Protein AF-A0A9E6MFN5-F1 (afdb_monomer)

Mean predicted aligned error: 4.5 Å

Sequence (420 aa):
MDGFLAARSLIGHSLAFHILIVALSIGLPVLLSLFEWYAWRKNSERLRAFVRLLAKWTAVFVIGGIFTGTIIALQMSTLWAPFMNEVRPTVGKFFQLEGYMFLIEAAFLSWYLGTMKQTGTLRHFLISIPISIGSIGSAFFITAVNAFMNNSTATLTSTTINEVSHSVASYIFATTLLVLAYVVWRNLHKQPASTKTFLNWTIKRLVAVSAILLVTLALLGHQSAVNIAETQPAKLAAIELLDKTQSNAPLRIGGDIDANGKAEGGIVLPGMLSLLAGYSTAYEVKGLDQVPRYQWPPLIVHLLFDTKMALVGLSSLLVLGAIFFLWRKGSFPRWFSITFIPLSVVGMIMMELGWFITELGRQTWTVAGKQTTAAAFTHGATIGNSLFIFILLFAVLSCATAFALAYTTRHWRATEKTSW

pLDDT: mean 93.18, std 7.32, range [38.84, 98.44]

Radius of gyration: 22.79 Å; Cα contacts (8 Å, |Δi|>4): 604; chains: 1; bounding box: 54×45×62 Å

Foldseek 3Di:
DPPLVVLVVQLLVLVLLLCLLLLLLQQLLVVLLVLLQVLQVVVDPVSLLVSLLSLLLNVLSLVLNVVSVVVNVVSCVFWQVLLCVVLCVAQVVLVVQLVVLSVQLVVLSVVLNVPSVCGNHPVSSVSSPSNNRSSLRSLLSVQLSLQCLLFVPHSDDLSSVLSSQLLSLLSNLLNLLQVLLVLLVVLLDDDPPVSNVVSLVSNVVSLVSNLVSLVSNVVSVLSNLLVCQPRPLLLNQLQQVFQAWDQQGWRFQDFDQDPVSDTDDGDTHTLPSQCSRPVGSRRTGHHNPVDPPQQHQDSCLNVLNNLLVVLSVVSNVLSVVSVVCCVPPVDDDSVSSNVSNVNSVSSSSSSSSVVCSSVSSQPQGSRRPPHGSVRSTDPPRDCDCVSVVVVVVSVVSVVVSVVSSVVSVVVSVVVVVVVD

Solvent-accessible surface area (backbone atoms only — not comparable to full-atom values): 20829 Å² total; per-residue (Å²): 126,59,63,66,60,49,52,53,51,42,53,50,54,49,50,58,56,31,49,67,33,37,30,39,31,36,16,31,29,46,51,29,32,55,42,23,45,49,6,33,78,62,70,35,70,69,39,29,53,51,30,56,49,37,52,53,50,26,51,54,24,43,54,50,30,51,59,40,49,52,51,51,54,50,44,41,62,62,49,22,35,52,39,50,63,68,46,37,86,77,42,41,65,29,62,52,49,19,53,52,21,42,49,44,17,52,54,33,45,51,52,48,64,76,44,59,90,48,53,31,30,70,69,46,32,59,46,31,46,50,22,26,51,10,30,50,42,22,50,40,27,52,35,26,46,51,24,23,31,61,44,61,87,47,74,77,46,73,56,23,54,34,50,26,54,37,49,56,50,44,25,35,37,21,33,39,37,35,54,38,16,54,47,43,56,57,59,75,45,96,64,56,72,73,54,44,55,50,41,55,53,51,45,54,50,39,52,52,53,45,50,53,41,50,54,52,44,53,54,36,48,46,55,37,48,28,48,30,49,75,70,36,28,55,34,44,12,31,45,38,56,31,34,60,62,33,54,40,27,50,33,45,51,69,56,54,66,48,97,88,56,47,60,42,77,51,53,73,40,79,22,45,36,9,30,61,41,58,77,29,42,74,30,69,41,56,13,40,69,82,47,60,77,90,58,51,27,60,57,65,29,21,60,40,47,50,53,32,50,53,51,51,51,53,52,47,52,52,52,52,50,47,52,50,32,43,73,77,64,71,47,74,57,70,77,64,46,57,58,35,52,63,41,22,56,49,32,50,50,42,50,52,34,51,52,48,33,58,56,44,29,44,26,53,33,63,26,44,97,77,37,39,47,77,71,24,45,39,84,88,56,81,58,82,66,49,59,60,54,50,51,53,50,51,50,51,50,49,53,51,50,53,49,52,52,52,48,56,52,52,53,48,59,53,56,65,64,72,75,112

Secondary structure (DSSP, 8-state):
--HHHHHHHHHHHHHHHHHHHHHHHHHHHHHHHHHHHHHHHHT-HHHHHHHHHHHHHHHHHHHHHHHHHHHHHHHHHHH-HHHHHHHHHHHHHHHHHHHHHHHHHHHHHHHHHHTGGGTTSHHHHHHHHHHHHHHHHHHHHHHHHHHHHH-TT-SS-HHHHHHHHHHHHHHHHHHHHHHHHHHHHHHHS---HHHHHHHHHHHHHHHHHHHHHHHHHHHHHHHHHHHHHHH-HHHHHHHTT--S-BSSPPEEES-EE-TTS-EESSEEETTHHHHHHHSSTTPPBP-GGGS-GGGPPPTHHHHHHHHHHHHHHHHHHHHHHHHHHHHHHSS--HHHHHHHHHHHHHHHHHHHHHHHHHHHTTTTEEETTTEETTTTS-TT---TTHHHHHHHHHHHHHHHHHHHHHHHHHHHHHHHHH--

Nearest PDB structures (foldseek):
  5ir6-assembly1_A  TM=9.108E-01  e=8.992E-22  Geobacillus stearothermophilus
  7nkz-assembly1_A  TM=9.108E-01  e=2.597E-17  Mycobacterium tuberculosis H37Rv
  7oy2-assembly1_C  TM=8.131E-01  e=1.016E-14  Escherichia coli K-12
  6rx4-assembly1_A  TM=8.173E-01  e=5.388E-14  Escherichia coli K-12
  8b4o-assembly1_B  TM=6.085E-01  e=1.638E-05  Corynebacterium glutamicum

Structure (mmCIF, N/CA/C/O backbone):
data_AF-A0A9E6MFN5-F1
#
_entry.id   AF-A0A9E6MFN5-F1
#
loop_
_atom_site.group_PDB
_atom_site.id
_atom_site.type_symbol
_atom_site.label_atom_id
_atom_site.label_alt_id
_atom_site.label_comp_id
_atom_site.label_asym_id
_atom_site.label_entity_id
_atom_site.label_seq_id
_atom_site.pdbx_PDB_ins_code
_atom_site.Cartn_x
_atom_site.Cartn_y
_atom_site.Cartn_z
_atom_site.occupancy
_atom_site.B_iso_or_equiv
_atom_site.auth_seq_id
_atom_site.auth_comp_id
_atom_site.auth_asym_id
_atom_site.auth_atom_id
_atom_site.pdbx_PDB_model_num
ATOM 1 N N . MET A 1 1 ? -11.990 -4.773 -29.030 1.00 53.47 1 MET A N 1
ATOM 2 C CA . MET A 1 1 ? -10.714 -4.643 -28.295 1.00 53.47 1 MET A CA 1
ATOM 3 C C . MET A 1 1 ? -9.861 -5.842 -28.664 1.00 53.47 1 MET A C 1
ATOM 5 O O . MET A 1 1 ? -10.421 -6.930 -28.712 1.00 53.47 1 MET A O 1
ATOM 9 N N . ASP A 1 2 ? -8.580 -5.651 -28.985 1.00 76.88 2 ASP A N 1
ATOM 10 C CA . ASP A 1 2 ? -7.635 -6.765 -29.169 1.00 76.88 2 ASP A CA 1
ATOM 11 C C . ASP A 1 2 ? -7.660 -7.667 -27.918 1.00 76.88 2 ASP A C 1
ATOM 13 O O . ASP A 1 2 ? -7.740 -7.158 -26.794 1.00 76.88 2 ASP A O 1
ATOM 17 N N . GLY A 1 3 ? -7.638 -8.990 -28.103 1.00 82.31 3 GLY A N 1
ATOM 18 C CA . GLY A 1 3 ? -7.677 -9.963 -27.011 1.00 82.31 3 GLY A CA 1
ATOM 19 C C . GLY A 1 3 ? -6.542 -9.740 -26.011 1.00 82.31 3 GLY A C 1
ATOM 20 O O . GLY A 1 3 ? -6.765 -9.785 -24.804 1.00 82.31 3 GLY A O 1
ATOM 21 N N . PHE A 1 4 ? -5.355 -9.366 -26.487 1.00 86.75 4 PHE A N 1
ATOM 22 C CA . PHE A 1 4 ? -4.234 -9.037 -25.609 1.00 86.75 4 PHE A CA 1
ATOM 23 C C . PHE A 1 4 ? -4.538 -7.846 -24.683 1.00 86.75 4 PHE A C 1
ATOM 25 O O . PHE A 1 4 ? -4.388 -7.935 -23.461 1.00 86.75 4 PHE A O 1
ATOM 32 N N . LEU A 1 5 ? -5.018 -6.734 -25.250 1.00 87.94 5 LEU A N 1
ATOM 33 C CA . LEU A 1 5 ? -5.368 -5.542 -24.474 1.00 87.94 5 LEU A CA 1
ATOM 34 C C . LEU A 1 5 ? -6.501 -5.834 -23.487 1.00 87.94 5 LEU A C 1
ATOM 36 O O . LEU A 1 5 ? -6.456 -5.366 -22.354 1.00 87.94 5 LEU A O 1
ATOM 40 N N . ALA A 1 6 ? -7.475 -6.658 -23.877 1.00 87.12 6 ALA A N 1
ATOM 41 C CA . ALA A 1 6 ? -8.543 -7.095 -22.987 1.00 87.12 6 ALA A CA 1
ATOM 42 C C . ALA A 1 6 ? -8.049 -7.935 -21.810 1.00 87.12 6 ALA A C 1
ATOM 44 O O . ALA A 1 6 ? -8.498 -7.698 -20.688 1.00 87.12 6 ALA A O 1
ATOM 45 N N . ALA A 1 7 ? -7.092 -8.841 -22.018 1.00 89.62 7 ALA A N 1
ATOM 46 C CA . ALA A 1 7 ? -6.523 -9.630 -20.926 1.00 89.62 7 ALA A CA 1
ATOM 47 C C . ALA A 1 7 ? -5.732 -8.739 -19.976 1.00 89.62 7 ALA A C 1
ATOM 49 O O . ALA A 1 7 ? -5.861 -8.863 -18.756 1.00 89.62 7 ALA A O 1
ATOM 50 N N . ARG A 1 8 ? -4.946 -7.810 -20.534 1.00 90.69 8 ARG A N 1
ATOM 51 C CA . ARG A 1 8 ? -4.154 -6.854 -19.758 1.00 90.69 8 ARG A CA 1
ATOM 52 C C . ARG A 1 8 ? -5.043 -5.934 -18.930 1.00 90.69 8 ARG A C 1
ATOM 54 O O . ARG A 1 8 ? -4.777 -5.741 -17.746 1.00 90.69 8 ARG A O 1
ATOM 61 N N . SER A 1 9 ? -6.116 -5.409 -19.517 1.00 89.62 9 SER A N 1
ATOM 62 C CA . SER A 1 9 ? -7.109 -4.637 -18.775 1.00 89.62 9 SER A CA 1
ATOM 63 C C . SER A 1 9 ? -7.760 -5.490 -17.690 1.00 89.62 9 SER A C 1
ATOM 65 O O . SER A 1 9 ? -7.815 -5.049 -16.549 1.00 89.62 9 SER A O 1
ATOM 67 N N . LEU A 1 10 ? -8.213 -6.707 -17.995 1.00 91.00 10 LEU A N 1
ATOM 68 C CA . LEU A 1 10 ? -8.897 -7.561 -17.024 1.00 91.00 10 LEU A CA 1
ATOM 69 C C . LEU A 1 10 ? -8.031 -7.870 -15.792 1.00 91.00 10 LEU A C 1
ATOM 71 O O . LEU A 1 10 ? -8.485 -7.655 -14.664 1.00 91.00 10 LEU A O 1
ATOM 75 N N . ILE A 1 11 ? -6.790 -8.327 -15.989 1.00 92.06 11 ILE A N 1
ATOM 76 C CA . ILE A 1 11 ? -5.903 -8.639 -14.860 1.00 92.06 11 ILE A CA 1
ATOM 77 C C . ILE A 1 11 ? -5.492 -7.374 -14.100 1.00 92.06 11 ILE A C 1
ATOM 79 O O . ILE A 1 11 ? -5.449 -7.395 -12.874 1.00 92.06 11 ILE A O 1
ATOM 83 N N . GLY A 1 12 ? -5.292 -6.251 -14.802 1.00 93.12 12 GLY A N 1
ATOM 84 C CA . GLY A 1 12 ? -4.997 -4.959 -14.181 1.00 93.12 12 GLY A CA 1
ATOM 85 C C . GLY 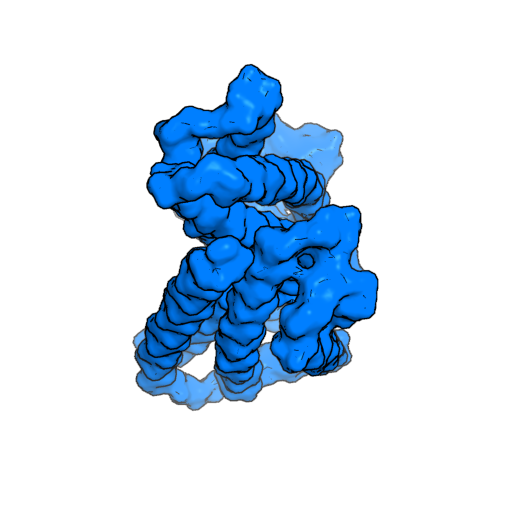A 1 12 ? -6.118 -4.476 -13.257 1.00 93.12 12 GLY A C 1
ATOM 86 O O . GLY A 1 12 ? -5.852 -4.116 -12.115 1.00 93.12 12 GLY A O 1
ATOM 87 N N . HIS A 1 13 ? -7.379 -4.536 -13.703 1.00 91.62 13 HIS A N 1
ATOM 88 C CA . HIS A 1 13 ? -8.530 -4.187 -12.858 1.00 91.62 13 HIS A CA 1
ATOM 89 C C . HIS A 1 13 ? -8.691 -5.160 -11.685 1.00 91.62 13 HIS A C 1
ATOM 91 O O . HIS A 1 13 ? -9.028 -4.738 -10.582 1.00 91.62 13 HIS A O 1
ATOM 97 N N . SER A 1 14 ? -8.438 -6.451 -11.910 1.00 94.38 14 SER A N 1
ATOM 98 C CA . SER A 1 14 ? -8.555 -7.476 -10.868 1.00 94.38 14 SER A CA 1
ATOM 99 C C . SER A 1 14 ? -7.507 -7.291 -9.771 1.00 94.38 14 SER A C 1
ATOM 101 O O . SER A 1 14 ? -7.851 -7.341 -8.593 1.00 94.38 14 SER A O 1
ATOM 103 N N . LEU A 1 15 ? -6.255 -7.007 -10.145 1.00 94.81 15 LEU A N 1
ATOM 104 C CA . LEU A 1 15 ? -5.173 -6.692 -9.209 1.00 94.81 15 LEU A CA 1
ATOM 105 C C . LEU A 1 15 ? -5.424 -5.380 -8.459 1.00 94.81 15 LEU A C 1
ATOM 107 O O . LEU A 1 15 ? -5.295 -5.367 -7.238 1.00 94.81 15 LEU A O 1
ATOM 111 N N . ALA A 1 16 ? -5.850 -4.319 -9.152 1.00 94.56 16 ALA A N 1
ATOM 112 C CA . ALA A 1 16 ? -6.204 -3.047 -8.515 1.00 94.56 16 ALA A CA 1
ATOM 113 C C . ALA A 1 16 ? -7.353 -3.218 -7.507 1.00 94.56 16 ALA A C 1
ATOM 115 O O . ALA A 1 16 ? -7.317 -2.701 -6.399 1.00 94.56 16 ALA A O 1
ATOM 116 N N . PHE A 1 17 ? -8.374 -4.013 -7.836 1.00 94.81 17 PHE A N 1
ATOM 117 C CA . PHE A 1 17 ? -9.437 -4.302 -6.875 1.00 94.81 17 PHE A CA 1
ATOM 118 C C . PHE A 1 17 ? -8.940 -5.142 -5.687 1.00 94.81 17 PHE A C 1
ATOM 120 O O . PHE A 1 17 ? -9.289 -4.879 -4.535 1.00 94.81 17 PHE A O 1
ATOM 127 N N . HIS A 1 18 ? -8.125 -6.161 -5.955 1.00 95.81 18 HIS A N 1
ATOM 128 C CA . HIS A 1 18 ? -7.588 -7.050 -4.931 1.00 95.81 18 HIS A CA 1
ATOM 129 C C . HIS A 1 18 ? -6.708 -6.313 -3.925 1.00 95.81 18 HIS A C 1
ATOM 131 O O . HIS A 1 18 ? -6.848 -6.539 -2.723 1.00 95.81 18 HIS A O 1
ATOM 137 N N . ILE A 1 19 ? -5.846 -5.403 -4.383 1.00 94.50 19 ILE A N 1
ATOM 138 C CA . ILE A 1 19 ? -4.899 -4.724 -3.502 1.00 94.50 19 ILE A CA 1
ATOM 139 C C . ILE A 1 19 ? -5.598 -3.750 -2.541 1.00 94.50 19 ILE A C 1
ATOM 141 O O . ILE A 1 19 ? -5.201 -3.681 -1.377 1.00 94.50 19 ILE A O 1
ATOM 145 N N . LEU A 1 20 ? -6.718 -3.123 -2.935 1.00 94.00 20 LEU A N 1
ATOM 146 C CA . LEU A 1 20 ? -7.588 -2.377 -2.010 1.00 94.00 20 LEU A CA 1
ATOM 147 C C . LEU A 1 20 ? -8.083 -3.235 -0.836 1.00 94.00 20 LEU A C 1
ATOM 149 O O . LEU A 1 20 ? -8.156 -2.763 0.300 1.00 94.00 20 LEU A O 1
ATOM 153 N N . ILE A 1 21 ? -8.448 -4.488 -1.108 1.00 94.75 21 ILE A N 1
ATOM 154 C CA . ILE A 1 21 ? -8.970 -5.420 -0.104 1.00 94.75 21 ILE A CA 1
ATOM 155 C C . ILE A 1 21 ? -7.834 -5.983 0.755 1.00 94.75 21 ILE A C 1
ATOM 157 O O . ILE A 1 21 ? -7.928 -5.981 1.985 1.00 94.75 21 ILE A O 1
ATOM 161 N N . VAL A 1 22 ? -6.748 -6.425 0.122 1.00 94.00 22 VAL A N 1
ATOM 162 C CA . VAL A 1 22 ? -5.630 -7.093 0.798 1.00 94.00 22 VAL A CA 1
ATOM 163 C C . VAL A 1 22 ? -4.798 -6.135 1.636 1.00 94.00 22 VAL A C 1
ATOM 165 O O . VAL A 1 22 ? -4.352 -6.493 2.723 1.00 94.00 22 VAL A O 1
ATOM 168 N N . ALA A 1 23 ? -4.650 -4.878 1.225 1.00 95.12 23 ALA A N 1
ATOM 169 C CA . ALA A 1 23 ? -3.979 -3.890 2.061 1.00 95.12 23 ALA A CA 1
ATOM 170 C C . ALA A 1 23 ? -4.638 -3.756 3.441 1.00 95.12 23 ALA A C 1
ATOM 172 O O . ALA A 1 23 ? -3.951 -3.660 4.461 1.00 95.12 23 ALA A O 1
ATOM 173 N N . LEU A 1 24 ? -5.973 -3.823 3.479 1.00 96.38 24 LEU A N 1
ATOM 174 C CA . LEU A 1 24 ? -6.749 -3.804 4.715 1.00 96.38 24 LEU A CA 1
ATOM 175 C C . LEU A 1 24 ? -6.685 -5.151 5.443 1.00 96.38 24 LEU A C 1
ATOM 177 O O . LEU A 1 24 ? -6.635 -5.157 6.674 1.00 96.38 24 LEU A O 1
ATOM 181 N N . SER A 1 25 ? -6.617 -6.276 4.720 1.00 95.50 25 SER A N 1
ATOM 182 C CA . SER A 1 25 ? -6.378 -7.588 5.334 1.00 95.50 25 SER A CA 1
ATOM 183 C C . SER A 1 25 ? -4.973 -7.725 5.928 1.00 95.50 25 SER A C 1
ATOM 185 O O . SER A 1 25 ? -4.804 -8.539 6.816 1.00 95.50 25 SER A O 1
ATOM 187 N N . ILE A 1 26 ? -3.993 -6.909 5.524 1.00 96.75 26 ILE A N 1
ATOM 188 C CA . ILE A 1 26 ? -2.645 -6.879 6.121 1.00 96.75 26 ILE A CA 1
ATOM 189 C C . ILE A 1 26 ? -2.559 -5.863 7.264 1.00 96.75 26 ILE A C 1
ATOM 191 O O . ILE A 1 26 ? -2.052 -6.160 8.347 1.00 96.75 26 ILE A O 1
ATOM 195 N N . GLY A 1 27 ? -3.064 -4.645 7.060 1.00 97.69 27 GLY A N 1
ATOM 196 C CA . GLY A 1 27 ? -2.950 -3.596 8.069 1.00 97.69 27 GLY A CA 1
ATOM 197 C C . GLY A 1 27 ? -3.828 -3.835 9.300 1.00 97.69 27 GLY A C 1
ATOM 198 O O . GLY A 1 27 ? -3.423 -3.501 10.418 1.00 97.69 27 GLY A O 1
ATOM 199 N N . LEU A 1 28 ? -5.023 -4.420 9.137 1.00 98.25 28 LEU A N 1
ATOM 200 C CA . LEU A 1 28 ? -5.944 -4.632 10.256 1.00 98.25 28 LEU A CA 1
ATOM 201 C C . LEU A 1 28 ? -5.441 -5.674 11.262 1.00 98.25 28 LEU A C 1
ATOM 203 O O . LEU A 1 28 ? -5.551 -5.372 12.446 1.00 98.25 28 LEU A O 1
ATOM 207 N N . PRO A 1 29 ? -4.876 -6.839 10.881 1.00 98.31 29 PRO A N 1
ATOM 208 C CA . PRO A 1 29 ? -4.197 -7.737 11.818 1.00 98.31 29 PRO A CA 1
ATOM 209 C C . PRO A 1 29 ? -3.135 -7.048 12.673 1.00 98.31 29 PRO A C 1
ATOM 211 O O . PRO A 1 29 ? -3.137 -7.203 13.893 1.00 98.31 29 PRO A O 1
ATOM 214 N N . VAL A 1 30 ? -2.287 -6.215 12.063 1.00 98.31 30 VAL A N 1
ATOM 215 C CA . VAL A 1 30 ? -1.225 -5.500 12.788 1.00 98.31 30 VAL A CA 1
ATOM 216 C C . VAL A 1 30 ? -1.821 -4.548 13.824 1.00 98.31 30 VAL A C 1
ATOM 218 O O . VAL A 1 30 ? -1.412 -4.539 14.990 1.00 98.31 30 VAL A O 1
ATOM 221 N N . LEU A 1 31 ? -2.839 -3.776 13.432 1.00 98.44 31 LEU A N 1
ATOM 222 C CA . LEU A 1 31 ? -3.561 -2.909 14.362 1.00 98.44 31 LEU A CA 1
ATOM 223 C C . LEU A 1 31 ? -4.328 -3.716 15.418 1.00 98.44 31 LEU A C 1
ATOM 225 O O . LEU A 1 31 ? -4.356 -3.318 16.581 1.00 98.44 31 LEU A O 1
ATOM 229 N N . LEU A 1 32 ? -4.916 -4.852 15.048 1.00 98.19 32 LEU A N 1
ATOM 230 C CA . LEU A 1 32 ? -5.608 -5.767 15.950 1.00 98.19 32 LEU A CA 1
ATOM 231 C C . LEU A 1 32 ? -4.661 -6.238 17.057 1.00 98.19 32 LEU A C 1
ATOM 233 O O . LEU A 1 32 ? -4.987 -6.069 18.230 1.00 98.19 32 LEU A O 1
ATOM 237 N N . SER A 1 33 ? -3.477 -6.747 16.708 1.00 98.31 33 SER A N 1
ATOM 238 C CA . SER A 1 33 ? -2.461 -7.171 17.677 1.00 98.31 33 SER A CA 1
ATOM 239 C C . SER A 1 33 ? -1.980 -6.018 18.559 1.00 98.31 33 SER A C 1
ATOM 241 O O . SER A 1 33 ? -1.860 -6.179 19.775 1.00 98.31 33 SER A O 1
ATOM 243 N N . LEU A 1 34 ? -1.765 -4.830 17.982 1.00 98.25 34 LEU A N 1
ATOM 244 C CA . LEU A 1 34 ? -1.363 -3.636 18.732 1.00 98.25 34 LEU A CA 1
ATOM 245 C C . LEU A 1 34 ? -2.426 -3.207 19.757 1.00 98.25 34 LEU A C 1
ATOM 247 O O . LEU A 1 34 ? -2.113 -2.939 20.920 1.00 98.25 34 LEU A O 1
ATOM 251 N N . PHE A 1 35 ? -3.692 -3.122 19.348 1.00 98.06 35 PHE A N 1
ATOM 252 C CA . PHE A 1 35 ? -4.775 -2.730 20.249 1.00 98.06 35 PHE A CA 1
ATOM 253 C C . PHE A 1 35 ? -5.142 -3.831 21.241 1.00 98.06 35 PHE A C 1
ATOM 255 O O . PHE A 1 35 ? -5.539 -3.505 22.360 1.00 98.06 35 PHE A O 1
ATOM 262 N N . GLU A 1 36 ? -4.946 -5.101 20.894 1.00 97.69 36 GLU A N 1
ATOM 263 C CA . GLU A 1 36 ? -5.115 -6.212 21.828 1.00 97.69 36 GLU A CA 1
ATOM 264 C C . GLU A 1 36 ? -4.042 -6.200 22.920 1.00 97.69 36 GLU A C 1
ATOM 266 O O . G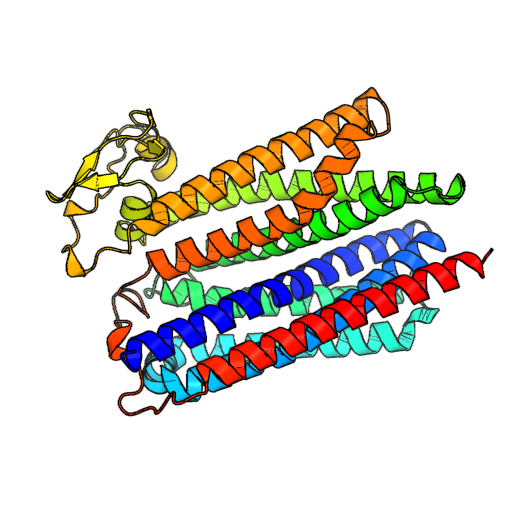LU A 1 36 ? -4.351 -6.388 24.100 1.00 97.69 36 GLU A O 1
ATOM 271 N N . TRP A 1 37 ? -2.798 -5.856 22.571 1.00 97.94 37 TRP A N 1
ATOM 272 C CA . TRP A 1 37 ? -1.755 -5.594 23.561 1.00 97.94 37 TRP A CA 1
ATOM 273 C C . TRP A 1 37 ? -2.160 -4.472 24.525 1.00 97.94 37 TRP A C 1
ATOM 275 O O . TRP A 1 37 ? -2.052 -4.624 25.745 1.00 97.94 37 TRP A O 1
ATOM 285 N N . TYR A 1 38 ? -2.696 -3.360 24.009 1.00 97.38 38 TYR A N 1
ATOM 286 C CA . TYR A 1 38 ? -3.228 -2.296 24.863 1.00 97.38 38 TYR A CA 1
ATOM 287 C C . TYR A 1 38 ? -4.397 -2.776 25.729 1.00 97.38 38 TYR A C 1
ATOM 289 O O . TYR A 1 38 ? -4.447 -2.426 26.910 1.00 97.38 38 TYR A O 1
ATOM 297 N N . ALA A 1 39 ? -5.323 -3.564 25.176 1.00 95.69 39 ALA A N 1
ATOM 298 C CA . ALA A 1 39 ? -6.472 -4.103 25.900 1.00 95.69 39 ALA A CA 1
ATOM 299 C C . ALA A 1 39 ? -6.032 -4.985 27.074 1.00 95.69 39 ALA A C 1
ATOM 301 O O . ALA A 1 39 ? -6.557 -4.829 28.179 1.00 95.69 39 ALA A O 1
ATOM 302 N N . TRP A 1 40 ? -5.022 -5.833 26.859 1.00 95.94 40 TRP A N 1
ATOM 303 C CA . TRP A 1 40 ? -4.396 -6.639 27.903 1.00 95.94 40 TRP A CA 1
ATOM 304 C C . TRP A 1 40 ? -3.708 -5.779 28.967 1.00 95.94 40 TRP A C 1
ATOM 306 O O . TRP A 1 40 ? -3.992 -5.921 30.156 1.00 95.94 40 TRP A O 1
ATOM 316 N N . ARG A 1 41 ? -2.848 -4.837 28.565 1.00 97.00 41 ARG A N 1
ATOM 317 C CA . ARG A 1 41 ? -2.065 -4.014 29.505 1.00 97.00 41 ARG A CA 1
ATOM 318 C C . ARG A 1 41 ? -2.909 -3.029 30.311 1.00 97.00 41 ARG A C 1
ATOM 320 O O . ARG A 1 41 ? -2.531 -2.681 31.426 1.00 97.00 41 ARG A O 1
ATOM 327 N N . LYS A 1 42 ? -4.004 -2.521 29.741 1.00 93.62 42 LYS A N 1
ATOM 328 C CA . LYS A 1 42 ? -4.875 -1.518 30.379 1.00 93.62 42 LYS A CA 1
ATOM 329 C C . LYS A 1 42 ? -6.117 -2.111 31.036 1.00 93.62 42 LYS A C 1
ATOM 331 O O . LYS A 1 42 ? -6.816 -1.362 31.709 1.00 93.62 42 LYS A O 1
ATOM 336 N N . ASN A 1 43 ? -6.398 -3.400 30.828 1.00 90.69 43 ASN A N 1
ATOM 337 C CA . ASN A 1 43 ? -7.573 -4.097 31.355 1.00 90.69 43 ASN A CA 1
ATOM 338 C C . ASN A 1 43 ? -8.886 -3.309 31.140 1.00 90.69 43 ASN A C 1
ATOM 340 O O . ASN A 1 43 ? -9.682 -3.131 32.057 1.00 90.69 43 ASN A O 1
ATOM 344 N N . SER A 1 44 ? -9.082 -2.761 29.933 1.00 88.19 44 SER A N 1
ATOM 345 C CA . SER A 1 44 ? -10.200 -1.857 29.631 1.00 88.19 44 SER A CA 1
ATOM 346 C C . SER A 1 44 ? -11.255 -2.520 28.750 1.00 88.19 44 SER A C 1
ATOM 348 O O . SER A 1 44 ? -10.966 -2.916 27.620 1.00 88.19 44 SER A O 1
ATOM 350 N N . GLU A 1 45 ? -12.503 -2.528 29.220 1.00 89.12 45 GLU A N 1
ATOM 351 C CA . GLU A 1 45 ? -13.673 -3.033 28.484 1.00 89.12 45 GLU A CA 1
ATOM 352 C C . GLU A 1 45 ? -13.849 -2.344 27.117 1.00 89.12 45 GLU A C 1
ATOM 354 O O . GLU A 1 45 ? -14.146 -2.990 26.113 1.00 89.12 45 GLU A O 1
ATOM 359 N N . ARG A 1 46 ? -13.581 -1.030 27.037 1.00 89.44 46 ARG A N 1
ATOM 360 C CA . ARG A 1 46 ? -13.675 -0.262 25.781 1.00 89.44 46 ARG A CA 1
ATOM 361 C C . ARG A 1 46 ? -12.620 -0.667 24.764 1.00 89.44 46 ARG A C 1
ATOM 363 O O . ARG A 1 46 ? -12.922 -0.746 23.576 1.00 89.44 46 ARG A O 1
ATOM 370 N N . LEU A 1 47 ? -11.398 -0.943 25.225 1.00 92.75 47 LEU A N 1
ATOM 371 C CA . LEU A 1 47 ? -10.349 -1.463 24.352 1.00 92.75 47 LEU A CA 1
ATOM 372 C C . LEU A 1 47 ? -10.724 -2.849 23.838 1.00 92.75 47 LEU A C 1
ATOM 374 O O . LEU A 1 47 ? -10.668 -3.065 22.635 1.00 92.75 47 LEU A O 1
ATOM 378 N N . ARG A 1 48 ? -11.214 -3.741 24.707 1.00 93.44 48 ARG A N 1
ATOM 379 C CA . ARG A 1 48 ? -11.709 -5.063 24.290 1.00 93.44 48 ARG A CA 1
ATOM 380 C C . ARG A 1 48 ? -12.821 -4.950 23.254 1.00 93.44 48 ARG A C 1
ATOM 382 O O . ARG A 1 48 ? -12.800 -5.648 22.246 1.00 93.44 48 ARG A O 1
ATOM 389 N N . ALA A 1 49 ? -13.775 -4.042 23.461 1.00 91.81 49 ALA A N 1
ATOM 390 C CA . ALA A 1 49 ? -14.828 -3.789 22.489 1.00 91.81 49 ALA A CA 1
ATOM 391 C C . ALA A 1 49 ? -14.251 -3.318 21.147 1.00 91.81 49 ALA A C 1
ATOM 393 O O . ALA A 1 49 ? -14.653 -3.834 20.107 1.00 91.81 49 ALA A O 1
ATOM 394 N N . PHE A 1 50 ? -13.320 -2.364 21.149 1.00 94.00 50 PHE A N 1
ATOM 395 C CA . PHE A 1 50 ? -12.697 -1.857 19.925 1.00 94.00 50 PHE A CA 1
ATOM 396 C C . PHE A 1 50 ? -11.895 -2.932 19.183 1.00 94.00 50 PHE A C 1
ATOM 398 O O . PHE A 1 50 ? -12.024 -3.069 17.972 1.00 94.00 50 PHE A O 1
ATOM 405 N N . VAL A 1 51 ? -11.145 -3.758 19.906 1.00 95.31 51 VAL A N 1
ATOM 406 C CA . VAL A 1 51 ? -10.408 -4.889 19.337 1.00 95.31 51 VAL A CA 1
ATOM 407 C C . VAL A 1 51 ? -11.360 -5.915 18.711 1.00 95.31 51 VAL A C 1
ATOM 409 O O . VAL A 1 51 ? -11.120 -6.365 17.595 1.00 95.31 51 VAL A O 1
ATOM 412 N N . ARG A 1 52 ? -12.492 -6.232 19.358 1.00 95.06 52 ARG A N 1
ATOM 413 C CA . ARG A 1 52 ? -13.529 -7.099 18.764 1.00 95.06 52 ARG A CA 1
ATOM 414 C C . ARG A 1 52 ? -14.092 -6.534 17.457 1.00 95.06 52 ARG A C 1
ATOM 416 O O . ARG A 1 52 ? -14.451 -7.307 16.573 1.00 95.06 52 ARG A O 1
ATOM 423 N N . LEU A 1 53 ? -14.190 -5.208 17.323 1.00 94.81 53 LEU A N 1
ATOM 424 C CA . LEU A 1 53 ? -14.563 -4.573 16.055 1.00 94.81 53 LEU A CA 1
ATOM 425 C C . LEU A 1 53 ? -13.474 -4.779 14.999 1.00 94.81 53 LEU A C 1
ATOM 427 O O . LEU A 1 53 ? -13.798 -5.221 13.900 1.00 94.81 53 LEU A O 1
ATOM 431 N N . L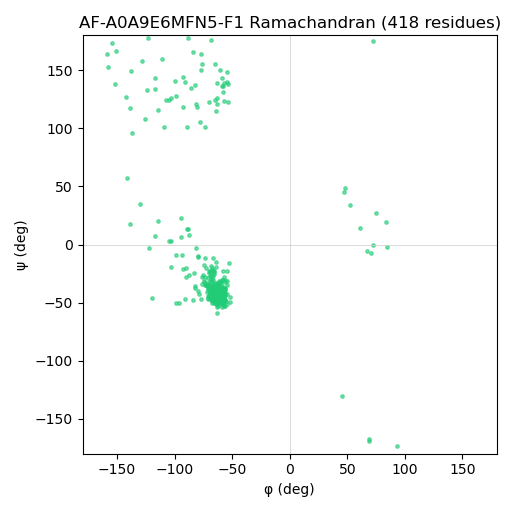EU A 1 54 ? -12.209 -4.508 15.342 1.00 96.94 54 LEU A N 1
ATOM 432 C CA . LEU A 1 54 ? -11.083 -4.710 14.426 1.00 96.94 54 LEU A CA 1
ATOM 433 C C . LEU A 1 54 ? -11.013 -6.161 13.945 1.00 96.94 54 LEU A C 1
ATOM 435 O O . LEU A 1 54 ? -10.920 -6.373 12.748 1.00 96.94 54 LEU A O 1
ATOM 439 N N . ALA A 1 55 ? -11.181 -7.148 14.830 1.00 96.88 55 ALA A N 1
ATOM 440 C CA . ALA A 1 55 ? -11.168 -8.563 14.454 1.00 96.88 55 ALA A CA 1
ATOM 441 C C . ALA A 1 55 ? -12.282 -8.923 13.458 1.00 96.88 55 ALA A C 1
ATOM 443 O O . ALA A 1 55 ? -12.059 -9.677 12.513 1.00 96.88 55 ALA A O 1
ATOM 444 N N . LYS A 1 56 ? -13.483 -8.355 13.635 1.00 96.25 56 LYS A N 1
ATOM 445 C CA . LYS A 1 56 ? -14.590 -8.533 12.683 1.00 96.25 56 LYS A CA 1
ATOM 446 C C . LYS A 1 56 ? -14.294 -7.871 11.339 1.00 96.25 56 LYS A C 1
ATOM 448 O O . LYS A 1 56 ? -14.620 -8.449 10.310 1.00 96.25 56 LYS A O 1
ATOM 453 N N . TRP A 1 57 ? -13.685 -6.686 11.335 1.00 97.25 57 TRP A N 1
ATOM 454 C CA . TRP A 1 57 ? -13.250 -6.037 10.096 1.00 97.25 57 TRP A CA 1
ATOM 455 C C . TRP A 1 57 ? -12.155 -6.839 9.396 1.00 97.25 57 TRP A C 1
ATOM 457 O O . TRP A 1 57 ? -12.276 -7.076 8.198 1.00 97.25 57 TRP A O 1
ATOM 467 N N . THR A 1 58 ? -11.156 -7.326 10.138 1.00 97.75 58 THR A N 1
ATOM 468 C CA . THR A 1 58 ? -10.125 -8.234 9.625 1.00 97.75 58 THR A CA 1
ATOM 469 C C . THR A 1 58 ? -10.774 -9.426 8.932 1.00 97.75 58 THR A C 1
ATOM 471 O O . THR A 1 58 ? -10.472 -9.682 7.777 1.00 97.75 58 THR A O 1
ATOM 474 N N . ALA A 1 59 ? -11.738 -10.091 9.576 1.00 97.06 59 ALA A N 1
ATOM 475 C CA . ALA A 1 59 ? -12.443 -11.230 8.987 1.00 97.06 59 ALA A CA 1
ATOM 476 C C . ALA A 1 59 ? -13.117 -10.893 7.649 1.00 97.06 59 ALA A C 1
ATOM 478 O O . ALA A 1 59 ? -13.002 -11.657 6.695 1.00 97.06 59 ALA A O 1
ATOM 479 N N . VAL A 1 60 ? -13.790 -9.741 7.563 1.00 96.88 60 VAL A N 1
ATOM 480 C CA . VAL A 1 60 ? -14.450 -9.294 6.328 1.00 96.88 60 VAL A CA 1
ATOM 481 C C . VAL A 1 60 ? -13.439 -9.116 5.192 1.00 96.88 60 VAL A C 1
ATOM 483 O O . VAL A 1 60 ? -13.666 -9.627 4.096 1.00 96.88 60 VAL A O 1
ATOM 486 N N . PHE A 1 61 ? -12.318 -8.434 5.443 1.00 96.81 61 PHE A N 1
ATOM 487 C CA . PHE A 1 61 ? -11.305 -8.197 4.410 1.00 96.81 61 PHE A CA 1
ATOM 488 C C . PHE A 1 61 ? -10.499 -9.447 4.061 1.00 96.81 61 PHE A C 1
ATOM 490 O O . PHE A 1 61 ? -10.207 -9.648 2.889 1.00 96.81 61 PHE A O 1
ATOM 497 N N . VAL A 1 62 ? -10.218 -10.328 5.025 1.00 95.88 62 VAL A N 1
ATOM 498 C CA . VAL A 1 62 ? -9.603 -11.641 4.773 1.00 95.88 62 VAL A CA 1
ATOM 499 C C . VAL A 1 62 ? -10.485 -12.472 3.843 1.00 95.88 62 VAL A C 1
ATOM 501 O O . VAL A 1 62 ? -10.003 -12.981 2.837 1.00 95.88 62 VAL A O 1
ATOM 504 N N . ILE A 1 63 ? -11.793 -12.544 4.110 1.00 94.75 63 ILE A N 1
ATOM 505 C CA . ILE A 1 63 ? -12.744 -13.250 3.240 1.00 94.75 63 ILE A CA 1
ATOM 506 C C . ILE A 1 63 ? -12.779 -12.623 1.839 1.00 94.75 63 ILE A C 1
ATOM 508 O O . ILE A 1 63 ? -12.712 -13.341 0.843 1.00 94.75 63 ILE A O 1
ATOM 512 N N . GLY A 1 64 ? -12.844 -11.291 1.739 1.00 94.25 64 GLY A N 1
ATOM 513 C CA . GLY A 1 64 ? -12.770 -10.599 0.449 1.00 94.25 64 GLY A CA 1
ATOM 514 C C . GLY A 1 64 ? -11.463 -10.884 -0.304 1.00 94.25 64 GLY A C 1
ATOM 515 O O . GLY A 1 64 ? -11.477 -11.074 -1.524 1.00 94.25 64 GLY A O 1
ATOM 516 N N . GLY A 1 65 ? -10.347 -10.960 0.424 1.00 93.50 65 GLY A N 1
ATOM 517 C CA . GLY A 1 65 ? -9.021 -11.297 -0.088 1.00 93.50 65 GLY A CA 1
ATOM 518 C C . GLY A 1 65 ? -8.976 -12.695 -0.700 1.00 93.50 65 GLY A C 1
ATOM 519 O O . GLY A 1 65 ? -8.459 -12.849 -1.802 1.00 93.50 65 GLY A O 1
ATOM 520 N N . ILE A 1 66 ? -9.611 -13.689 -0.063 1.00 93.00 66 ILE A N 1
ATOM 521 C CA . ILE A 1 66 ? -9.731 -15.057 -0.605 1.00 93.00 66 ILE A CA 1
ATOM 522 C C . ILE A 1 66 ? -10.399 -15.040 -1.979 1.00 93.00 66 ILE A C 1
ATOM 524 O O . ILE A 1 66 ? -9.866 -15.599 -2.940 1.00 93.00 66 ILE A O 1
ATOM 528 N N . PHE A 1 67 ? -11.571 -14.407 -2.086 1.00 93.06 67 PHE A N 1
ATOM 529 C CA . PHE A 1 67 ? -12.338 -14.406 -3.333 1.00 93.06 67 PHE A CA 1
ATOM 530 C C . PHE A 1 67 ? -11.582 -13.700 -4.458 1.00 93.06 67 PHE A C 1
ATOM 532 O O . PHE A 1 67 ? -11.475 -14.228 -5.564 1.00 93.06 67 PHE A O 1
ATOM 539 N N . THR A 1 68 ? -11.020 -12.528 -4.171 1.00 94.44 68 THR A N 1
ATOM 540 C CA . THR A 1 68 ? -10.269 -11.744 -5.161 1.00 94.44 68 THR A CA 1
ATOM 541 C C . THR A 1 68 ? -8.949 -12.407 -5.559 1.00 94.44 68 THR A C 1
ATOM 543 O O . THR A 1 68 ? -8.639 -12.462 -6.747 1.00 94.44 68 THR A O 1
ATOM 546 N N . GLY A 1 69 ? -8.215 -12.988 -4.609 1.00 93.31 69 GLY A N 1
ATOM 547 C CA . GLY A 1 69 ? -6.976 -13.720 -4.878 1.00 93.31 69 GLY A CA 1
ATOM 548 C C . GLY A 1 69 ? -7.214 -14.982 -5.707 1.00 93.31 69 GLY A C 1
ATOM 549 O O . GLY A 1 69 ? -6.490 -15.240 -6.667 1.00 93.31 69 GLY A O 1
ATOM 550 N N . THR A 1 70 ? -8.295 -15.718 -5.423 1.00 92.31 70 THR A N 1
ATOM 551 C CA . THR A 1 70 ? -8.694 -16.891 -6.222 1.00 92.31 70 THR A CA 1
ATOM 552 C C . THR A 1 70 ? -8.958 -16.504 -7.677 1.00 92.31 70 THR A C 1
ATOM 554 O O . THR A 1 70 ? -8.526 -17.198 -8.596 1.00 92.31 70 THR A O 1
ATOM 557 N N . ILE A 1 71 ? -9.622 -15.367 -7.907 1.00 91.81 71 ILE A N 1
ATOM 558 C CA . ILE A 1 71 ? -9.874 -14.850 -9.257 1.00 91.81 71 ILE A CA 1
ATOM 559 C C . ILE A 1 71 ? -8.566 -14.555 -9.990 1.00 91.81 71 ILE A C 1
ATOM 561 O O . ILE A 1 71 ? -8.416 -14.959 -11.143 1.00 91.81 71 ILE A O 1
ATOM 565 N N . ILE A 1 72 ? -7.611 -13.894 -9.334 1.00 93.50 72 ILE A N 1
ATOM 566 C CA . ILE A 1 72 ? -6.311 -13.583 -9.939 1.00 93.50 72 ILE A CA 1
ATOM 567 C C . ILE A 1 72 ? -5.541 -14.865 -10.262 1.00 93.50 72 ILE A C 1
ATOM 569 O O . ILE A 1 72 ? -5.025 -14.990 -11.370 1.00 93.50 72 ILE A O 1
ATOM 573 N N . ALA A 1 73 ? -5.516 -15.850 -9.362 1.00 91.81 73 ALA A N 1
ATOM 574 C CA . ALA A 1 73 ? -4.858 -17.133 -9.610 1.00 91.81 73 ALA A CA 1
ATOM 575 C C . ALA A 1 73 ? -5.458 -17.873 -10.825 1.00 91.81 73 ALA A C 1
ATOM 577 O O . ALA A 1 73 ? -4.731 -18.422 -11.662 1.00 91.81 73 ALA A O 1
ATOM 578 N N . LEU A 1 74 ? -6.787 -17.840 -10.973 1.00 90.19 74 LEU A N 1
ATOM 579 C CA . LEU A 1 74 ? -7.474 -18.379 -12.149 1.00 90.19 74 LEU A CA 1
ATOM 580 C C . LEU A 1 74 ? -7.126 -17.594 -13.422 1.00 90.19 74 LEU A C 1
ATOM 582 O O . LEU A 1 74 ? -6.847 -18.197 -14.456 1.00 90.19 74 LEU A O 1
ATOM 586 N N . GLN A 1 75 ? -7.077 -16.262 -13.368 1.00 91.38 75 GLN A N 1
ATOM 587 C CA . GLN A 1 75 ? -6.679 -15.440 -14.516 1.00 91.38 75 GLN A CA 1
ATOM 588 C C . GLN A 1 75 ? -5.219 -15.679 -14.919 1.00 91.38 75 GLN A C 1
ATOM 590 O O . GLN A 1 75 ? -4.931 -15.801 -16.108 1.00 91.38 75 GLN A O 1
ATOM 595 N N . MET A 1 76 ? -4.303 -15.798 -13.954 1.00 91.19 76 MET A N 1
ATOM 596 C CA . MET A 1 76 ? -2.891 -16.092 -14.211 1.00 91.19 76 MET A CA 1
ATOM 597 C C . MET A 1 76 ? -2.710 -17.460 -14.874 1.00 91.19 76 MET A C 1
ATOM 599 O O . MET A 1 76 ? -1.943 -17.592 -15.821 1.00 91.19 76 MET A O 1
ATOM 603 N N . SER A 1 77 ? -3.440 -18.479 -14.420 1.00 87.50 77 SER A N 1
ATOM 604 C CA . SER A 1 77 ? -3.342 -19.835 -14.979 1.00 87.50 77 SER A CA 1
ATOM 605 C C . SER A 1 77 ? -4.025 -20.010 -16.339 1.00 87.50 77 SER A C 1
ATOM 607 O O . SER A 1 77 ? -3.609 -20.873 -17.107 1.00 87.50 77 SER A O 1
ATOM 609 N N . THR A 1 78 ? -5.042 -19.206 -16.660 1.00 88.00 78 THR A N 1
ATOM 610 C CA . THR A 1 78 ? -5.811 -19.336 -17.913 1.00 88.00 78 THR A CA 1
ATOM 611 C C . THR A 1 78 ? -5.354 -18.359 -18.999 1.00 88.00 78 THR A C 1
ATOM 613 O O . THR A 1 78 ? -5.071 -18.767 -20.126 1.00 88.00 78 THR A O 1
ATOM 616 N N . LEU A 1 79 ? -5.235 -17.070 -18.671 1.00 91.06 79 LEU A N 1
ATOM 617 C CA . LEU A 1 79 ? -4.925 -15.999 -19.628 1.00 91.06 79 LEU A CA 1
ATOM 618 C C . LEU A 1 79 ? -3.422 -15.700 -19.737 1.00 91.06 79 LEU A C 1
ATOM 620 O O . LEU A 1 79 ? -2.987 -15.137 -20.741 1.00 91.06 79 LEU A O 1
ATOM 624 N N . TRP A 1 80 ? -2.643 -16.084 -18.722 1.00 94.06 80 TRP A N 1
ATOM 625 C CA . TRP A 1 80 ? -1.214 -15.769 -18.593 1.00 94.06 80 TRP A CA 1
ATOM 626 C C . TRP A 1 80 ? -0.371 -17.018 -18.288 1.00 94.06 80 TRP A C 1
ATOM 628 O O . TRP A 1 80 ? 0.619 -16.971 -17.554 1.00 94.06 80 TRP A O 1
ATOM 638 N N . ALA A 1 81 ? -0.757 -18.166 -18.851 1.00 93.62 81 ALA A N 1
ATOM 639 C CA . ALA A 1 81 ? -0.049 -19.427 -18.637 1.00 93.62 81 ALA A CA 1
ATOM 640 C C . ALA A 1 81 ? 1.434 -19.381 -19.078 1.00 93.62 81 ALA A C 1
ATOM 642 O O . ALA A 1 81 ? 2.274 -19.897 -18.333 1.00 93.62 81 ALA A O 1
ATOM 643 N N . PRO A 1 82 ? 1.806 -18.737 -20.210 1.00 95.44 82 PRO A N 1
ATOM 644 C CA . PRO A 1 82 ? 3.212 -18.553 -20.578 1.00 95.44 82 PRO A CA 1
ATOM 645 C C . PRO A 1 82 ? 4.019 -17.786 -19.526 1.00 95.44 82 PRO A C 1
ATOM 647 O O . PRO A 1 82 ? 5.162 -18.146 -19.253 1.00 95.44 82 PRO A O 1
ATOM 650 N N . PHE A 1 83 ? 3.426 -16.773 -18.889 1.00 94.44 83 PHE A N 1
ATOM 651 C CA . PHE A 1 83 ? 4.050 -16.088 -17.755 1.00 94.44 83 PHE A CA 1
ATOM 652 C C . PHE A 1 83 ? 4.261 -17.026 -16.568 1.00 94.44 83 PHE A C 1
ATOM 654 O O . PHE A 1 83 ? 5.357 -17.083 -16.011 1.00 94.44 83 PHE A O 1
ATOM 661 N N . MET A 1 84 ? 3.249 -17.820 -16.211 1.00 94.25 84 MET A N 1
ATOM 662 C CA . MET A 1 84 ? 3.384 -18.779 -15.114 1.00 94.25 84 MET A CA 1
ATOM 663 C C . MET A 1 84 ? 4.488 -19.810 -15.374 1.00 94.25 84 MET A C 1
ATOM 665 O O . MET A 1 84 ? 5.133 -20.246 -14.425 1.00 94.25 84 MET A O 1
ATOM 669 N N . ASN A 1 85 ? 4.728 -20.197 -16.627 1.00 93.88 85 ASN A N 1
ATOM 670 C CA . ASN A 1 85 ? 5.823 -21.103 -16.982 1.00 93.88 85 ASN A CA 1
ATOM 671 C C . ASN A 1 85 ? 7.203 -20.443 -16.841 1.00 93.88 85 ASN A C 1
ATOM 673 O O . ASN A 1 85 ? 8.140 -21.118 -16.422 1.00 93.88 85 ASN A O 1
ATOM 677 N N . GLU A 1 86 ? 7.310 -19.142 -17.123 1.00 94.38 86 GLU A N 1
ATOM 678 C CA . GLU A 1 86 ? 8.548 -18.367 -16.973 1.00 94.38 86 GLU A CA 1
ATOM 679 C C . GLU A 1 86 ? 8.942 -18.200 -15.497 1.00 94.38 86 GLU A C 1
ATOM 681 O O . GLU A 1 86 ? 10.088 -18.435 -15.117 1.00 94.38 86 GLU A O 1
ATOM 686 N N . VAL A 1 87 ? 7.995 -17.828 -14.628 1.00 93.94 87 VAL A N 1
ATOM 687 C CA . VAL A 1 87 ? 8.323 -17.486 -13.230 1.00 93.94 87 VAL A CA 1
ATOM 688 C C . VAL A 1 87 ? 8.343 -18.685 -12.281 1.00 93.94 87 VAL A C 1
ATOM 690 O O . VAL A 1 87 ? 9.037 -18.660 -11.261 1.00 93.94 87 VAL A O 1
ATOM 693 N N . ARG A 1 88 ? 7.602 -19.760 -12.586 1.00 92.19 88 ARG A N 1
ATOM 694 C CA . ARG A 1 88 ? 7.446 -20.919 -11.687 1.00 92.19 88 ARG A CA 1
ATOM 695 C C . ARG A 1 88 ? 8.772 -21.576 -11.273 1.00 92.19 88 ARG A C 1
ATOM 697 O O . ARG A 1 88 ? 8.884 -21.873 -10.082 1.00 92.19 88 ARG A O 1
ATOM 704 N N . PRO A 1 89 ? 9.767 -21.800 -12.156 1.00 93.75 89 PRO A N 1
ATOM 705 C CA . PRO A 1 89 ? 11.025 -22.440 -11.762 1.00 93.75 89 PRO A CA 1
ATOM 706 C C . PRO A 1 89 ? 11.793 -21.671 -10.682 1.00 93.75 89 PRO A C 1
ATOM 708 O O . PRO A 1 89 ? 12.448 -22.285 -9.842 1.00 93.75 89 PRO A O 1
ATOM 711 N N . THR A 1 90 ? 11.698 -20.338 -10.681 1.00 92.19 90 THR A N 1
ATOM 712 C CA . THR A 1 90 ? 12.460 -19.481 -9.762 1.00 92.19 90 THR A CA 1
ATOM 713 C C . THR A 1 90 ? 11.655 -19.095 -8.526 1.00 92.19 90 THR A C 1
ATOM 715 O O . THR A 1 90 ? 12.123 -19.282 -7.406 1.00 92.19 90 THR A O 1
ATOM 718 N N . VAL A 1 91 ? 10.427 -18.601 -8.709 1.00 93.69 91 VAL A N 1
ATOM 719 C CA . VAL A 1 91 ? 9.615 -18.024 -7.622 1.00 93.69 91 VAL A CA 1
ATOM 720 C C . VAL A 1 91 ? 8.315 -18.783 -7.350 1.00 93.69 91 VAL A C 1
ATOM 722 O O . VAL A 1 91 ? 7.527 -18.377 -6.502 1.00 93.69 91 VAL A O 1
ATOM 725 N N . GLY A 1 92 ? 8.100 -19.944 -7.980 1.00 92.25 92 GLY A N 1
ATOM 726 C CA . GLY A 1 92 ? 6.920 -20.785 -7.740 1.00 92.25 92 GLY A CA 1
ATOM 727 C C . GLY A 1 92 ? 6.730 -21.190 -6.272 1.00 92.25 92 GLY A C 1
ATOM 728 O O . GLY A 1 92 ? 5.601 -21.316 -5.803 1.00 92.25 92 GLY A O 1
ATOM 729 N N . LYS A 1 93 ? 7.828 -21.336 -5.517 1.00 94.25 93 LYS A N 1
ATOM 730 C CA . LYS A 1 93 ? 7.785 -21.609 -4.071 1.00 94.25 93 LYS A CA 1
ATOM 731 C C . LYS A 1 93 ? 7.207 -20.440 -3.269 1.00 94.25 93 LYS A C 1
ATOM 733 O O . LYS A 1 93 ? 6.585 -20.680 -2.244 1.00 94.25 93 LYS A O 1
ATOM 738 N N . PHE A 1 94 ? 7.382 -19.197 -3.718 1.00 95.25 94 PHE A N 1
ATOM 739 C CA . PHE A 1 94 ? 6.860 -18.026 -3.011 1.00 95.25 94 PHE A CA 1
ATOM 740 C C . PHE A 1 94 ? 5.338 -17.939 -3.107 1.00 95.25 94 PHE A C 1
ATOM 742 O O . PHE A 1 94 ? 4.705 -17.719 -2.083 1.00 95.25 94 PHE A O 1
ATOM 749 N N . PHE A 1 95 ? 4.741 -18.261 -4.259 1.00 92.38 95 PHE A N 1
ATOM 750 C CA . PHE A 1 95 ? 3.281 -18.413 -4.362 1.00 92.38 95 PHE A CA 1
ATOM 751 C C . PHE A 1 95 ? 2.723 -19.458 -3.377 1.00 92.38 95 PHE A C 1
ATOM 753 O O . PHE A 1 95 ? 1.672 -19.263 -2.776 1.00 92.38 95 PHE A O 1
ATOM 760 N N . GLN A 1 96 ? 3.430 -20.576 -3.171 1.00 93.88 96 GLN A N 1
ATOM 761 C CA . GLN A 1 96 ? 3.003 -21.596 -2.200 1.00 93.88 96 GLN A CA 1
ATOM 762 C C . GLN A 1 96 ? 3.147 -21.110 -0.753 1.00 93.88 96 GLN A C 1
ATOM 764 O O . GLN A 1 96 ? 2.250 -21.314 0.064 1.00 93.88 96 GLN A O 1
ATOM 769 N N . LEU A 1 97 ? 4.273 -20.466 -0.434 1.00 96.62 97 LEU A N 1
ATOM 770 C CA . LEU A 1 97 ? 4.545 -19.951 0.907 1.00 96.62 97 LEU A CA 1
ATOM 771 C C . LEU A 1 97 ? 3.591 -18.816 1.296 1.00 96.62 97 LEU A C 1
ATOM 773 O O . LEU A 1 97 ? 3.186 -18.758 2.454 1.00 96.62 97 LEU A O 1
ATOM 777 N N . GLU A 1 98 ? 3.180 -17.973 0.347 1.00 95.62 98 GLU A N 1
ATOM 778 C CA . GLU A 1 98 ? 2.079 -17.024 0.537 1.00 95.62 98 GLU A CA 1
ATOM 779 C C . GLU A 1 98 ? 0.812 -17.756 0.998 1.00 95.62 98 GLU A C 1
ATOM 781 O O . GLU A 1 98 ? 0.254 -17.424 2.041 1.00 95.62 98 GLU A O 1
ATOM 786 N N . GLY A 1 99 ? 0.405 -18.811 0.282 1.00 93.88 99 GLY A N 1
ATOM 787 C CA . GLY A 1 99 ? -0.758 -19.620 0.648 1.00 93.88 99 GLY A CA 1
ATOM 788 C C . GLY A 1 99 ? -0.662 -20.225 2.054 1.00 93.88 99 GLY A C 1
ATOM 789 O O . GLY A 1 99 ? -1.645 -20.233 2.794 1.00 93.88 99 GLY A O 1
ATOM 790 N N . TYR A 1 100 ? 0.519 -20.686 2.474 1.00 96.81 100 TYR A N 1
ATOM 791 C CA . TYR A 1 100 ? 0.723 -21.201 3.834 1.00 96.81 100 TYR A CA 1
ATOM 792 C C . TYR A 1 100 ? 0.647 -20.109 4.905 1.00 96.81 100 TYR A C 1
ATOM 794 O O . TYR A 1 100 ? 0.046 -20.330 5.957 1.00 96.81 100 TYR A O 1
ATOM 802 N N . MET A 1 101 ? 1.209 -18.928 4.646 1.00 97.94 101 MET A N 1
ATOM 803 C CA . MET A 1 101 ? 1.114 -17.787 5.562 1.00 97.94 101 MET A CA 1
ATOM 804 C C . MET A 1 101 ? -0.328 -17.294 5.699 1.00 97.94 101 MET A C 1
ATOM 806 O O . MET A 1 101 ? -0.795 -17.044 6.813 1.00 97.94 101 MET A O 1
ATOM 810 N N . PHE A 1 102 ? -1.066 -17.278 4.592 1.00 95.44 102 PHE A N 1
ATOM 811 C CA . PHE A 1 102 ? -2.494 -17.003 4.575 1.00 95.44 102 PHE A CA 1
ATOM 812 C C . PHE A 1 102 ? -3.294 -18.032 5.399 1.00 95.44 102 PHE A C 1
ATOM 814 O O . PHE A 1 102 ? -4.184 -17.664 6.166 1.00 95.44 102 PHE A O 1
ATOM 821 N N . LEU A 1 103 ? -2.960 -19.325 5.314 1.00 95.88 103 LEU A N 1
ATOM 822 C CA . LEU A 1 103 ? -3.601 -20.359 6.136 1.00 95.88 103 LEU A CA 1
ATOM 823 C C . LEU A 1 103 ? -3.330 -20.168 7.633 1.00 95.88 103 LEU A C 1
ATOM 825 O O . LEU A 1 103 ? -4.244 -20.351 8.439 1.00 95.88 103 LEU A O 1
ATOM 829 N N . ILE A 1 104 ? -2.107 -19.775 8.010 1.00 97.62 104 ILE A N 1
ATOM 830 C CA . ILE A 1 104 ? -1.772 -19.429 9.400 1.00 97.62 104 ILE A CA 1
ATOM 831 C C . ILE A 1 104 ? -2.645 -18.261 9.868 1.00 97.62 104 ILE A C 1
ATOM 833 O O . ILE A 1 104 ? -3.269 -18.348 10.927 1.00 97.62 104 ILE A O 1
ATOM 837 N N . GLU A 1 105 ? -2.739 -17.198 9.068 1.00 97.38 105 GLU A N 1
ATOM 838 C CA . GLU A 1 105 ? -3.589 -16.047 9.368 1.00 97.38 105 GLU A CA 1
ATOM 839 C C . GLU A 1 105 ? -5.051 -16.467 9.580 1.00 97.38 105 GLU A C 1
ATOM 841 O O . GLU A 1 105 ? -5.637 -16.168 10.623 1.00 97.38 105 GLU A O 1
ATOM 846 N N . ALA A 1 106 ? -5.628 -17.204 8.629 1.00 96.25 106 ALA A N 1
ATOM 847 C CA . ALA A 1 106 ? -7.027 -17.614 8.661 1.00 96.25 106 ALA A CA 1
ATOM 848 C C . ALA A 1 106 ? -7.342 -18.550 9.841 1.00 96.25 106 ALA A C 1
ATOM 850 O O . ALA A 1 106 ? -8.365 -18.377 10.513 1.00 96.25 106 ALA A O 1
ATOM 851 N N . ALA A 1 107 ? -6.463 -19.514 10.133 1.00 97.62 107 ALA A N 1
ATOM 852 C CA . ALA A 1 107 ? -6.642 -20.453 11.237 1.00 97.62 107 ALA A CA 1
ATOM 853 C C . ALA A 1 107 ? -6.634 -19.737 12.596 1.00 97.62 107 ALA A C 1
ATOM 855 O O . ALA A 1 107 ? -7.545 -19.926 13.410 1.00 97.62 107 ALA A O 1
ATOM 856 N N . PHE A 1 108 ? -5.648 -18.868 12.830 1.00 98.25 108 PHE A N 1
ATOM 857 C CA . PHE A 1 108 ? -5.555 -18.121 14.083 1.00 98.25 108 PHE A CA 1
ATOM 858 C C . PHE A 1 108 ? -6.631 -17.042 14.200 1.00 98.25 108 PHE A C 1
ATOM 860 O O . PHE A 1 108 ? -7.153 -16.838 15.294 1.00 98.25 108 PHE A O 1
ATOM 867 N N . LEU A 1 109 ? -7.032 -16.400 13.101 1.00 97.88 109 LEU A N 1
ATOM 868 C CA . LEU A 1 109 ? -8.153 -15.463 13.105 1.00 97.88 109 LEU A CA 1
ATOM 869 C C . LEU A 1 109 ? -9.470 -16.165 13.440 1.00 97.88 109 LEU A C 1
ATOM 871 O O . LEU A 1 109 ? -10.247 -15.651 14.241 1.00 97.88 109 LEU A O 1
ATOM 875 N N . SER A 1 110 ? -9.709 -17.355 12.890 1.00 97.56 110 SER A N 1
ATOM 876 C CA . SER A 1 110 ? -10.875 -18.171 13.239 1.00 97.56 110 SER A CA 1
ATOM 877 C C . SER A 1 110 ? -10.875 -18.542 14.728 1.00 97.56 110 SER A C 1
ATOM 879 O O . SER A 1 110 ? -11.876 -18.338 15.420 1.00 97.56 110 SER A O 1
ATOM 881 N N . TRP A 1 111 ? -9.730 -18.981 15.265 1.00 97.56 111 TRP A N 1
ATOM 882 C CA . TRP A 1 111 ? -9.580 -19.269 16.697 1.00 97.56 111 TRP A CA 1
ATOM 883 C C . TRP A 1 111 ? -9.822 -18.022 17.567 1.00 97.56 111 TRP A C 1
ATOM 885 O O . TRP A 1 111 ? -10.570 -18.072 18.552 1.00 97.56 111 TRP A O 1
ATOM 895 N N . TYR A 1 112 ? -9.261 -16.880 17.176 1.00 97.75 112 TYR A N 1
ATOM 896 C CA . TYR A 1 112 ? -9.466 -15.591 17.833 1.00 97.75 112 TYR A CA 1
ATOM 897 C C . TYR A 1 112 ? -10.951 -15.195 17.853 1.00 97.75 112 TYR A C 1
ATOM 899 O O . TYR A 1 112 ? -11.509 -14.849 18.895 1.00 97.75 112 TYR A O 1
ATOM 907 N N . LEU A 1 113 ? -11.643 -15.310 16.716 1.00 96.31 113 LEU A N 1
ATOM 908 C CA . LEU A 1 113 ? -13.073 -15.013 16.611 1.00 96.31 113 LEU A CA 1
ATOM 909 C C . LEU A 1 113 ? -13.924 -15.969 17.461 1.00 96.31 113 LEU A C 1
ATOM 911 O O . LEU A 1 113 ? -14.850 -15.526 18.145 1.00 96.31 113 LEU A O 1
ATOM 915 N N . GLY A 1 114 ? -13.580 -17.259 17.482 1.00 95.69 114 GLY A N 1
ATOM 916 C CA . GLY A 1 114 ? -14.247 -18.270 18.306 1.00 95.69 114 GLY A CA 1
ATOM 917 C C . GLY A 1 114 ? -14.066 -18.055 19.812 1.00 95.69 114 GLY A C 1
ATOM 918 O O . GLY A 1 114 ? -14.899 -18.490 20.607 1.00 95.69 114 GLY A O 1
ATOM 919 N N . THR A 1 115 ? -13.017 -17.337 20.221 1.00 95.00 115 THR A N 1
ATOM 920 C CA . THR A 1 115 ? -12.679 -17.099 21.632 1.00 95.00 115 THR A CA 1
ATOM 921 C C . THR A 1 115 ? -12.798 -15.636 22.068 1.00 95.00 115 THR A C 1
ATOM 923 O O . THR A 1 115 ? -12.332 -15.283 23.149 1.00 95.00 115 THR A O 1
ATOM 926 N N . MET A 1 116 ? -13.552 -14.804 21.332 1.00 91.44 116 MET A N 1
ATOM 927 C CA . MET A 1 116 ? -13.748 -13.360 21.597 1.00 91.44 116 MET A CA 1
ATOM 928 C C . MET A 1 116 ? -14.212 -12.973 23.018 1.00 91.44 116 MET A C 1
ATOM 930 O O . MET A 1 116 ? -14.127 -11.805 23.404 1.00 91.44 116 MET A O 1
ATOM 934 N N . LYS A 1 117 ? -14.721 -13.909 23.827 1.00 88.06 117 LYS A N 1
ATOM 935 C CA . LYS A 1 117 ? -14.991 -13.653 25.256 1.00 88.06 117 LYS A CA 1
ATOM 936 C C . LYS A 1 117 ? -13.705 -13.402 26.060 1.00 88.06 117 LYS A C 1
ATOM 938 O O . LYS A 1 117 ? -13.762 -12.755 27.098 1.00 88.06 117 LYS A O 1
ATOM 943 N N . GLN A 1 118 ? -12.559 -13.885 25.578 1.00 87.38 118 GLN A N 1
ATOM 944 C CA . GLN A 1 118 ? -11.247 -13.805 26.228 1.00 87.38 118 GLN A CA 1
ATOM 945 C C . GLN A 1 118 ? -10.404 -12.603 25.760 1.00 87.38 118 GLN A C 1
ATOM 947 O O . GLN A 1 118 ? -9.234 -12.496 26.137 1.00 87.38 118 GLN A O 1
ATOM 952 N N . THR A 1 119 ? -10.969 -11.699 24.950 1.00 92.44 119 THR A N 1
ATOM 953 C CA . THR A 1 119 ? -10.277 -10.500 24.451 1.00 92.44 119 THR A CA 1
ATOM 954 C C . THR A 1 119 ? -9.701 -9.651 25.583 1.00 92.44 119 THR A C 1
ATOM 956 O O . THR A 1 119 ? -10.336 -9.454 26.621 1.00 92.44 119 THR A O 1
ATOM 959 N N . GLY A 1 120 ? -8.500 -9.113 25.379 1.00 91.81 120 GLY A N 1
ATOM 960 C CA . GLY A 1 120 ? -7.763 -8.332 26.371 1.00 91.81 120 GLY A CA 1
ATOM 961 C C . GLY A 1 120 ? -7.133 -9.177 27.478 1.00 91.81 120 GLY A C 1
ATOM 962 O O . GLY A 1 120 ? -6.956 -8.686 28.592 1.00 91.81 120 GLY A O 1
ATOM 963 N N . THR A 1 121 ? -6.813 -10.439 27.192 1.00 94.94 121 THR A N 1
ATOM 964 C CA . THR A 1 121 ? -5.973 -11.302 28.037 1.00 94.94 121 THR A CA 1
ATOM 965 C C . THR A 1 121 ? -4.632 -11.563 27.351 1.00 94.94 121 THR A C 1
ATOM 967 O O . THR A 1 121 ? -4.527 -11.455 26.130 1.00 94.94 121 THR A O 1
ATOM 970 N N . LEU A 1 122 ? -3.602 -11.957 28.112 1.00 96.06 122 LEU A N 1
ATOM 971 C CA . LEU A 1 122 ? -2.301 -12.325 27.534 1.00 96.06 122 LEU A CA 1
ATOM 972 C C . LEU A 1 122 ? -2.445 -13.460 26.510 1.00 96.06 122 LEU A C 1
ATOM 974 O O . LEU A 1 122 ? -1.855 -13.395 25.440 1.00 96.06 122 LEU A O 1
ATOM 978 N N . ARG A 1 123 ? -3.270 -14.471 26.813 1.00 95.44 123 ARG A N 1
ATOM 979 C CA . ARG A 1 123 ? -3.517 -15.605 25.909 1.00 95.44 123 ARG A CA 1
ATOM 980 C C . ARG A 1 123 ? -4.070 -15.137 24.566 1.00 95.44 123 ARG A C 1
ATOM 982 O O . ARG A 1 123 ? -3.571 -15.542 23.528 1.00 95.44 123 ARG A O 1
ATOM 989 N N . HIS A 1 124 ? -5.053 -14.244 24.589 1.00 95.19 124 HIS A N 1
ATOM 990 C CA . HIS A 1 124 ? -5.690 -13.756 23.370 1.00 95.19 124 HIS A CA 1
ATOM 991 C C . HIS A 1 124 ? -4.798 -12.774 22.587 1.00 95.19 124 HIS A C 1
ATOM 993 O O . HIS A 1 124 ? -4.780 -12.801 21.357 1.00 95.19 124 HIS A O 1
ATOM 999 N N . PHE A 1 125 ? -3.948 -12.000 23.275 1.00 97.38 125 PHE A N 1
ATOM 1000 C CA . PHE A 1 125 ? -2.857 -11.266 22.629 1.00 97.38 125 PHE A CA 1
ATOM 1001 C C . PHE A 1 125 ? -1.876 -12.207 21.914 1.00 97.38 125 PHE A C 1
ATOM 1003 O O . PHE A 1 125 ? -1.571 -11.970 20.747 1.00 97.38 125 PHE A O 1
ATOM 1010 N N . LEU A 1 126 ? -1.443 -13.297 22.556 1.00 97.56 126 LEU A N 1
ATOM 1011 C CA . LEU A 1 126 ? -0.554 -14.282 21.929 1.00 97.56 126 LEU A CA 1
ATOM 1012 C C . LEU A 1 126 ? -1.200 -14.963 20.711 1.00 97.56 126 LEU A C 1
ATOM 1014 O O . LEU A 1 126 ? -0.510 -15.175 19.721 1.00 97.56 126 LEU A O 1
ATOM 1018 N N . ILE A 1 127 ? -2.514 -15.228 20.734 1.00 97.31 127 ILE A N 1
ATOM 1019 C CA . ILE A 1 127 ? -3.263 -15.744 19.568 1.00 97.31 127 ILE A CA 1
ATOM 1020 C C . ILE A 1 127 ? -3.285 -14.722 18.421 1.00 97.31 127 ILE A C 1
ATOM 1022 O O . ILE A 1 127 ? -3.259 -15.108 17.256 1.00 97.31 127 ILE A O 1
ATOM 1026 N N . SER A 1 128 ? -3.307 -13.420 18.723 1.00 97.94 128 SER A N 1
ATOM 1027 C CA . SER A 1 128 ? -3.320 -12.382 17.685 1.00 97.94 128 SER A CA 1
ATOM 1028 C C . SER A 1 128 ? -2.005 -12.276 16.904 1.00 97.94 128 SER A C 1
ATOM 1030 O O . SER A 1 128 ? -2.019 -11.849 15.753 1.00 97.94 128 SER A O 1
ATOM 1032 N N . ILE A 1 129 ? -0.868 -12.648 17.506 1.00 98.31 129 ILE A N 1
ATOM 1033 C CA . ILE A 1 129 ? 0.462 -12.451 16.906 1.00 98.31 129 ILE A CA 1
ATOM 1034 C C . ILE A 1 129 ? 0.619 -13.264 15.607 1.00 98.31 129 ILE A C 1
ATOM 1036 O O . ILE A 1 129 ? 0.976 -12.662 14.592 1.00 98.31 129 ILE A O 1
ATOM 1040 N N . PRO A 1 130 ? 0.308 -14.576 15.570 1.00 98.44 130 PRO A N 1
ATOM 1041 C CA . PRO A 1 130 ? 0.335 -15.352 14.331 1.00 98.44 130 PRO A CA 1
ATOM 1042 C C . PRO A 1 130 ? -0.563 -14.808 13.216 1.00 98.44 130 PRO A C 1
ATOM 1044 O O . PRO A 1 130 ? -0.221 -14.984 12.054 1.00 98.44 130 PRO A O 1
ATOM 1047 N N . ILE A 1 131 ? -1.658 -14.106 13.539 1.00 98.44 131 ILE A N 1
ATOM 1048 C CA . ILE A 1 131 ? -2.512 -13.452 12.531 1.00 98.44 131 ILE A CA 1
ATOM 1049 C C . ILE A 1 131 ? -1.709 -12.367 11.801 1.00 98.44 131 ILE A C 1
ATOM 1051 O O . ILE A 1 131 ? -1.625 -12.362 10.576 1.00 98.44 131 ILE A O 1
ATOM 1055 N N . SER A 1 132 ? -1.049 -11.487 12.561 1.00 98.12 132 SER A N 1
ATOM 1056 C CA . SER A 1 132 ? -0.177 -10.449 11.998 1.00 98.12 132 SER A CA 1
ATOM 1057 C C . SER A 1 132 ? 1.001 -11.043 11.224 1.00 98.12 132 SER A C 1
ATOM 1059 O O . SER A 1 132 ? 1.288 -10.593 10.118 1.00 98.12 132 SER A O 1
ATOM 1061 N N . ILE A 1 133 ? 1.658 -12.072 11.772 1.00 98.25 133 ILE A N 1
ATOM 1062 C CA . ILE A 1 133 ? 2.790 -12.742 11.112 1.00 98.25 133 ILE A CA 1
ATOM 1063 C C . ILE A 1 133 ? 2.350 -13.397 9.800 1.00 98.25 133 ILE A C 1
ATOM 1065 O O . ILE A 1 133 ? 3.041 -13.231 8.802 1.00 98.25 133 ILE A O 1
ATOM 1069 N N . GLY A 1 134 ? 1.210 -14.092 9.785 1.00 98.06 134 GLY A N 1
ATOM 1070 C CA . GLY A 1 134 ? 0.648 -14.686 8.573 1.00 98.06 134 GLY A CA 1
ATOM 1071 C C . GLY A 1 134 ? 0.352 -13.624 7.516 1.00 98.06 134 GLY A C 1
ATOM 1072 O O . GLY A 1 134 ? 0.844 -13.724 6.399 1.00 98.06 134 GLY A O 1
ATOM 1073 N N . SER A 1 135 ? -0.327 -12.537 7.887 1.00 97.31 135 SER A N 1
ATOM 1074 C CA . SER A 1 135 ? -0.658 -11.465 6.937 1.00 97.31 135 SER A CA 1
ATOM 1075 C C . SER A 1 135 ? 0.581 -10.771 6.338 1.00 97.31 135 SER A C 1
ATOM 1077 O O . SER A 1 135 ? 0.671 -10.582 5.123 1.00 97.31 135 SER A O 1
ATOM 1079 N N . ILE A 1 136 ? 1.591 -10.453 7.162 1.00 98.00 136 ILE A N 1
ATOM 1080 C CA . ILE A 1 136 ? 2.861 -9.865 6.704 1.00 98.00 136 ILE A CA 1
ATOM 1081 C C . ILE A 1 136 ? 3.671 -10.886 5.897 1.00 98.00 136 ILE A C 1
ATOM 1083 O O . ILE A 1 136 ? 4.304 -10.518 4.911 1.00 98.00 136 ILE A O 1
ATOM 1087 N N . GLY A 1 137 ? 3.651 -12.160 6.291 1.00 97.75 137 GLY A N 1
ATOM 1088 C CA . GLY A 1 137 ? 4.315 -13.248 5.581 1.00 97.75 137 GLY A CA 1
ATOM 1089 C C . GLY A 1 137 ? 3.752 -13.442 4.175 1.00 97.75 137 GLY A C 1
ATOM 1090 O O . GLY A 1 137 ? 4.522 -13.543 3.222 1.00 97.75 137 GLY A O 1
ATOM 1091 N N . SER A 1 138 ? 2.427 -13.408 4.023 1.00 96.56 138 SER A N 1
ATOM 1092 C CA . SER A 1 138 ? 1.765 -13.430 2.714 1.00 96.56 138 SER A CA 1
ATOM 1093 C C . SER A 1 138 ? 2.232 -12.258 1.852 1.00 96.56 138 SER A C 1
ATOM 1095 O O . SER A 1 138 ? 2.728 -12.462 0.745 1.00 96.56 138 SER A O 1
ATOM 1097 N N . ALA A 1 139 ? 2.191 -11.039 2.406 1.00 96.69 139 ALA A N 1
ATOM 1098 C CA . ALA A 1 139 ? 2.657 -9.829 1.731 1.00 96.69 139 ALA A CA 1
ATOM 1099 C C . ALA A 1 139 ? 4.135 -9.915 1.312 1.00 96.69 139 ALA A C 1
ATOM 1101 O O . ALA A 1 139 ? 4.490 -9.497 0.209 1.00 96.69 139 ALA A O 1
ATOM 1102 N N . PHE A 1 140 ? 4.992 -10.478 2.169 1.00 97.06 140 PHE A N 1
ATOM 1103 C CA . PHE A 1 140 ? 6.407 -10.700 1.884 1.00 97.06 140 PHE A CA 1
ATOM 1104 C C . PHE A 1 140 ? 6.586 -11.590 0.653 1.00 97.06 140 PHE A C 1
ATOM 1106 O O . PHE A 1 140 ? 7.275 -11.194 -0.286 1.00 97.06 140 PHE A O 1
ATOM 1113 N N . PHE A 1 141 ? 5.963 -12.771 0.629 1.00 96.94 141 PHE A N 1
ATOM 1114 C CA . PHE A 1 141 ? 6.197 -13.733 -0.447 1.00 96.94 141 PHE A CA 1
ATOM 1115 C C . PHE A 1 141 ? 5.638 -13.258 -1.788 1.00 96.94 141 PHE A C 1
ATOM 1117 O O . PHE A 1 141 ? 6.337 -13.370 -2.797 1.00 96.94 141 PHE A O 1
ATOM 1124 N N . ILE A 1 142 ? 4.441 -12.666 -1.814 1.00 95.25 142 ILE A N 1
ATOM 1125 C CA . ILE A 1 142 ? 3.859 -12.179 -3.072 1.00 95.25 142 ILE A CA 1
ATOM 1126 C C . ILE A 1 142 ? 4.585 -10.942 -3.607 1.00 95.25 142 ILE A C 1
ATOM 1128 O O . ILE A 1 142 ? 4.841 -10.832 -4.804 1.00 95.25 142 ILE A O 1
ATOM 1132 N N . THR A 1 143 ? 5.027 -10.040 -2.727 1.00 96.38 143 THR A N 1
ATOM 1133 C CA . THR A 1 143 ? 5.821 -8.877 -3.153 1.00 96.38 143 THR A CA 1
ATOM 1134 C C . THR A 1 143 ? 7.227 -9.300 -3.583 1.00 96.38 143 THR A C 1
ATOM 1136 O O . THR A 1 143 ? 7.806 -8.693 -4.477 1.00 96.38 143 THR A O 1
ATOM 1139 N N . ALA A 1 144 ? 7.778 -10.383 -3.025 1.00 96.69 144 ALA A N 1
ATOM 1140 C CA . ALA A 1 144 ? 9.045 -10.938 -3.491 1.00 96.69 144 ALA A CA 1
ATOM 1141 C C . ALA A 1 144 ? 8.956 -11.511 -4.916 1.00 96.69 144 ALA A C 1
ATOM 1143 O O . ALA A 1 144 ? 9.907 -11.358 -5.685 1.00 96.69 144 ALA A O 1
ATOM 1144 N N . VAL A 1 145 ? 7.815 -12.100 -5.300 1.00 96.00 145 VAL A N 1
ATOM 1145 C CA . VAL A 1 145 ? 7.538 -12.463 -6.703 1.00 96.00 145 VAL A CA 1
ATOM 1146 C C . VAL A 1 145 ? 7.597 -11.216 -7.588 1.00 96.00 145 VAL A C 1
ATOM 1148 O O . VAL A 1 145 ? 8.280 -11.227 -8.612 1.00 96.00 145 VAL A O 1
ATOM 1151 N N . ASN A 1 146 ? 6.946 -10.127 -7.166 1.00 96.38 146 ASN A N 1
ATOM 1152 C CA . ASN A 1 146 ? 6.950 -8.863 -7.901 1.00 96.38 146 ASN A CA 1
ATOM 1153 C C . ASN A 1 146 ? 8.354 -8.251 -8.040 1.00 96.38 146 ASN A C 1
ATOM 1155 O O . ASN A 1 146 ? 8.764 -7.822 -9.118 1.00 96.38 146 ASN A O 1
ATOM 1159 N N . ALA A 1 147 ? 9.134 -8.280 -6.964 1.00 96.75 147 ALA A N 1
ATOM 1160 C CA . ALA A 1 147 ? 10.493 -7.767 -6.967 1.00 96.75 147 ALA A CA 1
ATOM 1161 C C . ALA A 1 147 ? 11.413 -8.565 -7.899 1.00 96.75 147 ALA A C 1
ATOM 1163 O O . ALA A 1 147 ? 12.214 -7.973 -8.619 1.00 96.75 147 ALA A O 1
ATOM 1164 N N . PHE A 1 148 ? 11.271 -9.895 -7.949 1.00 96.75 148 PHE A N 1
ATOM 1165 C CA . PHE A 1 148 ? 11.965 -10.733 -8.935 1.00 96.75 148 PHE A CA 1
ATOM 1166 C C . PHE A 1 148 ? 11.548 -10.385 -10.371 1.00 96.75 148 PHE A C 1
ATOM 1168 O O . PHE A 1 148 ? 12.365 -10.317 -11.288 1.00 96.75 148 PHE A O 1
ATOM 1175 N N . MET A 1 149 ? 10.260 -10.132 -10.566 1.00 96.75 149 MET A N 1
ATOM 1176 C CA . MET A 1 149 ? 9.682 -9.688 -11.828 1.00 96.75 149 MET A CA 1
ATOM 1177 C C . MET A 1 149 ? 10.252 -8.338 -12.307 1.00 96.75 149 MET A C 1
ATOM 1179 O O . MET A 1 149 ? 10.373 -8.131 -13.519 1.00 96.75 149 MET A O 1
ATOM 1183 N N . ASN A 1 150 ? 10.619 -7.448 -11.380 1.00 96.06 150 ASN A N 1
ATOM 1184 C CA . ASN A 1 150 ? 11.303 -6.174 -11.631 1.00 96.06 150 ASN A CA 1
ATOM 1185 C C . ASN A 1 150 ? 12.828 -6.315 -11.803 1.00 96.06 150 ASN A C 1
ATOM 1187 O O . ASN A 1 150 ? 13.416 -5.623 -12.630 1.00 96.06 150 ASN A O 1
ATOM 1191 N N . ASN A 1 151 ? 13.466 -7.207 -11.043 1.00 95.12 151 ASN A N 1
ATOM 1192 C CA . ASN A 1 151 ? 14.902 -7.477 -11.073 1.00 95.12 151 ASN A CA 1
ATOM 1193 C C . ASN A 1 151 ? 15.149 -8.992 -11.027 1.00 95.12 151 ASN A C 1
ATOM 1195 O O . ASN A 1 151 ? 15.196 -9.610 -9.963 1.00 95.12 151 ASN A O 1
ATOM 1199 N N . SER A 1 152 ? 15.336 -9.587 -12.205 1.00 91.88 152 SER A N 1
ATOM 1200 C CA . SER A 1 152 ? 15.323 -11.042 -12.397 1.00 91.88 152 SER A CA 1
ATOM 1201 C C . SER A 1 152 ? 16.683 -11.732 -12.196 1.00 91.88 152 SER A C 1
ATOM 1203 O O . SER A 1 152 ? 16.843 -12.903 -12.565 1.00 91.88 152 SER A O 1
ATOM 1205 N N . THR A 1 153 ? 17.653 -11.016 -11.610 1.00 88.31 153 THR A N 1
ATOM 1206 C CA . THR A 1 153 ? 19.030 -11.484 -11.356 1.00 88.31 153 THR A CA 1
ATOM 1207 C C . THR A 1 153 ? 19.095 -12.579 -10.292 1.00 88.31 153 THR A C 1
ATOM 1209 O O . THR A 1 153 ? 19.802 -13.568 -10.466 1.00 88.31 153 THR A O 1
ATOM 1212 N N . ALA A 1 154 ? 18.333 -12.432 -9.207 1.00 85.81 154 ALA A N 1
ATOM 1213 C CA . ALA A 1 154 ? 18.219 -13.410 -8.134 1.00 85.81 154 ALA A CA 1
ATOM 1214 C C . ALA A 1 154 ? 16.839 -13.328 -7.466 1.00 85.81 154 ALA A C 1
ATOM 1216 O O . ALA A 1 154 ? 16.091 -12.374 -7.650 1.00 85.81 154 ALA A O 1
ATOM 1217 N N . THR A 1 155 ? 16.506 -14.343 -6.669 1.00 82.62 155 THR A N 1
ATOM 1218 C CA . THR A 1 155 ? 15.187 -14.457 -6.021 1.00 82.62 155 THR A CA 1
ATOM 1219 C C . THR A 1 155 ? 15.006 -13.476 -4.853 1.00 82.62 155 THR A C 1
ATOM 1221 O O . THR A 1 155 ? 13.907 -12.980 -4.625 1.00 82.62 155 THR A O 1
ATOM 1224 N N . LEU A 1 156 ? 16.078 -13.200 -4.104 1.00 90.44 156 LEU A N 1
ATOM 1225 C CA . LEU A 1 156 ? 16.100 -12.240 -2.999 1.00 90.44 156 LEU A CA 1
ATOM 1226 C C . LEU A 1 156 ? 17.224 -11.237 -3.259 1.00 90.44 156 LEU A C 1
ATOM 1228 O O . LEU A 1 156 ? 18.400 -11.583 -3.171 1.00 90.44 156 LEU A O 1
ATOM 1232 N N . THR A 1 157 ? 16.856 -10.009 -3.603 1.00 93.00 157 THR A N 1
ATOM 1233 C CA . THR A 1 157 ? 17.787 -8.910 -3.900 1.00 93.00 157 THR A CA 1
ATOM 1234 C C . THR A 1 157 ? 17.511 -7.713 -2.991 1.00 93.00 157 THR A C 1
ATOM 1236 O O . THR A 1 157 ? 16.554 -7.703 -2.210 1.00 93.00 157 THR A O 1
ATOM 1239 N N . SER A 1 158 ? 18.317 -6.656 -3.119 1.00 93.94 158 SER A N 1
ATOM 1240 C CA . SER A 1 158 ? 17.992 -5.350 -2.533 1.00 93.94 158 SER A CA 1
ATOM 1241 C C . SER A 1 158 ? 16.615 -4.852 -2.989 1.00 93.94 158 SER A C 1
ATOM 1243 O O . SER A 1 158 ? 15.894 -4.238 -2.205 1.00 93.94 158 SER A O 1
ATOM 1245 N N . THR A 1 159 ? 16.221 -5.140 -4.239 1.00 95.19 159 THR A N 1
ATOM 1246 C CA . THR A 1 159 ? 14.897 -4.801 -4.785 1.00 95.19 159 THR A CA 1
ATOM 1247 C C . THR A 1 159 ? 13.802 -5.497 -3.987 1.00 95.19 159 THR A C 1
ATOM 1249 O O . THR A 1 159 ? 12.842 -4.847 -3.586 1.00 95.19 159 THR A O 1
ATOM 1252 N N . THR A 1 160 ? 13.989 -6.777 -3.647 1.00 95.94 160 THR A N 1
ATOM 1253 C CA . THR A 1 160 ? 13.049 -7.527 -2.802 1.00 95.94 160 THR A CA 1
ATOM 1254 C C . THR A 1 160 ? 12.882 -6.899 -1.428 1.00 95.94 160 THR A C 1
ATOM 1256 O O . THR A 1 160 ? 11.756 -6.675 -0.991 1.00 95.94 160 THR A O 1
ATOM 1259 N N . ILE A 1 161 ? 13.987 -6.581 -0.751 1.00 95.50 161 ILE A N 1
ATOM 1260 C CA . ILE A 1 161 ? 13.938 -5.992 0.594 1.00 95.50 161 ILE A CA 1
ATOM 1261 C C . ILE A 1 161 ? 13.215 -4.641 0.561 1.00 95.50 161 ILE A C 1
ATOM 1263 O O . ILE A 1 161 ? 12.349 -4.392 1.404 1.00 95.50 161 ILE A O 1
ATOM 1267 N N . ASN A 1 162 ? 13.530 -3.793 -0.420 1.00 96.19 162 ASN A N 1
ATOM 1268 C CA . ASN A 1 162 ? 12.930 -2.468 -0.554 1.00 96.19 162 ASN A CA 1
ATOM 1269 C C . ASN A 1 162 ? 11.440 -2.537 -0.902 1.00 96.19 162 ASN A C 1
ATOM 1271 O O . ASN A 1 162 ? 10.635 -1.910 -0.213 1.00 96.19 162 ASN A O 1
ATOM 1275 N N . GLU A 1 163 ? 11.061 -3.317 -1.920 1.00 95.88 163 GLU A N 1
ATOM 1276 C CA . GLU A 1 163 ? 9.662 -3.446 -2.343 1.00 95.88 163 GLU A CA 1
ATOM 1277 C C . GLU A 1 163 ? 8.798 -4.032 -1.225 1.00 95.88 163 GLU A C 1
ATOM 1279 O O . GLU A 1 163 ? 7.746 -3.468 -0.917 1.00 95.88 163 GLU A O 1
ATOM 1284 N N . VAL A 1 164 ? 9.249 -5.105 -0.565 1.00 96.75 164 VAL A N 1
ATOM 1285 C CA . VAL A 1 164 ? 8.503 -5.726 0.539 1.00 96.75 164 VAL A CA 1
ATOM 1286 C C . VAL A 1 164 ? 8.353 -4.756 1.707 1.00 96.75 164 VAL A C 1
ATOM 1288 O O . VAL A 1 164 ? 7.240 -4.532 2.185 1.00 96.75 164 VAL A O 1
ATOM 1291 N N . SER A 1 165 ? 9.456 -4.153 2.159 1.00 97.19 165 SER A N 1
ATOM 1292 C CA . SER A 1 165 ? 9.435 -3.264 3.324 1.00 97.19 165 SER A CA 1
ATOM 1293 C C . SER A 1 165 ? 8.553 -2.043 3.070 1.00 97.19 165 SER A C 1
ATOM 1295 O O . SER A 1 165 ? 7.735 -1.683 3.919 1.00 97.19 165 SER A O 1
ATOM 1297 N N . HIS A 1 166 ? 8.680 -1.420 1.892 1.00 97.62 166 HIS A N 1
ATOM 1298 C CA . HIS A 1 166 ? 7.878 -0.256 1.525 1.00 97.62 166 HIS A CA 1
ATOM 1299 C C . HIS A 1 166 ? 6.397 -0.616 1.370 1.00 97.62 166 HIS A C 1
ATOM 1301 O O . HIS A 1 166 ? 5.539 0.124 1.857 1.00 97.62 166 HIS A O 1
ATOM 1307 N N . SER A 1 167 ? 6.082 -1.756 0.747 1.00 97.00 167 SER A N 1
ATOM 1308 C CA . SER A 1 167 ? 4.699 -2.197 0.527 1.00 97.00 167 SER A CA 1
ATOM 1309 C C . SER A 1 167 ? 3.996 -2.516 1.843 1.00 97.00 167 SER A C 1
ATOM 1311 O O . SER A 1 167 ? 2.943 -1.945 2.121 1.00 97.00 167 SER A O 1
ATOM 1313 N N . VAL A 1 168 ? 4.614 -3.327 2.712 1.00 97.50 168 VAL A N 1
ATOM 1314 C CA . VAL A 1 168 ? 4.048 -3.673 4.028 1.00 97.50 168 VAL A CA 1
ATOM 1315 C C . VAL A 1 168 ? 3.821 -2.420 4.874 1.00 97.50 168 VAL A C 1
ATOM 1317 O O . VAL A 1 168 ? 2.729 -2.230 5.413 1.00 97.50 168 VAL A O 1
ATOM 1320 N N . ALA A 1 169 ? 4.809 -1.522 4.952 1.00 98.06 169 ALA A N 1
ATOM 1321 C CA . ALA A 1 169 ? 4.653 -0.260 5.673 1.00 98.06 169 ALA A CA 1
ATOM 1322 C C . ALA A 1 169 ? 3.529 0.611 5.078 1.00 98.06 169 ALA A C 1
ATOM 1324 O O . ALA A 1 169 ? 2.774 1.231 5.830 1.00 98.06 169 ALA A O 1
ATOM 1325 N N . SER A 1 170 ? 3.371 0.617 3.750 1.00 97.50 170 SER A N 1
ATOM 1326 C CA . SER A 1 170 ? 2.329 1.382 3.052 1.00 97.50 170 SER A CA 1
ATOM 1327 C C . SER A 1 170 ? 0.933 0.839 3.346 1.00 97.50 170 SER A C 1
ATOM 1329 O O . SER A 1 170 ? 0.026 1.624 3.618 1.00 97.50 170 SER A O 1
ATOM 1331 N N . TYR A 1 171 ? 0.756 -0.486 3.373 1.00 97.56 171 TYR A N 1
ATOM 1332 C CA . TYR A 1 171 ? -0.522 -1.120 3.720 1.00 97.56 171 TYR A CA 1
ATOM 1333 C C . TYR A 1 171 ? -0.946 -0.804 5.151 1.00 97.56 171 TYR A C 1
ATOM 1335 O O . TYR A 1 171 ? -2.096 -0.431 5.405 1.00 97.56 171 TYR A O 1
ATOM 1343 N N . ILE A 1 172 ? -0.002 -0.890 6.094 1.00 98.12 172 ILE A N 1
ATOM 1344 C CA . ILE A 1 172 ? -0.257 -0.547 7.494 1.00 98.12 172 ILE A CA 1
ATOM 1345 C C . ILE A 1 172 ? -0.579 0.948 7.608 1.00 98.12 172 ILE A C 1
ATOM 1347 O O . ILE A 1 172 ? -1.506 1.313 8.333 1.00 98.12 172 ILE A O 1
ATOM 1351 N N . PHE A 1 173 ? 0.121 1.821 6.877 1.00 97.69 173 PHE A N 1
ATOM 1352 C CA . PHE A 1 173 ? -0.132 3.262 6.892 1.00 97.69 173 PHE A CA 1
ATOM 1353 C C . PHE A 1 173 ? -1.517 3.614 6.341 1.00 97.69 173 PHE A C 1
ATOM 1355 O O . PHE A 1 173 ? -2.292 4.271 7.038 1.00 97.69 173 PHE A O 1
ATOM 1362 N N . ALA A 1 174 ? -1.869 3.120 5.152 1.00 97.31 174 ALA A N 1
ATOM 1363 C CA . ALA A 1 174 ? -3.179 3.338 4.540 1.00 97.31 174 ALA A CA 1
ATOM 1364 C C . ALA A 1 174 ? -4.313 2.838 5.452 1.00 97.31 174 ALA A C 1
ATOM 1366 O O . ALA A 1 174 ? -5.272 3.566 5.727 1.00 97.31 174 ALA A O 1
ATOM 1367 N N . THR A 1 175 ? -4.152 1.645 6.031 1.00 97.75 175 THR A N 1
ATOM 1368 C CA . THR A 1 175 ? -5.114 1.092 6.994 1.00 97.75 175 THR A CA 1
ATOM 1369 C C . THR A 1 175 ? -5.207 1.940 8.263 1.00 97.75 175 THR A C 1
ATOM 1371 O O . THR A 1 175 ? -6.303 2.198 8.764 1.00 97.75 175 THR A O 1
ATOM 1374 N N . THR A 1 176 ? -4.075 2.420 8.783 1.00 98.06 176 THR A N 1
ATOM 1375 C CA . THR A 1 176 ? -4.036 3.287 9.971 1.00 98.06 176 THR A CA 1
ATOM 1376 C C . THR A 1 176 ? -4.780 4.593 9.717 1.00 98.06 176 THR A C 1
ATOM 1378 O O . THR A 1 176 ? -5.565 5.009 10.571 1.00 98.06 176 THR A O 1
ATOM 1381 N N . LEU A 1 177 ? -4.602 5.213 8.545 1.00 97.00 177 LEU A N 1
ATOM 1382 C CA . LEU A 1 177 ? -5.343 6.412 8.151 1.00 97.00 177 LEU A CA 1
ATOM 1383 C C . LEU A 1 177 ? -6.848 6.145 8.042 1.00 97.00 177 LEU A C 1
ATOM 1385 O O . LEU A 1 177 ? -7.641 6.971 8.495 1.00 97.00 177 LEU A O 1
ATOM 1389 N N . LEU A 1 178 ? -7.256 4.985 7.519 1.00 96.56 178 LEU A N 1
ATOM 1390 C CA . LEU A 1 178 ? -8.665 4.593 7.452 1.00 96.56 178 LEU A CA 1
ATOM 1391 C C . LEU A 1 178 ? -9.280 4.425 8.845 1.00 96.56 178 LEU A C 1
ATOM 1393 O O . LEU A 1 178 ? -10.332 5.003 9.141 1.00 96.56 178 LEU A O 1
ATOM 1397 N N . VAL A 1 179 ? -8.619 3.680 9.735 1.00 97.31 179 VAL A N 1
ATOM 1398 C CA . VAL A 1 179 ? -9.096 3.493 11.113 1.00 97.31 179 VAL A CA 1
ATOM 1399 C C . VAL A 1 179 ? -9.104 4.831 11.860 1.00 97.31 179 VAL A C 1
ATOM 1401 O O . VAL A 1 179 ? -10.061 5.130 12.578 1.00 97.31 179 VAL A O 1
ATOM 1404 N N . LEU A 1 180 ? -8.091 5.678 11.659 1.00 97.12 180 LEU A N 1
ATOM 1405 C CA . LEU A 1 180 ? -8.029 7.023 12.232 1.00 97.12 180 LEU A CA 1
ATOM 1406 C C . LEU A 1 180 ? -9.206 7.881 11.767 1.00 97.12 180 LEU A C 1
ATOM 1408 O O . LEU A 1 180 ? -9.891 8.468 12.605 1.00 97.12 180 LEU A O 1
ATOM 1412 N N . ALA A 1 181 ? -9.488 7.907 10.466 1.00 96.12 181 ALA A N 1
ATOM 1413 C CA . ALA A 1 181 ? -10.616 8.633 9.899 1.00 96.12 181 ALA A CA 1
ATOM 1414 C C . ALA A 1 181 ? -11.947 8.185 10.506 1.00 96.12 181 ALA A C 1
ATOM 1416 O O . ALA A 1 181 ? -12.756 9.025 10.902 1.00 96.12 181 ALA A O 1
ATOM 1417 N N . TYR A 1 182 ? -12.154 6.874 10.664 1.00 95.00 182 TYR A N 1
ATOM 1418 C CA . TYR A 1 182 ? -13.347 6.337 11.318 1.00 95.00 182 TYR A CA 1
ATOM 1419 C C . TYR A 1 182 ? -13.482 6.812 12.774 1.00 95.00 182 TYR A C 1
ATOM 1421 O O . TYR A 1 182 ? -14.557 7.253 13.195 1.00 95.00 182 TYR A O 1
ATOM 1429 N N . VAL A 1 183 ? -12.398 6.754 13.555 1.00 95.38 183 VAL A N 1
ATOM 1430 C CA . VAL A 1 183 ? -12.402 7.160 14.970 1.00 95.38 183 VAL A CA 1
ATOM 1431 C C . VAL A 1 183 ? -12.622 8.674 15.101 1.00 95.38 183 VAL A C 1
ATOM 1433 O O . VAL A 1 183 ? -13.408 9.103 15.949 1.00 95.38 183 VAL A O 1
ATOM 1436 N N . VAL A 1 184 ? -11.996 9.486 14.242 1.00 95.19 184 VAL A N 1
ATOM 1437 C CA . VAL A 1 184 ? -12.187 10.947 14.190 1.00 95.19 184 VAL A CA 1
ATOM 1438 C C . VAL A 1 184 ? -13.621 11.294 13.789 1.00 95.19 184 VAL A C 1
ATOM 1440 O O . VAL A 1 184 ? -14.275 12.081 14.477 1.00 95.19 184 VAL A O 1
ATOM 1443 N N . TRP A 1 185 ? -14.154 10.654 12.746 1.00 94.31 185 TRP A N 1
ATOM 1444 C CA . TRP A 1 185 ? -15.549 10.799 12.330 1.00 94.31 185 TRP A CA 1
ATOM 1445 C C . TRP A 1 185 ? -16.513 10.470 13.474 1.00 94.31 185 TRP A C 1
ATOM 1447 O O . TRP A 1 185 ? -17.455 11.219 13.744 1.00 94.31 185 TRP A O 1
ATOM 1457 N N . ARG A 1 186 ? -16.255 9.394 14.223 1.00 91.88 186 ARG A N 1
ATOM 1458 C CA . ARG A 1 186 ? -17.066 9.030 15.390 1.00 91.88 186 ARG A CA 1
ATOM 1459 C C . ARG A 1 186 ? -16.988 10.084 16.500 1.00 91.88 186 ARG A C 1
ATOM 1461 O O . ARG A 1 186 ? -18.007 10.367 17.134 1.00 91.88 186 ARG A O 1
ATOM 1468 N N . ASN A 1 187 ? -15.812 10.671 16.717 1.00 93.00 187 ASN A N 1
ATOM 1469 C CA . ASN A 1 187 ? -15.569 11.699 17.733 1.00 93.00 187 ASN A CA 1
ATOM 1470 C C . ASN A 1 187 ? -16.236 13.052 17.408 1.00 93.00 187 ASN A C 1
ATOM 1472 O O . ASN A 1 187 ? -16.548 13.819 18.321 1.00 93.00 187 ASN A O 1
ATOM 1476 N N . LEU A 1 188 ? -16.492 13.329 16.123 1.00 92.69 188 LEU A N 1
ATOM 1477 C CA . LEU A 1 188 ? -17.238 14.508 15.660 1.00 92.69 188 LEU A CA 1
ATOM 1478 C C . LEU A 1 188 ? -18.728 14.474 16.034 1.00 92.69 188 LEU A C 1
ATOM 1480 O O . LEU A 1 188 ? -19.368 15.524 16.116 1.00 92.69 188 LEU A O 1
ATOM 1484 N N . HIS A 1 189 ? -19.285 13.285 16.263 1.00 90.44 189 HIS A N 1
ATOM 1485 C CA . HIS A 1 189 ? -20.689 13.112 16.627 1.00 90.44 189 HIS A CA 1
ATOM 1486 C C . HIS A 1 189 ? -20.913 13.293 18.136 1.00 90.44 189 HIS A C 1
ATOM 1488 O O . HIS A 1 189 ? -19.979 13.281 18.943 1.00 90.44 189 HIS A O 1
ATOM 1494 N N . LYS A 1 190 ? -22.180 13.460 18.545 1.00 88.25 190 LYS A N 1
ATOM 1495 C CA . LYS A 1 190 ? -22.545 13.462 19.968 1.00 88.25 190 LYS A CA 1
ATOM 1496 C C . LYS A 1 190 ? -22.224 12.087 20.564 1.00 88.25 190 LYS A C 1
ATOM 1498 O O . LYS A 1 190 ? -22.738 11.074 20.102 1.00 88.25 190 LYS A O 1
ATOM 1503 N N . GLN A 1 191 ? -21.360 12.074 21.573 1.00 88.62 191 GLN A N 1
ATOM 1504 C CA . GLN A 1 191 ? -20.920 10.883 22.297 1.00 88.62 191 GLN A CA 1
ATOM 1505 C C . GLN A 1 191 ? -20.879 11.207 23.797 1.00 88.62 191 GLN A C 1
ATOM 1507 O O . GLN A 1 191 ? -20.574 12.356 24.141 1.00 88.62 191 GLN A O 1
ATOM 1512 N N . PRO A 1 192 ? -21.121 10.229 24.688 1.00 90.06 192 PRO A N 1
ATOM 1513 C CA . PRO A 1 192 ? -20.890 10.397 26.120 1.00 90.06 192 PRO A CA 1
ATOM 1514 C C . PRO A 1 192 ? -19.450 10.848 26.407 1.00 90.06 192 PRO A C 1
ATOM 1516 O O . PRO A 1 192 ? -18.519 10.447 25.701 1.00 90.06 192 PRO A O 1
ATOM 1519 N N . ALA A 1 193 ? -19.244 11.637 27.466 1.00 89.00 193 ALA A N 1
ATOM 1520 C CA . ALA A 1 193 ? -17.923 12.175 27.820 1.00 89.00 193 ALA A CA 1
ATOM 1521 C C . ALA A 1 193 ? -16.860 11.070 27.955 1.00 89.00 193 ALA A C 1
ATOM 1523 O O . ALA A 1 193 ? -15.762 11.168 27.412 1.00 89.00 193 ALA A O 1
ATOM 1524 N N . SER A 1 194 ? -17.232 9.960 28.590 1.00 87.94 194 SER A N 1
ATOM 1525 C CA . SER A 1 194 ? -16.376 8.791 28.776 1.00 87.94 194 SER A CA 1
ATOM 1526 C C . SER A 1 194 ? -15.945 8.146 27.443 1.00 87.94 194 SER A C 1
ATOM 1528 O O . SER A 1 194 ? -14.789 7.746 27.280 1.00 87.94 194 SER A O 1
ATOM 1530 N N . THR A 1 195 ? -16.843 8.111 26.453 1.00 89.69 195 THR A N 1
ATOM 1531 C CA . THR A 1 195 ? -16.561 7.623 25.096 1.00 89.69 195 THR A CA 1
ATOM 1532 C C . THR A 1 195 ? -15.631 8.578 24.354 1.00 89.69 195 THR A C 1
ATOM 1534 O O . THR A 1 195 ? -14.674 8.124 23.733 1.00 89.69 195 THR A O 1
ATOM 1537 N N . LYS A 1 196 ? -15.834 9.899 24.470 1.00 91.12 196 LYS A N 1
ATOM 1538 C CA . LYS A 1 196 ? -14.915 10.890 23.882 1.00 91.12 196 LYS A CA 1
ATOM 1539 C C . LYS A 1 196 ? -13.499 10.771 24.431 1.00 91.12 196 LYS A C 1
ATOM 1541 O O . LYS A 1 196 ? -12.548 10.834 23.658 1.00 91.12 196 LYS A O 1
ATOM 1546 N N . THR A 1 197 ? -13.339 10.544 25.734 1.00 92.19 197 THR A N 1
ATOM 1547 C CA . THR A 1 197 ? -12.016 10.319 26.336 1.00 92.19 197 THR A CA 1
ATOM 1548 C C . THR A 1 197 ? -11.314 9.115 25.710 1.00 92.19 197 THR A C 1
ATOM 1550 O O . THR A 1 197 ? -10.140 9.207 25.351 1.00 92.19 197 THR A O 1
ATOM 1553 N N . PHE A 1 198 ? -12.040 8.009 25.514 1.00 92.94 198 PHE A N 1
ATOM 1554 C CA . PHE A 1 198 ? -11.513 6.829 24.830 1.00 92.94 198 PHE A CA 1
ATOM 1555 C C . PHE A 1 198 ? -11.152 7.120 23.365 1.00 92.94 198 PHE A C 1
ATOM 1557 O O . PHE A 1 198 ? -10.041 6.817 22.943 1.00 92.94 198 PHE A O 1
ATOM 1564 N N . LEU A 1 199 ? -12.042 7.763 22.604 1.00 94.19 199 LEU A N 1
ATOM 1565 C CA . LEU A 1 199 ? -11.791 8.104 21.200 1.00 94.19 199 LEU A CA 1
ATOM 1566 C C . LEU A 1 199 ? -10.580 9.026 21.041 1.00 94.19 199 LEU A C 1
ATOM 1568 O O . LEU A 1 199 ? -9.724 8.759 20.206 1.00 94.19 199 LEU A O 1
ATOM 1572 N N . ASN A 1 200 ? -10.457 10.061 21.874 1.00 94.00 200 ASN A N 1
ATOM 1573 C CA . ASN A 1 200 ? -9.302 10.958 21.873 1.00 94.00 200 ASN A CA 1
ATOM 1574 C C . ASN A 1 200 ? -8.000 10.216 22.210 1.00 94.00 200 ASN A C 1
ATOM 1576 O O . ASN A 1 200 ? -6.956 10.505 21.625 1.00 94.00 200 ASN A O 1
ATOM 1580 N N . TRP A 1 201 ? -8.046 9.252 23.134 1.00 94.75 201 TRP A N 1
ATOM 1581 C CA . TRP A 1 201 ? -6.900 8.392 23.426 1.00 94.75 201 TRP A CA 1
ATOM 1582 C C . TRP A 1 201 ? -6.517 7.535 22.210 1.00 94.75 201 TRP A C 1
ATOM 1584 O O . TRP A 1 201 ? -5.343 7.492 21.843 1.00 94.75 201 TRP A O 1
ATOM 1594 N N . THR A 1 202 ? -7.496 6.924 21.538 1.00 96.31 202 THR A N 1
ATOM 1595 C CA . THR A 1 202 ? -7.279 6.104 20.335 1.00 96.31 202 THR A CA 1
ATOM 1596 C C . THR A 1 202 ? -6.728 6.936 19.176 1.00 96.31 202 THR A C 1
ATOM 1598 O O . THR A 1 202 ? -5.760 6.525 18.541 1.00 96.31 202 THR A O 1
ATOM 1601 N N . ILE A 1 203 ? -7.262 8.144 18.957 1.00 96.44 203 ILE A N 1
ATOM 1602 C CA . ILE A 1 203 ? -6.764 9.112 17.966 1.00 96.44 203 ILE A CA 1
ATOM 1603 C C . ILE A 1 203 ? -5.282 9.407 18.201 1.00 96.44 203 ILE A C 1
ATOM 1605 O O . ILE A 1 203 ? -4.491 9.311 17.269 1.00 96.44 203 ILE A O 1
ATOM 1609 N N . LYS A 1 204 ? -4.876 9.703 19.445 1.00 96.38 204 LYS A N 1
ATOM 1610 C CA . LYS A 1 204 ? -3.467 9.979 19.777 1.00 96.38 204 LYS A CA 1
ATOM 1611 C C . LYS A 1 204 ? -2.544 8.812 19.410 1.00 96.38 204 LYS A C 1
ATOM 1613 O O . LYS A 1 204 ? -1.439 9.046 18.930 1.00 96.38 204 LYS A O 1
ATOM 1618 N N . ARG A 1 205 ? -2.981 7.564 19.618 1.00 97.38 205 ARG A N 1
ATOM 1619 C CA . ARG A 1 205 ? -2.193 6.370 19.265 1.00 97.38 205 ARG A CA 1
ATOM 1620 C C . ARG A 1 205 ? -2.105 6.156 17.762 1.00 97.38 205 ARG A C 1
ATOM 1622 O O . ARG A 1 205 ? -1.011 5.923 17.266 1.00 97.38 205 ARG A O 1
ATOM 1629 N N . LEU A 1 206 ? -3.211 6.304 17.042 1.00 97.81 206 LEU A N 1
ATOM 1630 C CA . LEU A 1 206 ? -3.223 6.164 15.585 1.00 97.81 206 LEU A CA 1
ATOM 1631 C C . LEU A 1 206 ? -2.423 7.271 14.887 1.00 97.81 206 LEU A C 1
ATOM 1633 O O . LEU A 1 206 ? -1.710 6.985 13.931 1.00 97.81 206 LEU A O 1
ATOM 1637 N N . VAL A 1 207 ? -2.467 8.510 15.390 1.00 97.56 207 VAL A N 1
ATOM 1638 C CA . VAL A 1 207 ? -1.605 9.606 14.909 1.00 97.56 207 VAL A CA 1
ATOM 1639 C C . VAL A 1 207 ? -0.133 9.297 15.166 1.00 97.56 207 VAL A C 1
ATOM 1641 O O . VAL A 1 207 ? 0.681 9.493 14.272 1.00 97.56 207 VAL A O 1
ATOM 1644 N N . ALA A 1 208 ? 0.218 8.772 16.345 1.00 97.50 208 ALA A N 1
ATOM 1645 C CA . ALA A 1 208 ? 1.596 8.378 16.639 1.00 97.50 208 ALA A CA 1
ATOM 1646 C C . ALA A 1 208 ? 2.090 7.263 15.700 1.00 97.50 208 ALA A C 1
ATOM 1648 O O . ALA A 1 208 ? 3.181 7.372 15.152 1.00 97.50 208 ALA A O 1
ATOM 1649 N N . VAL A 1 209 ? 1.272 6.231 15.460 1.00 98.31 209 VAL A N 1
ATOM 1650 C CA . VAL A 1 209 ? 1.587 5.165 14.493 1.00 98.31 209 VAL A CA 1
ATOM 1651 C C . VAL A 1 209 ? 1.735 5.738 13.081 1.00 98.31 209 VAL A C 1
ATOM 1653 O O . VAL A 1 209 ? 2.707 5.428 12.401 1.00 98.31 209 VAL A O 1
ATOM 1656 N N . SER A 1 210 ? 0.828 6.627 12.665 1.00 97.69 210 SER A N 1
ATOM 1657 C CA . SER A 1 210 ? 0.886 7.283 11.351 1.00 97.69 210 SER A CA 1
ATOM 1658 C C . SER A 1 210 ? 2.160 8.113 11.184 1.00 97.69 210 SER A C 1
ATOM 1660 O O . SER A 1 210 ? 2.771 8.083 10.125 1.00 97.69 210 SER A O 1
ATOM 1662 N N . ALA A 1 211 ? 2.587 8.826 12.228 1.00 97.69 211 ALA A N 1
ATOM 1663 C CA . ALA A 1 211 ? 3.806 9.629 12.214 1.00 97.69 211 ALA A CA 1
ATOM 1664 C C . ALA A 1 211 ? 5.071 8.770 12.092 1.00 97.69 211 ALA A C 1
ATOM 1666 O O . ALA A 1 211 ? 5.956 9.099 11.308 1.00 97.69 211 ALA A O 1
ATOM 1667 N N . ILE A 1 212 ? 5.134 7.654 12.826 1.00 98.25 212 ILE A N 1
ATOM 1668 C CA . ILE A 1 212 ? 6.242 6.696 12.721 1.00 98.25 212 ILE A CA 1
ATOM 1669 C C . ILE A 1 212 ? 6.294 6.124 11.302 1.00 98.25 212 ILE A C 1
ATOM 1671 O O . ILE A 1 212 ? 7.336 6.187 10.656 1.00 98.25 212 ILE A O 1
ATOM 1675 N N . LEU A 1 213 ? 5.160 5.632 10.794 1.00 97.94 213 LEU A N 1
ATOM 1676 C CA . LEU A 1 213 ? 5.075 5.041 9.459 1.00 97.94 213 LEU A CA 1
ATOM 1677 C C . LEU A 1 213 ? 5.399 6.040 8.351 1.00 97.94 213 LEU A C 1
ATOM 1679 O O . LEU A 1 213 ? 6.036 5.658 7.382 1.00 97.94 213 LEU A O 1
ATOM 1683 N N . LEU A 1 214 ? 5.018 7.308 8.494 1.00 96.25 214 LEU A N 1
ATOM 1684 C CA . LEU A 1 214 ? 5.365 8.358 7.540 1.00 96.25 214 LEU A CA 1
ATOM 1685 C C . LEU A 1 214 ? 6.882 8.529 7.427 1.00 96.25 214 LEU A C 1
ATOM 1687 O O . LEU A 1 214 ? 7.410 8.549 6.317 1.00 96.25 214 LEU A O 1
ATOM 1691 N N . VAL A 1 215 ? 7.592 8.603 8.557 1.00 97.06 215 VAL A N 1
ATOM 1692 C CA . VAL A 1 215 ? 9.061 8.698 8.560 1.00 97.06 215 VAL A CA 1
ATOM 1693 C C . VAL A 1 215 ? 9.677 7.429 7.975 1.00 97.06 215 VAL A C 1
ATOM 1695 O O . VAL A 1 215 ? 10.542 7.510 7.106 1.00 97.06 215 VAL A O 1
ATOM 1698 N N . THR A 1 216 ? 9.197 6.253 8.389 1.00 97.88 216 THR A N 1
ATOM 1699 C CA . THR A 1 216 ? 9.645 4.968 7.838 1.00 97.88 216 THR A CA 1
ATOM 1700 C C . THR A 1 216 ? 9.447 4.904 6.322 1.00 97.88 216 THR A C 1
ATOM 1702 O O . THR A 1 216 ? 10.360 4.510 5.605 1.00 97.88 216 THR A O 1
ATOM 1705 N N . LEU A 1 217 ? 8.295 5.336 5.810 1.00 97.56 217 LEU A N 1
ATOM 1706 C CA . LEU A 1 217 ? 7.983 5.330 4.382 1.00 97.56 217 LEU A CA 1
ATOM 1707 C C . LEU A 1 217 ? 8.815 6.328 3.585 1.00 97.56 217 LEU A C 1
ATOM 1709 O O . LEU A 1 217 ? 9.192 6.007 2.461 1.00 97.56 217 LEU A O 1
ATOM 1713 N N . ALA A 1 218 ? 9.137 7.495 4.148 1.00 96.31 218 ALA A N 1
ATOM 1714 C CA . ALA A 1 218 ? 10.042 8.448 3.512 1.00 96.31 218 ALA A CA 1
ATOM 1715 C C . ALA A 1 218 ? 11.443 7.841 3.326 1.00 96.31 218 ALA A C 1
ATOM 1717 O O . ALA A 1 218 ? 12.001 7.895 2.231 1.00 96.31 218 ALA A O 1
ATOM 1718 N N . LEU A 1 219 ? 11.971 7.181 4.365 1.00 97.25 219 LEU A N 1
ATOM 1719 C CA . LEU A 1 219 ? 13.266 6.496 4.309 1.00 97.25 219 LEU A CA 1
ATOM 1720 C C . LEU A 1 219 ? 13.249 5.327 3.314 1.00 97.25 219 LEU A C 1
ATOM 1722 O O . LEU A 1 219 ? 14.113 5.239 2.445 1.00 97.25 219 LEU A O 1
ATOM 1726 N N . LEU A 1 220 ? 12.240 4.455 3.397 1.00 97.62 220 LEU A N 1
ATOM 1727 C CA . LEU A 1 220 ? 12.105 3.305 2.497 1.00 97.62 220 LEU A CA 1
ATOM 1728 C C . LEU A 1 220 ? 11.846 3.727 1.045 1.00 97.62 220 LEU A C 1
ATOM 1730 O O . LEU A 1 220 ? 12.312 3.069 0.119 1.00 97.62 220 LEU A O 1
ATOM 1734 N N . GLY A 1 221 ? 11.098 4.811 0.833 1.00 96.00 221 GLY A N 1
ATOM 1735 C CA . GLY A 1 221 ? 10.834 5.377 -0.488 1.00 96.00 221 GLY A CA 1
ATOM 1736 C C . GLY A 1 221 ? 12.102 5.930 -1.130 1.00 96.00 221 GLY A C 1
ATOM 1737 O O . GLY A 1 221 ? 12.390 5.607 -2.278 1.00 96.00 221 GLY A O 1
ATOM 1738 N N . HIS A 1 222 ? 12.908 6.673 -0.369 1.00 96.19 222 HIS A N 1
ATOM 1739 C CA . HIS A 1 222 ? 14.208 7.148 -0.839 1.00 96.19 222 HIS A CA 1
ATOM 1740 C C . HIS A 1 222 ? 15.170 5.989 -1.139 1.00 96.19 222 HIS A C 1
ATOM 1742 O O . HIS A 1 222 ? 15.754 5.945 -2.217 1.00 96.19 222 HIS A O 1
ATOM 1748 N N . GLN A 1 223 ? 15.254 4.984 -0.259 1.00 96.94 223 GLN A N 1
ATOM 1749 C CA . GLN A 1 223 ? 16.063 3.786 -0.516 1.00 96.94 223 GLN A CA 1
ATOM 1750 C C . GLN A 1 223 ? 15.591 3.016 -1.760 1.00 96.94 223 GLN A C 1
ATOM 1752 O O . GLN A 1 223 ? 16.397 2.419 -2.478 1.00 96.94 223 GLN A O 1
ATOM 1757 N N . SER A 1 224 ? 14.284 3.026 -2.031 1.00 95.44 224 SER A N 1
ATOM 1758 C CA . SER A 1 224 ? 13.725 2.459 -3.258 1.00 95.44 224 SER A CA 1
ATOM 1759 C C . SER A 1 224 ? 14.159 3.261 -4.484 1.00 95.44 224 SER A C 1
ATOM 1761 O O . SER A 1 224 ? 14.570 2.639 -5.455 1.00 95.44 224 SER A O 1
ATOM 1763 N N . ALA A 1 225 ? 14.144 4.600 -4.422 1.00 94.88 225 ALA A N 1
ATO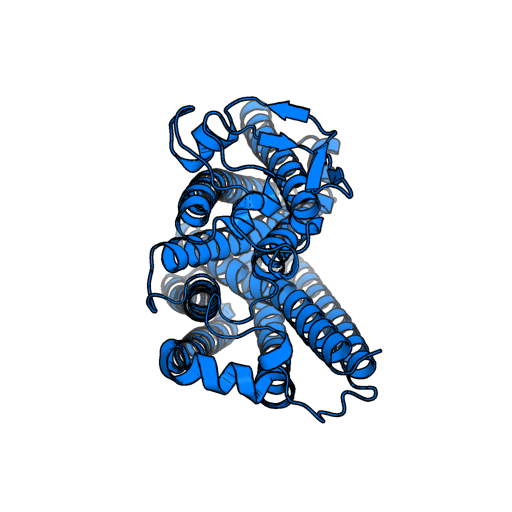M 1764 C CA . ALA A 1 225 ? 14.603 5.487 -5.498 1.00 94.88 225 ALA A CA 1
ATOM 1765 C C . ALA A 1 225 ? 16.082 5.253 -5.861 1.00 94.88 225 ALA A C 1
ATOM 1767 O O . ALA A 1 225 ? 16.411 5.079 -7.033 1.00 94.88 225 ALA A O 1
ATOM 1768 N N . VAL A 1 226 ? 16.954 5.152 -4.853 1.00 97.00 226 VAL A N 1
ATOM 1769 C CA . VAL A 1 226 ? 18.379 4.821 -5.036 1.00 97.00 226 VAL A CA 1
ATOM 1770 C C . VAL A 1 226 ? 18.541 3.454 -5.708 1.00 97.00 226 VAL A C 1
ATOM 1772 O O . VAL A 1 226 ? 19.261 3.308 -6.688 1.00 97.00 226 VAL A O 1
ATOM 1775 N N . ASN A 1 227 ? 17.807 2.442 -5.241 1.00 96.62 227 ASN A N 1
ATOM 1776 C CA . ASN A 1 227 ? 17.889 1.098 -5.813 1.00 96.62 227 ASN A CA 1
ATOM 1777 C C . ASN A 1 227 ? 17.383 1.034 -7.266 1.00 96.62 227 ASN A C 1
ATOM 1779 O O . ASN A 1 227 ? 18.002 0.381 -8.107 1.00 96.62 227 ASN A O 1
ATOM 1783 N N . ILE A 1 228 ? 16.277 1.708 -7.600 1.00 95.75 228 ILE A N 1
ATOM 1784 C CA . ILE A 1 228 ? 15.782 1.716 -8.987 1.00 95.75 228 ILE A CA 1
ATOM 1785 C C . ILE A 1 228 ? 16.711 2.487 -9.928 1.00 95.75 228 ILE A C 1
ATOM 1787 O O . ILE A 1 228 ? 16.759 2.131 -11.102 1.00 95.75 228 ILE A O 1
ATOM 1791 N N . ALA A 1 229 ? 17.478 3.470 -9.442 1.00 96.19 229 ALA A N 1
ATOM 1792 C CA . ALA A 1 229 ? 18.495 4.145 -10.250 1.00 96.19 229 ALA A CA 1
ATOM 1793 C C . ALA A 1 229 ? 19.536 3.156 -10.797 1.00 96.19 229 ALA A C 1
ATOM 1795 O O . ALA A 1 229 ? 19.937 3.239 -11.958 1.00 96.19 229 ALA A O 1
ATOM 1796 N N . GLU A 1 230 ? 19.921 2.178 -9.975 1.00 93.88 230 GLU A N 1
ATOM 1797 C CA . GLU A 1 230 ? 20.902 1.154 -10.333 1.00 93.88 230 GLU A CA 1
ATOM 1798 C C . GLU A 1 230 ? 20.274 -0.013 -11.102 1.00 93.88 230 GLU A C 1
ATOM 1800 O O . GLU A 1 230 ? 20.790 -0.441 -12.136 1.00 93.88 230 GLU A O 1
ATOM 1805 N N . THR A 1 231 ? 19.154 -0.541 -10.601 1.00 95.12 231 THR A N 1
ATOM 1806 C CA . THR A 1 231 ? 18.582 -1.809 -11.083 1.00 95.12 231 THR A CA 1
ATOM 1807 C C . THR A 1 231 ? 17.586 -1.639 -12.223 1.00 95.12 231 THR A C 1
ATOM 1809 O O . THR A 1 231 ? 17.417 -2.555 -13.027 1.00 95.12 231 THR A O 1
ATOM 1812 N N . GLN A 1 232 ? 16.904 -0.493 -12.300 1.00 95.62 232 GLN A N 1
ATOM 1813 C CA . GLN A 1 232 ? 15.802 -0.236 -13.232 1.00 95.62 232 GLN A CA 1
ATOM 1814 C C . GLN A 1 232 ? 15.857 1.205 -13.786 1.00 95.62 232 GLN A C 1
ATOM 1816 O O . GLN A 1 232 ? 14.878 1.951 -13.671 1.00 95.62 232 GLN A O 1
ATOM 1821 N N . PRO A 1 233 ? 16.971 1.617 -14.421 1.00 95.75 233 PRO A N 1
ATOM 1822 C CA . PRO A 1 233 ? 17.198 3.010 -14.811 1.00 95.75 233 PRO A CA 1
ATOM 1823 C C . PRO A 1 233 ? 16.124 3.560 -15.755 1.00 95.75 233 PRO A C 1
ATOM 1825 O O . PRO A 1 233 ? 15.699 4.696 -15.597 1.00 95.75 233 PRO A O 1
ATOM 1828 N N . ALA A 1 234 ? 15.609 2.742 -16.679 1.00 95.56 234 ALA A N 1
ATOM 1829 C CA . ALA A 1 234 ? 14.531 3.139 -17.590 1.00 95.56 234 ALA A CA 1
ATOM 1830 C C . ALA A 1 234 ? 13.248 3.546 -16.846 1.00 95.56 234 ALA A C 1
ATOM 1832 O O . ALA A 1 234 ? 12.557 4.480 -17.249 1.00 95.56 234 ALA A O 1
ATOM 1833 N N . LYS A 1 235 ? 12.939 2.849 -15.743 1.00 96.50 235 LYS A N 1
ATOM 1834 C CA . LYS A 1 235 ? 11.787 3.149 -14.891 1.00 96.50 235 LYS A CA 1
ATOM 1835 C C . LYS A 1 235 ? 11.996 4.474 -14.168 1.00 96.50 235 LYS A C 1
ATOM 1837 O O . LYS A 1 235 ? 11.095 5.304 -14.196 1.00 96.50 235 LYS A O 1
ATOM 1842 N N . LEU A 1 236 ? 13.166 4.688 -13.560 1.00 97.06 236 LEU A N 1
ATOM 1843 C CA . LEU A 1 236 ? 13.477 5.961 -12.903 1.00 97.06 236 LEU A CA 1
ATOM 1844 C C . LEU A 1 236 ? 13.452 7.125 -13.903 1.00 97.06 236 LEU A C 1
ATOM 1846 O O . LEU A 1 236 ? 12.828 8.144 -13.636 1.00 97.06 236 LEU A O 1
ATOM 1850 N N . ALA A 1 237 ? 14.061 6.951 -15.076 1.00 97.12 237 ALA A N 1
ATOM 1851 C CA . ALA A 1 237 ? 14.086 7.968 -16.119 1.00 97.12 237 ALA A CA 1
ATOM 1852 C C . ALA A 1 237 ? 12.677 8.324 -16.621 1.00 97.12 237 ALA A C 1
ATOM 1854 O O . ALA A 1 237 ? 12.383 9.495 -16.835 1.00 97.12 237 ALA A O 1
ATOM 1855 N N . ALA A 1 238 ? 11.781 7.339 -16.749 1.00 97.06 238 ALA A N 1
ATOM 1856 C CA . ALA A 1 238 ? 10.379 7.585 -17.081 1.00 97.06 238 ALA A CA 1
ATOM 1857 C C . ALA A 1 238 ? 9.608 8.267 -15.938 1.00 97.06 238 ALA A C 1
ATOM 1859 O O . ALA A 1 238 ? 8.754 9.106 -16.208 1.00 97.06 238 ALA A O 1
ATOM 1860 N N . ILE A 1 239 ? 9.899 7.923 -14.676 1.00 97.06 239 ILE A N 1
ATOM 1861 C CA . ILE A 1 239 ? 9.302 8.565 -13.493 1.00 97.06 239 ILE A CA 1
ATOM 1862 C C . ILE A 1 239 ? 9.697 10.040 -13.404 1.00 97.06 239 ILE A C 1
ATOM 1864 O O . ILE A 1 239 ? 8.870 10.849 -13.010 1.00 97.06 239 ILE A O 1
ATOM 1868 N N . GLU A 1 240 ? 10.924 10.391 -13.779 1.00 96.56 240 GLU A N 1
ATOM 1869 C CA . GLU A 1 240 ? 11.487 11.740 -13.609 1.00 96.56 240 GLU A CA 1
ATOM 1870 C C . GLU A 1 240 ? 11.524 12.559 -14.913 1.00 96.56 240 GLU A C 1
ATOM 1872 O O . GLU A 1 240 ? 12.038 13.677 -14.935 1.00 96.56 240 GLU A O 1
ATOM 1877 N N . LEU A 1 241 ? 11.003 12.000 -16.014 1.00 96.50 241 LEU A N 1
ATOM 1878 C CA . LEU A 1 241 ? 11.117 12.546 -17.373 1.00 96.50 241 LEU A CA 1
ATOM 1879 C C . LEU A 1 241 ? 12.555 12.960 -17.728 1.00 96.50 241 LEU A C 1
ATOM 1881 O O . LEU A 1 241 ? 12.805 14.060 -18.228 1.00 96.50 241 LEU A O 1
ATOM 1885 N N . LEU A 1 242 ? 13.514 12.073 -17.463 1.00 97.00 242 LEU A N 1
ATOM 1886 C CA . LEU A 1 242 ? 14.910 12.273 -17.829 1.00 97.00 242 LEU A CA 1
ATOM 1887 C C 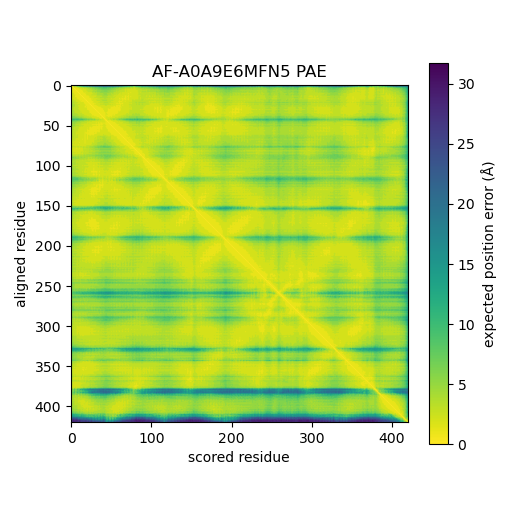. LEU A 1 242 ? 15.153 11.728 -19.241 1.00 97.00 242 LEU A C 1
ATOM 1889 O O . LEU A 1 242 ? 15.299 10.523 -19.449 1.00 97.00 242 LEU A O 1
ATOM 1893 N N . ASP A 1 243 ? 15.201 12.626 -20.218 1.00 95.19 243 ASP A N 1
ATOM 1894 C CA . ASP A 1 243 ? 15.424 12.294 -21.624 1.00 95.19 243 ASP A CA 1
ATOM 1895 C C . ASP A 1 243 ? 16.857 11.821 -21.895 1.00 95.19 243 ASP A C 1
ATOM 1897 O O . ASP A 1 243 ? 17.049 10.812 -22.573 1.00 95.19 243 ASP A O 1
ATOM 1901 N N . LYS A 1 244 ? 17.857 12.514 -21.343 1.00 96.12 244 LYS A N 1
ATOM 1902 C CA . LYS A 1 244 ? 19.279 12.228 -21.569 1.00 96.12 244 LYS A CA 1
ATOM 1903 C C . LYS A 1 244 ? 20.014 11.821 -20.309 1.00 96.12 244 LYS A C 1
ATOM 1905 O O . LYS A 1 244 ? 19.809 12.390 -19.238 1.00 96.12 244 LYS A O 1
ATOM 1910 N N . THR A 1 245 ? 20.940 10.888 -20.480 1.00 97.50 245 THR A N 1
ATOM 1911 C CA . THR A 1 245 ? 21.905 10.529 -19.445 1.00 97.50 245 THR A CA 1
ATOM 1912 C C . THR A 1 245 ? 22.813 11.714 -19.157 1.00 97.50 245 THR A C 1
ATOM 1914 O O . THR A 1 245 ? 23.422 12.271 -20.072 1.00 97.50 245 THR A O 1
ATOM 1917 N N . GLN A 1 246 ? 22.870 12.130 -17.894 1.00 97.06 246 GLN A N 1
ATOM 1918 C CA . GLN A 1 246 ? 23.685 13.268 -17.479 1.00 97.06 246 GLN A CA 1
ATOM 1919 C C . GLN A 1 246 ? 24.008 13.221 -15.983 1.00 97.06 246 GLN A C 1
ATOM 1921 O O . GLN A 1 246 ? 23.245 12.692 -15.169 1.00 97.06 246 GLN A O 1
ATOM 1926 N N . SER A 1 247 ? 25.140 13.819 -15.617 1.00 96.50 247 SER A N 1
ATOM 1927 C CA . SER A 1 247 ? 25.401 14.266 -14.250 1.00 96.50 247 SER A CA 1
ATOM 1928 C C . SER A 1 247 ? 24.651 15.571 -13.973 1.00 96.50 247 SER A C 1
ATOM 1930 O O . SER A 1 247 ? 24.166 16.236 -14.890 1.00 96.50 247 SER A O 1
ATOM 1932 N N . ASN A 1 248 ? 24.516 15.934 -12.697 1.00 96.50 248 ASN A N 1
ATOM 1933 C CA . ASN A 1 248 ? 23.696 17.065 -12.261 1.00 96.50 248 ASN A CA 1
ATOM 1934 C C . ASN A 1 248 ? 22.256 17.000 -12.811 1.00 96.50 248 ASN A C 1
ATOM 1936 O O . ASN A 1 248 ? 21.636 18.026 -13.108 1.00 96.50 248 ASN A O 1
ATOM 1940 N N . ALA A 1 249 ? 21.733 15.776 -12.943 1.00 97.31 249 ALA A N 1
ATOM 1941 C CA . ALA A 1 249 ? 20.418 15.498 -13.481 1.00 97.31 249 ALA A CA 1
ATOM 1942 C C . ALA A 1 249 ? 19.353 16.225 -12.646 1.00 97.31 249 ALA A C 1
ATOM 1944 O O . ALA A 1 249 ? 19.380 16.164 -11.406 1.00 97.31 249 ALA A O 1
ATOM 1945 N N . PRO A 1 250 ? 18.429 16.946 -13.299 1.00 97.00 250 PRO A N 1
ATOM 1946 C CA . PRO A 1 250 ? 17.388 17.665 -12.598 1.00 97.00 250 PRO A CA 1
ATOM 1947 C C . PRO A 1 250 ? 16.288 16.715 -12.127 1.00 97.00 250 PRO A C 1
ATOM 1949 O O . PRO A 1 250 ? 15.988 15.729 -12.793 1.00 97.00 250 PRO A O 1
ATOM 1952 N N . LEU A 1 251 ? 15.648 17.067 -11.013 1.00 96.56 251 LEU A N 1
ATOM 1953 C CA . LEU A 1 251 ? 14.321 16.548 -10.683 1.00 96.56 251 LEU A CA 1
ATOM 1954 C C . LEU A 1 251 ? 13.284 17.438 -11.370 1.00 96.56 251 LEU A C 1
ATOM 1956 O O . LEU A 1 251 ? 13.403 18.668 -11.315 1.00 96.56 251 LEU A O 1
ATOM 1960 N N . ARG A 1 252 ? 12.282 16.841 -12.013 1.00 96.69 252 ARG A N 1
ATOM 1961 C CA . ARG A 1 252 ? 11.224 17.575 -12.714 1.00 96.69 252 ARG A CA 1
ATOM 1962 C C . ARG A 1 252 ? 9.876 17.283 -12.065 1.00 96.69 252 ARG A C 1
ATOM 1964 O O . ARG A 1 252 ? 9.576 16.133 -11.790 1.00 96.69 252 ARG A O 1
ATOM 1971 N N . ILE A 1 253 ? 9.085 18.325 -11.817 1.00 96.56 253 ILE A N 1
ATOM 1972 C CA . ILE A 1 253 ? 7.706 18.221 -11.320 1.00 96.56 253 ILE A CA 1
ATOM 1973 C C . ILE A 1 253 ? 6.771 18.737 -12.414 1.00 96.56 253 ILE A C 1
ATOM 1975 O O . ILE A 1 253 ? 6.807 19.922 -12.764 1.00 96.56 253 ILE A O 1
ATOM 1979 N N . GLY A 1 254 ? 5.924 17.863 -12.940 1.00 95.25 254 GLY A N 1
ATOM 1980 C CA . GLY A 1 254 ? 5.118 18.072 -14.132 1.00 95.25 254 GLY A CA 1
ATOM 1981 C C . GLY A 1 254 ? 5.955 18.129 -15.411 1.00 95.25 254 GLY A C 1
ATOM 1982 O O . GLY A 1 254 ? 7.156 17.882 -15.424 1.00 95.25 254 GLY A O 1
ATOM 1983 N N . GLY A 1 255 ? 5.325 18.545 -16.505 1.00 94.25 255 GLY A N 1
ATOM 1984 C CA . GLY A 1 255 ? 5.957 18.541 -17.825 1.00 94.25 255 GLY A CA 1
ATOM 1985 C C . GLY A 1 255 ? 5.657 17.263 -18.603 1.00 94.25 255 GLY A C 1
ATOM 1986 O O . GLY A 1 255 ? 4.811 16.464 -18.199 1.00 94.25 255 GLY A O 1
ATOM 1987 N N . ASP A 1 256 ? 6.304 17.125 -19.755 1.00 94.19 256 ASP A N 1
ATOM 1988 C CA . ASP A 1 256 ? 6.127 15.998 -20.673 1.00 94.19 256 ASP A CA 1
ATOM 1989 C C . ASP A 1 256 ? 7.392 15.796 -21.527 1.00 94.19 256 ASP A C 1
ATOM 1991 O O . ASP A 1 256 ? 8.323 16.605 -21.480 1.00 94.19 256 ASP A O 1
ATOM 1995 N N . ILE A 1 257 ? 7.431 14.724 -22.315 1.00 91.31 257 ILE A N 1
ATOM 1996 C CA . ILE A 1 257 ? 8.432 14.524 -23.364 1.00 91.31 257 ILE A CA 1
ATOM 1997 C C . ILE A 1 257 ? 7.800 14.805 -24.727 1.00 91.31 257 ILE A C 1
ATOM 1999 O O . ILE A 1 257 ? 6.791 14.206 -25.100 1.00 91.31 257 ILE A O 1
ATOM 2003 N N . ASP A 1 258 ? 8.428 15.694 -25.495 1.00 89.62 258 ASP A N 1
ATOM 2004 C CA . ASP A 1 258 ? 7.950 16.104 -26.811 1.00 89.62 258 ASP A CA 1
ATOM 2005 C C . ASP A 1 258 ? 8.046 14.975 -27.866 1.00 89.62 258 ASP A C 1
ATOM 2007 O O . ASP A 1 258 ? 8.570 13.872 -27.654 1.00 89.62 258 ASP A O 1
ATOM 2011 N N . ALA A 1 259 ? 7.555 15.255 -29.076 1.00 84.75 259 ALA A N 1
ATOM 2012 C CA . ALA A 1 259 ? 7.635 14.307 -30.188 1.00 84.75 259 ALA A CA 1
ATOM 2013 C C . ALA A 1 259 ? 9.089 13.910 -30.529 1.00 84.75 259 ALA A C 1
ATOM 2015 O O . ALA A 1 259 ? 9.337 12.765 -30.927 1.00 84.75 259 ALA A O 1
ATOM 2016 N N . ASN A 1 260 ? 10.047 14.815 -30.306 1.00 84.62 260 ASN A N 1
ATOM 2017 C CA . ASN A 1 260 ? 11.472 14.614 -30.562 1.00 84.62 260 ASN A CA 1
ATOM 2018 C C . ASN A 1 260 ? 12.187 13.840 -29.442 1.00 84.62 260 ASN A C 1
ATOM 2020 O O . ASN A 1 260 ? 13.369 13.527 -29.587 1.00 84.62 260 ASN A O 1
ATOM 2024 N N . GLY A 1 261 ? 11.491 13.50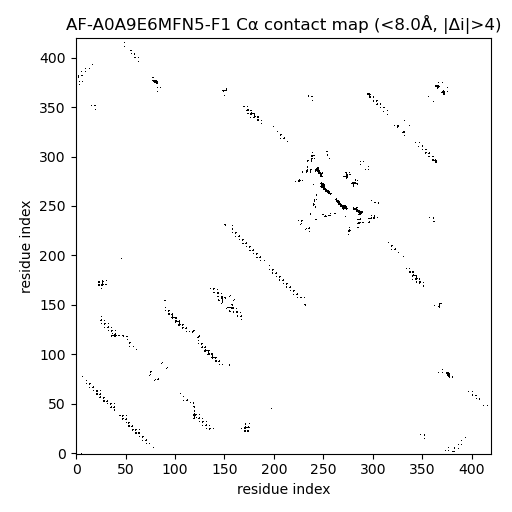0 -28.354 1.00 85.00 261 GLY A N 1
ATOM 2025 C CA . GLY A 1 261 ? 12.059 12.773 -27.225 1.00 85.00 261 GLY A CA 1
ATOM 2026 C C . GLY A 1 261 ? 12.786 13.657 -26.210 1.00 85.00 261 GLY A C 1
ATOM 2027 O O . GLY A 1 261 ? 13.592 13.129 -25.453 1.00 85.00 261 GLY A O 1
ATOM 2028 N N . LYS A 1 262 ? 12.533 14.971 -26.194 1.00 91.94 262 LYS A N 1
ATOM 2029 C CA . LYS A 1 262 ? 13.112 15.930 -25.246 1.00 91.94 262 LYS A CA 1
ATOM 2030 C C . LYS A 1 262 ? 12.145 16.266 -24.121 1.00 91.94 262 LYS A C 1
ATOM 2032 O O . LYS A 1 262 ? 10.955 16.444 -24.359 1.00 91.94 262 LYS A O 1
ATOM 2037 N N . ALA A 1 263 ? 12.667 16.402 -22.909 1.00 93.62 263 ALA A N 1
ATOM 2038 C CA . ALA A 1 263 ? 11.860 16.741 -21.741 1.00 93.62 263 ALA A CA 1
ATOM 2039 C C . ALA A 1 263 ? 11.575 18.255 -21.653 1.00 93.62 263 ALA A C 1
ATOM 2041 O O . ALA A 1 263 ? 12.497 19.067 -21.516 1.00 93.62 263 ALA A O 1
ATOM 2042 N N . GLU A 1 264 ? 10.298 18.640 -21.651 1.00 93.44 264 GLU A N 1
ATOM 2043 C CA . GLU A 1 264 ? 9.828 20.030 -21.681 1.00 93.44 264 GLU A CA 1
ATOM 2044 C C . GLU A 1 264 ? 8.812 20.344 -20.566 1.00 93.44 264 GLU A C 1
ATOM 2046 O O . GLU A 1 264 ? 8.153 19.467 -20.009 1.00 93.44 264 GLU A O 1
ATOM 2051 N N . GLY A 1 265 ? 8.687 21.631 -20.222 1.00 93.12 265 GLY A N 1
ATOM 2052 C CA . GLY A 1 265 ? 7.735 22.115 -19.214 1.00 93.12 265 GLY A CA 1
ATOM 2053 C C . GLY A 1 265 ? 8.057 21.705 -17.769 1.00 93.12 265 GLY A C 1
ATOM 2054 O O . GLY A 1 265 ? 9.152 21.242 -17.461 1.00 93.12 265 GLY A O 1
ATOM 2055 N N . GLY A 1 266 ? 7.098 21.895 -16.863 1.00 94.38 266 GLY A N 1
ATOM 2056 C CA . GLY A 1 266 ? 7.257 21.555 -15.445 1.00 94.38 266 GLY A CA 1
ATOM 2057 C C . GLY A 1 266 ? 8.193 22.484 -14.660 1.00 94.38 266 GLY A C 1
ATOM 2058 O O . GLY A 1 266 ? 8.814 23.405 -15.194 1.00 94.38 266 GLY A O 1
ATOM 2059 N N . ILE A 1 267 ? 8.271 22.245 -13.353 1.00 96.50 267 ILE A N 1
ATOM 2060 C CA . ILE A 1 267 ? 9.203 22.909 -12.439 1.00 96.50 267 ILE A CA 1
ATOM 2061 C C . ILE A 1 267 ? 10.458 22.043 -12.356 1.00 96.50 267 ILE A C 1
ATOM 2063 O O . ILE A 1 267 ? 10.396 20.892 -11.932 1.00 96.50 267 ILE A O 1
ATOM 2067 N N . VAL A 1 268 ? 11.597 22.602 -12.761 1.00 96.75 268 VAL A N 1
ATOM 2068 C CA . VAL A 1 268 ? 12.877 21.890 -12.842 1.00 96.75 268 VAL A CA 1
ATOM 2069 C C . VAL A 1 268 ? 13.768 22.310 -11.676 1.00 96.75 268 VAL A C 1
ATOM 2071 O O . VAL A 1 268 ? 14.045 23.495 -11.500 1.00 96.75 268 VAL A O 1
ATOM 2074 N N . LEU A 1 269 ? 14.236 21.339 -10.893 1.00 96.75 269 LEU A N 1
ATOM 2075 C CA . LEU A 1 269 ? 15.170 21.527 -9.783 1.00 96.75 269 LEU A CA 1
ATOM 2076 C C . LEU A 1 269 ? 16.542 20.947 -10.171 1.00 96.75 269 LEU A C 1
ATOM 2078 O O . LEU A 1 269 ? 16.716 19.724 -10.130 1.00 96.75 269 LEU A O 1
ATOM 2082 N N . PRO A 1 270 ? 17.522 21.786 -10.566 1.00 96.12 270 PRO A N 1
ATOM 2083 C CA . PRO A 1 270 ? 18.825 21.318 -11.039 1.00 96.12 270 PRO A CA 1
ATOM 2084 C C . PRO A 1 270 ? 19.561 20.464 -10.000 1.00 96.12 270 PRO A C 1
ATOM 2086 O O . PRO A 1 270 ? 19.583 20.807 -8.818 1.00 96.12 270 PRO A O 1
ATOM 2089 N N . GLY A 1 271 ? 20.161 19.352 -10.434 1.00 95.88 271 GLY A N 1
ATOM 2090 C CA . GLY A 1 271 ? 20.983 18.473 -9.592 1.00 95.88 271 GLY A CA 1
ATOM 2091 C C . GLY A 1 271 ? 20.245 17.651 -8.532 1.00 95.88 271 GLY A C 1
ATOM 2092 O O . GLY A 1 271 ? 20.865 16.790 -7.903 1.00 95.88 271 GLY A O 1
ATOM 2093 N N . MET A 1 272 ? 18.943 17.880 -8.319 1.00 97.12 272 MET A N 1
ATOM 2094 C CA . MET A 1 272 ? 18.187 17.179 -7.277 1.00 97.12 272 MET A CA 1
ATOM 2095 C C . MET A 1 272 ? 18.056 15.686 -7.543 1.00 97.12 272 MET A C 1
ATOM 2097 O O . MET A 1 272 ? 18.186 14.903 -6.606 1.00 97.12 272 MET A O 1
ATOM 2101 N N . LEU A 1 273 ? 17.841 15.276 -8.793 1.00 96.81 273 LEU A N 1
ATOM 2102 C CA . LEU A 1 273 ? 17.702 13.860 -9.109 1.00 96.81 273 LEU A CA 1
ATOM 2103 C C . LEU A 1 273 ? 19.024 13.117 -8.891 1.00 96.81 273 LEU A C 1
ATOM 2105 O O . LEU A 1 273 ? 19.024 12.067 -8.257 1.00 96.81 273 LEU A O 1
ATOM 2109 N N . SER A 1 274 ? 20.156 13.689 -9.315 1.00 97.00 274 SER A N 1
ATOM 2110 C CA . SER A 1 274 ? 21.484 13.129 -9.016 1.00 97.00 274 SER A CA 1
ATOM 2111 C C . SER A 1 274 ? 21.736 13.014 -7.509 1.00 97.00 274 SER A C 1
ATOM 2113 O O . SER A 1 274 ? 22.191 11.970 -7.037 1.00 97.00 274 SER A O 1
ATOM 2115 N N . LEU A 1 275 ? 21.383 14.046 -6.731 1.00 97.31 275 LEU A N 1
ATOM 2116 C CA . LEU A 1 275 ? 21.524 14.006 -5.275 1.00 97.31 275 LEU A CA 1
ATOM 2117 C C . LEU A 1 275 ? 20.661 12.903 -4.645 1.00 97.31 275 LEU A C 1
ATOM 2119 O O . LEU A 1 275 ? 21.131 12.192 -3.762 1.00 97.31 275 LEU A O 1
ATOM 2123 N N . LEU A 1 276 ? 19.411 12.755 -5.084 1.00 95.31 276 LEU A N 1
ATOM 2124 C CA . LEU A 1 276 ? 18.482 11.769 -4.533 1.00 95.31 276 LEU A CA 1
ATOM 2125 C C . LEU A 1 276 ? 18.791 10.336 -4.980 1.00 95.31 276 LEU A C 1
ATOM 2127 O O . LEU A 1 276 ? 18.534 9.405 -4.223 1.00 95.31 276 LEU A O 1
ATOM 2131 N N . ALA A 1 277 ? 19.320 10.150 -6.187 1.00 95.56 277 ALA A N 1
ATOM 2132 C CA . ALA A 1 277 ? 19.639 8.835 -6.729 1.00 95.56 277 ALA A CA 1
ATOM 2133 C C . ALA A 1 277 ? 20.998 8.308 -6.246 1.00 95.56 277 ALA A C 1
ATOM 2135 O O . ALA A 1 277 ? 21.132 7.109 -6.024 1.00 95.56 277 ALA A O 1
ATOM 2136 N N . GLY A 1 278 ? 21.994 9.185 -6.068 1.00 94.19 278 GLY A N 1
ATOM 2137 C CA . GLY A 1 278 ? 23.373 8.774 -5.783 1.00 94.19 278 GLY A CA 1
ATOM 2138 C C . GLY A 1 278 ? 24.109 9.600 -4.734 1.00 94.19 278 GLY A C 1
ATOM 2139 O O . GLY A 1 278 ? 25.337 9.556 -4.685 1.00 94.19 278 GLY A O 1
ATOM 2140 N N . TYR A 1 279 ? 23.394 10.369 -3.907 1.00 95.75 279 TYR A N 1
ATOM 2141 C CA . TYR A 1 279 ? 23.948 11.174 -2.804 1.00 95.75 279 TYR A CA 1
ATOM 2142 C C . TYR A 1 279 ? 24.959 12.255 -3.221 1.00 95.75 279 TYR A C 1
ATOM 2144 O O . TYR A 1 279 ? 25.652 12.823 -2.379 1.00 95.75 279 TYR A O 1
ATOM 2152 N N . SER A 1 280 ? 25.037 12.575 -4.514 1.00 96.38 280 SER A N 1
ATOM 2153 C CA . SER A 1 280 ? 25.946 13.580 -5.061 1.00 96.38 280 SER A CA 1
ATOM 2154 C C . SER A 1 280 ? 25.355 14.198 -6.320 1.00 96.38 280 SER A C 1
ATOM 2156 O O . SER A 1 280 ? 24.849 13.486 -7.182 1.00 96.38 280 SER A O 1
ATOM 2158 N N . THR A 1 281 ? 25.478 15.515 -6.487 1.00 95.88 281 THR A N 1
ATOM 2159 C CA . THR A 1 281 ? 25.097 16.184 -7.744 1.00 95.88 281 THR A CA 1
ATOM 2160 C C . THR A 1 281 ? 25.963 15.735 -8.923 1.00 95.88 281 THR A C 1
ATOM 2162 O O . THR A 1 281 ? 25.544 15.860 -10.067 1.00 95.88 281 THR A O 1
ATOM 2165 N N . ALA A 1 282 ? 27.139 15.153 -8.671 1.00 96.50 282 ALA A N 1
ATOM 2166 C CA . ALA A 1 282 ? 27.992 14.582 -9.709 1.00 96.50 282 ALA A CA 1
ATOM 2167 C C . ALA A 1 282 ? 27.550 13.180 -10.169 1.00 96.50 282 ALA A C 1
ATOM 2169 O O . ALA A 1 282 ? 28.074 12.691 -11.166 1.00 96.50 282 ALA A O 1
ATOM 2170 N N . TYR A 1 283 ? 26.614 12.528 -9.468 1.00 96.81 283 TYR A N 1
ATOM 2171 C CA . TYR A 1 283 ? 26.131 11.203 -9.850 1.00 96.81 283 TYR A CA 1
ATOM 2172 C C . TYR A 1 283 ? 25.442 11.254 -11.219 1.00 96.81 283 TYR A C 1
ATOM 2174 O O . TYR A 1 283 ? 24.531 12.058 -11.438 1.00 96.81 283 TYR A O 1
ATOM 2182 N N . GLU A 1 284 ? 25.890 10.406 -12.139 1.00 97.44 284 GLU A N 1
ATOM 2183 C CA . GLU A 1 284 ? 25.327 10.299 -13.480 1.00 97.44 284 GLU A CA 1
ATOM 2184 C C . GLU A 1 284 ? 24.061 9.441 -13.449 1.00 97.44 284 GLU A C 1
ATOM 2186 O O . GLU A 1 284 ? 24.096 8.262 -13.095 1.00 97.44 284 GLU A O 1
ATOM 2191 N N . VAL A 1 285 ? 22.931 10.040 -13.827 1.00 97.56 285 VAL A N 1
ATOM 2192 C CA . VAL A 1 285 ? 21.645 9.343 -13.892 1.00 97.56 285 VAL A CA 1
ATOM 2193 C C . VAL A 1 285 ? 21.385 8.948 -15.336 1.00 97.56 285 VAL A C 1
ATOM 2195 O O . VAL A 1 285 ? 21.441 9.787 -16.234 1.00 97.56 285 VAL A O 1
ATOM 2198 N N . LYS A 1 286 ? 21.093 7.666 -15.559 1.00 97.75 286 LYS A N 1
ATOM 2199 C CA . LYS A 1 286 ? 20.778 7.123 -16.884 1.00 97.75 286 LYS A CA 1
ATOM 2200 C C . LYS A 1 286 ? 19.414 7.626 -17.349 1.00 97.75 286 LYS A C 1
ATOM 2202 O O . LYS A 1 286 ? 18.419 7.414 -16.662 1.00 97.75 286 LYS A O 1
ATOM 2207 N N . GLY A 1 287 ? 19.390 8.274 -18.507 1.00 96.44 287 GLY A N 1
ATOM 2208 C CA . GLY A 1 287 ? 18.189 8.771 -19.166 1.00 96.44 287 GLY A CA 1
ATOM 2209 C C . GLY A 1 287 ? 17.540 7.742 -20.089 1.00 96.44 287 GLY A C 1
ATOM 2210 O O . GLY A 1 287 ? 18.023 6.621 -20.277 1.00 96.44 287 GLY A O 1
ATOM 2211 N N . LEU A 1 288 ? 16.417 8.144 -20.681 1.00 95.62 288 LEU A N 1
ATOM 2212 C CA . LEU A 1 288 ? 15.670 7.338 -21.645 1.00 95.62 288 LEU A CA 1
ATOM 2213 C C . LEU A 1 288 ? 16.414 7.143 -22.978 1.00 95.62 288 LEU A C 1
ATOM 2215 O O . LEU A 1 288 ? 16.117 6.192 -23.700 1.00 95.62 288 LEU A O 1
ATOM 2219 N N . ASP A 1 289 ? 17.409 7.979 -23.283 1.00 94.44 289 ASP A N 1
ATOM 2220 C CA . ASP A 1 289 ? 18.305 7.861 -24.440 1.00 94.44 289 ASP A CA 1
ATOM 2221 C C . ASP A 1 289 ? 19.093 6.541 -24.498 1.00 94.44 289 ASP A C 1
ATOM 2223 O O . ASP A 1 289 ? 19.494 6.108 -25.578 1.00 94.44 289 ASP A O 1
ATOM 2227 N N . GLN A 1 290 ? 19.270 5.870 -23.357 1.00 93.56 290 GLN A N 1
ATOM 2228 C CA . GLN A 1 290 ? 19.948 4.571 -23.271 1.00 93.56 290 GLN A CA 1
ATOM 2229 C C . GLN A 1 290 ? 19.059 3.391 -23.679 1.00 93.56 290 GLN A C 1
ATOM 2231 O O . GLN A 1 290 ? 19.538 2.262 -23.792 1.00 93.56 290 GLN A O 1
ATOM 2236 N N . VAL A 1 291 ? 17.757 3.621 -23.864 1.00 91.62 291 VAL A N 1
ATOM 2237 C CA . VAL A 1 291 ? 16.776 2.569 -24.130 1.00 91.62 291 VAL A CA 1
ATOM 2238 C C . VAL A 1 291 ? 16.045 2.874 -25.435 1.00 91.62 291 VAL A C 1
ATOM 2240 O O . VAL A 1 291 ? 15.574 3.994 -25.631 1.00 91.62 291 VAL A O 1
ATOM 2243 N N . PRO A 1 292 ? 15.881 1.896 -26.344 1.00 92.56 292 PRO A N 1
ATOM 2244 C CA . PRO A 1 292 ? 15.086 2.106 -27.545 1.00 92.56 292 PRO A CA 1
ATOM 2245 C C . PRO A 1 292 ? 13.651 2.529 -27.207 1.00 92.56 292 PRO A C 1
ATOM 2247 O O . PRO A 1 292 ? 13.020 1.944 -26.327 1.00 92.56 292 PRO A O 1
ATOM 2250 N N . ARG A 1 293 ? 13.093 3.485 -27.960 1.00 90.75 293 ARG A N 1
ATOM 2251 C CA . ARG A 1 293 ? 11.773 4.088 -27.677 1.00 90.75 293 ARG A CA 1
ATOM 2252 C C . ARG A 1 293 ? 10.626 3.079 -27.538 1.00 90.75 293 ARG A C 1
ATOM 2254 O O . ARG A 1 293 ? 9.708 3.296 -26.760 1.00 90.75 293 ARG A O 1
ATOM 2261 N N . TYR A 1 294 ? 10.680 1.951 -28.249 1.00 90.19 294 TYR A N 1
ATOM 2262 C CA . TYR A 1 294 ? 9.663 0.891 -28.163 1.00 90.19 294 TYR A CA 1
ATOM 2263 C C . TYR A 1 294 ? 9.726 0.064 -26.861 1.00 90.19 294 TYR A C 1
ATOM 2265 O O . TYR A 1 294 ? 8.811 -0.709 -26.578 1.00 90.19 294 TYR A O 1
ATOM 2273 N N . GLN A 1 295 ? 10.799 0.207 -26.077 1.00 91.75 295 GLN A N 1
ATOM 2274 C CA . GLN A 1 295 ? 10.969 -0.401 -24.754 1.00 91.75 295 GLN A CA 1
ATOM 2275 C C . GLN A 1 295 ? 10.792 0.610 -23.616 1.00 91.75 295 GLN A C 1
ATOM 2277 O O . GLN A 1 295 ? 10.966 0.247 -22.454 1.00 91.75 295 GLN A O 1
ATOM 2282 N N . TRP A 1 296 ? 10.462 1.868 -23.925 1.00 94.06 296 TRP A N 1
ATOM 2283 C CA . TRP A 1 296 ? 10.191 2.856 -22.890 1.00 94.06 296 TRP A CA 1
ATOM 2284 C C . TRP A 1 296 ? 8.964 2.452 -22.069 1.00 94.06 296 TRP A C 1
ATOM 2286 O O . TRP A 1 296 ? 7.946 2.038 -22.642 1.00 94.06 296 TRP A O 1
ATOM 2296 N N . PRO A 1 297 ? 9.016 2.628 -20.739 1.00 95.25 297 PRO A N 1
ATOM 2297 C CA . PRO A 1 297 ? 7.811 2.594 -19.938 1.00 95.25 297 PRO A CA 1
ATOM 2298 C C . PRO A 1 297 ? 6.831 3.693 -20.380 1.00 95.25 297 PRO A C 1
ATOM 2300 O O . PRO A 1 297 ? 7.255 4.760 -20.834 1.00 95.25 297 PRO A O 1
ATOM 2303 N N . PRO A 1 298 ? 5.512 3.482 -20.236 1.00 95.25 298 PRO A N 1
ATOM 2304 C CA . PRO A 1 298 ? 4.523 4.523 -20.482 1.00 95.25 298 PRO A CA 1
ATOM 2305 C C . PRO A 1 298 ? 4.790 5.757 -19.612 1.00 95.25 298 PRO A C 1
ATOM 2307 O O . PRO A 1 298 ? 4.776 5.653 -18.390 1.00 95.25 298 PRO A O 1
ATOM 2310 N N . LEU A 1 299 ? 4.946 6.933 -20.223 1.00 95.12 299 LEU A N 1
ATOM 2311 C CA . LEU A 1 299 ? 5.311 8.171 -19.513 1.00 95.12 299 LEU A CA 1
ATOM 2312 C C . LEU A 1 299 ? 4.241 8.686 -18.539 1.00 95.12 299 LEU A C 1
ATOM 2314 O O . LEU A 1 299 ? 4.536 9.506 -17.677 1.00 95.12 299 LEU A O 1
ATOM 2318 N N . ILE A 1 300 ? 3.019 8.139 -18.585 1.00 95.81 300 ILE A N 1
ATOM 2319 C CA . ILE A 1 300 ? 1.990 8.393 -17.565 1.00 95.81 300 ILE A CA 1
ATOM 2320 C C . ILE A 1 300 ? 2.483 8.076 -16.143 1.00 95.81 300 ILE A C 1
ATOM 2322 O O . ILE A 1 300 ? 1.964 8.642 -15.185 1.00 95.81 300 ILE A O 1
ATOM 2326 N N . VAL A 1 301 ? 3.504 7.218 -15.989 1.00 96.94 301 VAL A N 1
ATOM 2327 C CA . VAL A 1 301 ? 4.129 6.937 -14.686 1.00 96.94 301 VAL A CA 1
ATOM 2328 C C . VAL A 1 301 ? 4.656 8.192 -13.993 1.00 96.94 301 VAL A C 1
ATOM 2330 O O . VAL A 1 301 ? 4.570 8.251 -12.769 1.00 96.94 301 VAL A O 1
ATOM 2333 N N . HIS A 1 302 ? 5.112 9.201 -14.743 1.00 97.25 302 HIS A N 1
ATOM 2334 C CA . HIS A 1 302 ? 5.526 10.490 -14.189 1.00 97.25 302 HIS A CA 1
ATOM 2335 C C . HIS A 1 302 ? 4.355 11.205 -13.508 1.00 97.25 302 HIS A C 1
ATOM 2337 O O . HIS A 1 302 ? 4.409 11.515 -12.321 1.00 97.25 302 HIS A O 1
ATOM 2343 N N . LEU A 1 303 ? 3.232 11.361 -14.218 1.00 97.06 303 LEU A N 1
ATOM 2344 C CA . LEU A 1 303 ? 2.028 11.988 -13.667 1.00 97.06 303 LEU A CA 1
ATOM 2345 C C . LEU A 1 303 ? 1.502 11.237 -12.433 1.00 97.06 303 LEU A C 1
ATOM 2347 O O . LEU A 1 303 ? 1.061 11.853 -11.458 1.00 97.06 303 LEU A O 1
ATOM 2351 N N . LEU A 1 304 ? 1.540 9.901 -12.461 1.00 97.88 304 LEU A N 1
ATOM 2352 C CA . LEU A 1 304 ? 1.140 9.077 -11.319 1.00 97.88 304 LEU A CA 1
ATOM 2353 C C . LEU A 1 304 ? 2.073 9.290 -10.121 1.00 97.88 304 LEU A C 1
ATOM 2355 O O . LEU A 1 304 ? 1.594 9.366 -8.987 1.00 97.88 304 LEU A O 1
ATOM 2359 N N . PHE A 1 305 ? 3.381 9.411 -10.362 1.00 97.56 305 PHE A N 1
ATOM 2360 C CA . PHE A 1 305 ? 4.379 9.688 -9.334 1.00 97.56 305 PHE A CA 1
ATOM 2361 C C . PHE A 1 305 ? 4.202 11.073 -8.718 1.00 97.56 305 PHE A C 1
ATOM 2363 O O . PHE A 1 305 ? 4.100 11.168 -7.495 1.00 97.56 305 PHE A O 1
ATOM 2370 N N . ASP A 1 306 ? 4.043 12.116 -9.527 1.00 97.44 306 ASP A N 1
ATOM 2371 C CA . ASP A 1 306 ? 3.778 13.474 -9.047 1.00 97.44 306 ASP A CA 1
ATOM 2372 C C . ASP A 1 306 ? 2.495 13.550 -8.224 1.00 97.44 306 ASP A C 1
ATOM 2374 O O . ASP A 1 306 ? 2.473 14.107 -7.123 1.00 97.44 306 ASP A O 1
ATOM 2378 N N . THR A 1 307 ? 1.427 12.916 -8.717 1.00 97.94 307 THR A N 1
ATOM 2379 C CA . THR A 1 307 ? 0.156 12.831 -7.990 1.00 97.94 307 THR A CA 1
ATOM 2380 C C . THR A 1 307 ? 0.356 12.123 -6.651 1.00 97.94 307 THR A C 1
ATOM 2382 O O . THR A 1 307 ? -0.106 12.606 -5.614 1.00 97.94 307 THR A O 1
ATOM 2385 N N . LYS A 1 308 ? 1.091 11.003 -6.635 1.00 97.62 308 LYS A N 1
ATOM 2386 C CA . LYS A 1 308 ? 1.422 10.280 -5.402 1.00 97.62 308 LYS A CA 1
ATOM 2387 C C . LYS A 1 308 ? 2.209 11.172 -4.442 1.00 97.62 308 LYS A C 1
ATOM 2389 O O . LYS A 1 308 ? 1.846 11.234 -3.269 1.00 97.62 308 LYS A O 1
ATOM 2394 N N . MET A 1 309 ? 3.238 11.879 -4.907 1.00 96.62 309 MET A N 1
ATOM 2395 C CA . MET A 1 309 ? 4.078 12.735 -4.062 1.00 96.62 309 MET A CA 1
ATOM 2396 C C . MET A 1 309 ? 3.323 13.948 -3.515 1.00 96.62 309 MET A C 1
ATOM 2398 O O . MET A 1 309 ? 3.485 14.287 -2.340 1.00 96.62 309 MET A O 1
ATOM 2402 N N . ALA A 1 310 ? 2.409 14.534 -4.290 1.00 97.06 310 ALA A N 1
ATOM 2403 C CA . ALA A 1 310 ? 1.510 15.578 -3.804 1.00 97.06 310 ALA A CA 1
ATOM 2404 C C . ALA A 1 310 ? 0.613 15.073 -2.657 1.00 97.06 310 ALA A C 1
ATOM 2406 O O . ALA A 1 310 ? 0.471 15.737 -1.625 1.00 97.06 310 ALA A O 1
ATOM 2407 N N . LEU A 1 311 ? 0.049 13.867 -2.791 1.00 97.38 311 LEU A N 1
ATOM 2408 C CA . LEU A 1 311 ? -0.771 13.244 -1.747 1.00 97.38 311 LEU A CA 1
ATOM 2409 C C . LEU A 1 311 ? 0.050 12.829 -0.513 1.00 97.38 311 LEU A C 1
ATOM 2411 O O . LEU A 1 311 ? -0.438 12.969 0.614 1.00 97.38 311 LEU A O 1
ATOM 2415 N N . VAL A 1 312 ? 1.301 12.382 -0.696 1.00 96.44 312 VAL A N 1
ATOM 2416 C CA . VAL A 1 312 ? 2.262 12.161 0.401 1.00 96.44 312 VAL A CA 1
ATOM 2417 C C . VAL A 1 312 ? 2.500 13.466 1.158 1.00 96.44 312 VAL A C 1
ATOM 2419 O O . VAL A 1 312 ? 2.401 13.481 2.388 1.00 96.44 312 VAL A O 1
ATOM 2422 N N . GLY A 1 313 ? 2.760 14.568 0.448 1.00 96.06 313 GLY A N 1
ATOM 2423 C CA . GLY A 1 313 ? 2.944 15.895 1.036 1.00 96.06 313 GLY A CA 1
ATOM 2424 C C . GLY A 1 313 ? 1.726 16.344 1.845 1.00 96.06 313 GLY A C 1
ATOM 2425 O O . GLY A 1 313 ? 1.856 16.696 3.018 1.00 96.06 313 GLY A O 1
ATOM 2426 N N . LEU A 1 314 ? 0.523 16.242 1.269 1.00 95.75 314 LEU A N 1
ATOM 2427 C CA . LEU A 1 314 ? -0.731 16.578 1.950 1.00 95.75 314 LEU A CA 1
ATOM 2428 C C . LEU A 1 314 ? -0.948 15.736 3.216 1.00 95.75 314 LEU A C 1
ATOM 2430 O O . LEU A 1 314 ? -1.239 16.277 4.286 1.00 95.75 314 LEU A O 1
ATOM 2434 N N . SER A 1 315 ? -0.779 14.418 3.111 1.00 95.19 315 SER A N 1
ATOM 2435 C CA . SER A 1 315 ? -0.921 13.500 4.246 1.00 95.19 315 SER A CA 1
ATOM 2436 C C . SER A 1 315 ? 0.089 13.821 5.344 1.00 95.19 315 SER A C 1
ATOM 2438 O O . SER A 1 315 ? -0.246 13.789 6.530 1.00 95.19 315 SER A O 1
ATOM 2440 N N . SER A 1 316 ? 1.304 14.210 4.954 1.00 95.38 316 SER A N 1
ATOM 2441 C CA . SER A 1 316 ? 2.358 14.583 5.889 1.00 95.38 316 SER A CA 1
ATOM 2442 C C . SER A 1 316 ? 2.039 15.859 6.649 1.00 95.38 316 SER A C 1
ATOM 2444 O O . SER A 1 316 ? 2.140 15.885 7.877 1.00 95.38 316 SER A O 1
ATOM 2446 N N . LEU A 1 317 ? 1.558 16.891 5.954 1.00 96.19 317 LEU A N 1
ATOM 2447 C CA . LEU A 1 317 ? 1.105 18.131 6.582 1.00 96.19 317 LEU A CA 1
ATOM 2448 C C . LEU A 1 317 ? -0.044 17.889 7.567 1.00 96.19 317 LEU A C 1
ATOM 2450 O O . LEU A 1 317 ? -0.055 18.469 8.654 1.00 96.19 317 LEU A O 1
ATOM 2454 N N . LEU A 1 318 ? -0.988 17.005 7.234 1.00 94.94 318 LEU A N 1
ATOM 2455 C CA . LEU A 1 318 ? -2.090 16.659 8.132 1.00 94.94 318 LEU A CA 1
ATOM 2456 C C . LEU A 1 318 ? -1.615 15.883 9.364 1.00 94.94 318 LEU A C 1
ATOM 2458 O O . LEU A 1 318 ? -2.039 16.203 10.473 1.00 94.94 318 LEU A O 1
ATOM 2462 N N . VAL A 1 319 ? -0.712 14.911 9.221 1.00 95.06 319 VAL A N 1
ATOM 2463 C CA . VAL A 1 319 ? -0.154 14.180 10.374 1.00 95.06 319 VAL A CA 1
ATOM 2464 C C . VAL A 1 319 ? 0.654 15.117 11.281 1.00 95.06 319 VAL A C 1
ATOM 2466 O O . VAL A 1 319 ? 0.469 15.098 12.501 1.00 95.06 319 VAL A O 1
ATOM 2469 N N . LEU A 1 320 ? 1.480 15.999 10.712 1.00 95.56 320 LEU A N 1
ATOM 2470 C CA . LEU A 1 320 ? 2.235 17.005 11.469 1.00 95.56 320 LEU A CA 1
ATOM 2471 C C . LEU A 1 320 ? 1.313 18.016 12.164 1.00 95.56 320 LEU A C 1
ATOM 2473 O O . LEU A 1 320 ? 1.485 18.306 13.351 1.00 95.56 320 LEU A O 1
ATOM 2477 N N . GLY A 1 321 ? 0.279 18.496 11.470 1.00 95.81 321 GLY A N 1
ATOM 2478 C CA . GLY A 1 321 ? -0.762 19.341 12.054 1.00 95.81 321 GLY A CA 1
ATOM 2479 C C . GLY A 1 321 ? -1.491 18.647 13.207 1.00 95.81 321 GLY A C 1
ATOM 2480 O O . GLY A 1 321 ? -1.781 19.272 14.229 1.00 95.81 321 GLY A O 1
ATOM 2481 N N . ALA A 1 322 ? -1.726 17.337 13.099 1.00 94.88 322 ALA A N 1
ATOM 2482 C CA . ALA A 1 322 ? -2.346 16.541 14.151 1.00 94.88 322 ALA A CA 1
ATOM 2483 C C . ALA A 1 322 ? -1.476 16.497 15.407 1.00 94.88 322 ALA A C 1
ATOM 2485 O O . ALA A 1 322 ? -1.971 16.733 16.510 1.00 94.88 322 ALA A O 1
ATOM 2486 N N . ILE A 1 323 ? -0.176 16.244 15.236 1.00 95.25 323 ILE A N 1
ATOM 2487 C CA . ILE A 1 323 ? 0.802 16.283 16.327 1.00 95.25 323 ILE A CA 1
ATOM 2488 C C . ILE A 1 323 ? 0.783 17.663 16.986 1.00 95.25 323 ILE A C 1
ATOM 2490 O O . ILE A 1 323 ? 0.636 17.758 18.206 1.00 95.25 323 ILE A O 1
ATOM 2494 N N . PHE A 1 324 ? 0.846 18.730 16.186 1.00 95.69 324 PHE A N 1
ATOM 2495 C CA . PHE A 1 324 ? 0.823 20.104 16.677 1.00 95.69 324 PHE A CA 1
ATOM 2496 C C . PHE A 1 324 ? -0.436 20.417 17.500 1.00 95.69 324 PHE A C 1
ATOM 2498 O O . PHE A 1 324 ? -0.331 20.913 18.624 1.00 95.69 324 PHE A O 1
ATOM 2505 N N . PHE A 1 325 ? -1.632 20.098 16.992 1.00 94.69 325 PHE A N 1
ATOM 2506 C CA . PHE A 1 325 ? -2.884 20.352 17.711 1.00 94.69 325 PHE A CA 1
ATOM 2507 C C . PHE A 1 325 ? -3.020 19.505 18.980 1.00 94.69 325 PHE A C 1
ATOM 2509 O O . PHE A 1 325 ? -3.473 20.018 20.006 1.00 94.69 325 PHE A O 1
ATOM 2516 N N . LEU A 1 326 ? -2.605 18.235 18.955 1.00 92.94 326 LEU A N 1
ATOM 2517 C CA . LEU A 1 326 ? -2.626 17.381 20.146 1.00 92.94 326 LEU A CA 1
ATOM 2518 C C . LEU A 1 326 ? -1.646 17.867 21.212 1.00 92.94 326 LEU A C 1
ATOM 2520 O O . LEU A 1 326 ? -1.978 17.798 22.394 1.00 92.94 326 LEU A O 1
ATOM 2524 N N . TRP A 1 327 ? -0.483 18.378 20.807 1.00 91.81 327 TRP A N 1
ATOM 2525 C CA . TRP A 1 327 ? 0.510 18.939 21.716 1.00 91.81 327 TRP A CA 1
ATOM 2526 C C . TRP A 1 327 ? 0.057 20.278 22.316 1.00 91.81 327 TRP A C 1
ATOM 2528 O O . TRP A 1 327 ? 0.112 20.449 23.530 1.00 91.81 327 TRP A O 1
ATOM 2538 N N . ARG A 1 328 ? -0.455 21.210 21.497 1.00 92.25 328 ARG A N 1
ATOM 2539 C CA . ARG A 1 328 ? -0.858 22.555 21.953 1.00 92.25 328 ARG A CA 1
ATOM 2540 C C . ARG A 1 328 ? -2.218 22.613 22.641 1.00 92.25 328 ARG A C 1
ATOM 2542 O O . ARG A 1 328 ? -2.386 23.387 23.575 1.00 92.25 328 ARG A O 1
ATOM 2549 N N . LYS A 1 329 ? -3.212 21.879 22.135 1.00 85.31 329 LYS A N 1
ATOM 2550 C CA . LYS A 1 329 ? -4.628 22.016 22.532 1.00 85.31 329 LYS A CA 1
ATOM 2551 C C . LYS A 1 329 ? -5.239 20.725 23.080 1.00 85.31 329 LYS A C 1
ATOM 2553 O O . LYS A 1 329 ? -6.416 20.706 23.435 1.00 85.31 329 LYS A O 1
ATOM 2558 N N . GLY A 1 330 ? -4.490 19.619 23.093 1.00 84.69 330 GLY A N 1
ATOM 2559 C CA . GLY A 1 330 ? -4.957 18.312 23.570 1.00 84.69 330 GLY A CA 1
ATOM 2560 C C . GLY A 1 330 ? -6.049 17.649 22.717 1.00 84.69 330 GLY A C 1
ATOM 2561 O O . GLY A 1 330 ? -6.417 16.504 22.996 1.00 84.69 330 GLY A O 1
ATOM 2562 N N . SER A 1 331 ? -6.559 18.344 21.696 1.00 86.00 331 SER A N 1
ATOM 2563 C CA . SER A 1 331 ? -7.688 17.960 20.848 1.00 86.00 331 SER A CA 1
ATOM 2564 C C . SER A 1 331 ? -7.648 18.705 19.508 1.00 86.00 331 SER A C 1
ATOM 2566 O O . SER A 1 331 ? -6.941 19.702 19.352 1.00 86.00 331 SER A O 1
ATOM 2568 N N . PHE A 1 332 ? -8.414 18.217 18.534 1.00 89.38 332 PHE A N 1
ATOM 2569 C CA . PHE A 1 332 ? -8.530 18.831 17.215 1.00 89.38 332 PHE A CA 1
ATOM 2570 C C . PHE A 1 332 ? -9.681 19.839 17.160 1.00 89.38 332 PHE A C 1
ATOM 2572 O O . PHE A 1 332 ? -10.771 19.538 17.656 1.00 89.38 332 PHE A O 1
ATOM 2579 N N . PRO A 1 333 ? -9.512 20.993 16.491 1.00 91.56 333 PRO A N 1
ATOM 2580 C CA . PRO A 1 333 ? -10.660 21.800 16.110 1.00 91.56 333 PRO A CA 1
ATOM 2581 C C . PRO A 1 333 ? -11.531 21.038 15.097 1.00 91.56 333 PRO A C 1
ATOM 2583 O O . PRO A 1 333 ? -11.064 20.150 14.375 1.00 91.56 333 PRO A O 1
ATOM 2586 N N . ARG A 1 334 ? -12.822 21.386 15.032 1.00 91.25 334 ARG A N 1
ATOM 2587 C CA . ARG A 1 334 ? -13.798 20.673 14.192 1.00 91.25 334 ARG A CA 1
ATOM 2588 C C . ARG A 1 334 ? -13.419 20.682 12.709 1.00 91.25 334 ARG A C 1
ATOM 2590 O O . ARG A 1 334 ? -13.486 19.634 12.081 1.00 91.25 334 ARG A O 1
ATOM 2597 N N . TRP A 1 335 ? -13.002 21.831 12.174 1.00 93.81 335 TRP A N 1
ATOM 2598 C CA . TRP A 1 335 ? -12.610 21.960 10.765 1.00 93.81 335 TRP A CA 1
ATOM 2599 C C . TRP A 1 335 ? -11.448 21.023 10.409 1.00 93.81 335 TRP A C 1
ATOM 2601 O O . TRP A 1 335 ? -11.493 20.351 9.388 1.00 93.81 335 TRP A O 1
ATOM 2611 N N . PHE A 1 336 ? -10.464 20.899 11.303 1.00 94.81 336 PHE A N 1
ATOM 2612 C CA . PHE A 1 336 ? -9.310 20.024 11.114 1.00 94.81 336 PHE A CA 1
ATOM 2613 C C . PHE A 1 336 ? -9.685 18.547 11.255 1.00 94.81 336 PHE A C 1
ATOM 2615 O O . PHE A 1 336 ? -9.190 17.700 10.534 1.00 94.81 336 PHE A O 1
ATOM 2622 N N . SER A 1 337 ? -10.619 18.216 12.145 1.00 93.12 337 SER A N 1
ATOM 2623 C CA . SER A 1 337 ? -11.107 16.836 12.277 1.00 93.12 337 SER A CA 1
ATOM 2624 C C . SER A 1 337 ? -11.797 16.335 11.001 1.00 93.12 337 SER A C 1
ATOM 2626 O O . SER A 1 337 ? -11.714 15.154 10.678 1.00 93.12 337 SER A O 1
ATOM 2628 N N . ILE A 1 338 ? -12.477 17.219 10.264 1.00 93.75 338 ILE A N 1
ATOM 2629 C CA . ILE A 1 338 ? -13.192 16.855 9.031 1.00 93.75 338 ILE A CA 1
ATOM 2630 C C . ILE A 1 338 ? -12.216 16.448 7.917 1.00 93.75 338 ILE A C 1
ATOM 2632 O O . ILE A 1 338 ? -12.561 15.580 7.118 1.00 93.75 338 ILE A O 1
ATOM 2636 N N . THR A 1 339 ? -10.990 16.985 7.890 1.00 94.31 339 THR A N 1
ATOM 2637 C CA . THR A 1 339 ? -10.003 16.664 6.842 1.00 94.31 339 THR A CA 1
ATOM 2638 C C . THR A 1 339 ? -9.518 15.212 6.896 1.00 94.31 339 THR A C 1
ATOM 2640 O O . THR A 1 339 ? -9.116 14.668 5.872 1.00 94.31 339 THR A O 1
ATOM 2643 N N . PHE A 1 340 ? -9.629 14.534 8.046 1.00 92.25 340 PHE A N 1
ATOM 2644 C CA . PHE A 1 340 ? -9.283 13.112 8.166 1.00 92.25 340 PHE A CA 1
ATOM 2645 C C . PHE A 1 340 ? -10.244 12.185 7.419 1.00 92.25 340 PHE A C 1
ATOM 2647 O O . PHE A 1 340 ? -9.860 11.072 7.080 1.00 92.25 340 PHE A O 1
ATOM 2654 N N . ILE A 1 341 ? -11.481 12.615 7.153 1.00 89.75 341 ILE A N 1
ATOM 2655 C CA . ILE A 1 341 ? -12.471 11.785 6.454 1.00 89.75 341 ILE A CA 1
ATOM 2656 C C . ILE A 1 341 ? -11.996 11.466 5.024 1.00 89.75 341 ILE A C 1
ATOM 2658 O O . ILE A 1 341 ? -11.802 10.282 4.735 1.00 89.75 341 ILE A O 1
ATOM 2662 N N . PRO A 1 342 ? -11.734 12.457 4.145 1.00 93.00 342 PRO A N 1
ATOM 2663 C CA . PRO A 1 342 ? -11.192 12.179 2.815 1.00 93.00 342 PRO A CA 1
ATOM 2664 C C . PRO A 1 342 ? -9.775 11.591 2.863 1.00 93.00 342 PRO A C 1
ATOM 2666 O O . PRO A 1 342 ? -9.407 10.841 1.963 1.00 93.00 342 PRO A O 1
ATOM 2669 N N . LEU A 1 343 ? -9.003 11.850 3.927 1.00 89.38 343 LEU A N 1
ATOM 2670 C CA . LEU A 1 343 ? -7.649 11.307 4.080 1.00 89.38 343 LEU A CA 1
ATOM 2671 C C . LEU A 1 343 ? -7.611 9.768 4.073 1.00 89.38 343 LEU A C 1
ATOM 2673 O O . LEU A 1 343 ? -6.641 9.189 3.591 1.00 89.38 343 LEU A O 1
ATOM 2677 N N . SER A 1 344 ? -8.668 9.097 4.551 1.00 87.44 344 SER A N 1
ATOM 2678 C CA . SER A 1 344 ? -8.769 7.630 4.456 1.00 87.44 344 SER A CA 1
ATOM 2679 C C . SER A 1 344 ? -8.724 7.122 3.016 1.00 87.44 344 SER A C 1
ATOM 2681 O O . SER A 1 344 ? -8.020 6.161 2.719 1.00 87.44 344 SER A O 1
ATOM 2683 N N . VAL A 1 345 ? -9.440 7.797 2.116 1.00 92.31 345 VAL A N 1
ATOM 2684 C CA . VAL A 1 345 ? -9.488 7.464 0.690 1.00 92.31 345 VAL A CA 1
ATOM 2685 C C . VAL A 1 345 ? -8.162 7.826 0.029 1.00 92.31 345 VAL A C 1
ATOM 2687 O O . VAL A 1 345 ? -7.631 7.038 -0.747 1.00 92.31 345 VAL A O 1
ATOM 2690 N N . VAL A 1 346 ? -7.583 8.973 0.396 1.00 94.19 346 VAL A N 1
ATOM 2691 C CA . VAL A 1 346 ? -6.261 9.401 -0.086 1.00 94.19 346 VAL A CA 1
ATOM 2692 C C . VAL A 1 346 ? -5.182 8.365 0.236 1.00 94.19 346 VAL A C 1
ATOM 2694 O O . VAL A 1 346 ? -4.388 8.045 -0.642 1.00 94.19 346 VAL A O 1
ATOM 2697 N N . GLY A 1 347 ? -5.177 7.792 1.445 1.00 94.19 347 GLY A N 1
ATOM 2698 C CA . GLY A 1 347 ? -4.222 6.744 1.819 1.00 94.19 347 GLY A CA 1
ATOM 2699 C C . GLY A 1 347 ? -4.292 5.511 0.909 1.00 94.19 347 GLY A C 1
ATOM 2700 O O . GLY A 1 347 ? -3.255 5.002 0.487 1.00 94.19 347 GLY A O 1
ATOM 2701 N N . MET A 1 348 ? -5.503 5.072 0.549 1.00 95.19 348 MET A N 1
ATOM 2702 C CA . MET A 1 348 ? -5.703 3.958 -0.388 1.00 95.19 348 MET A CA 1
ATOM 2703 C C . MET A 1 348 ? -5.277 4.331 -1.814 1.00 95.19 348 MET A C 1
ATOM 2705 O O . MET A 1 348 ? -4.591 3.554 -2.469 1.00 95.19 348 MET A O 1
ATOM 2709 N N . ILE A 1 349 ? -5.604 5.543 -2.278 1.00 96.94 349 ILE A N 1
ATOM 2710 C CA . ILE A 1 349 ? -5.185 6.039 -3.601 1.00 96.94 349 ILE A CA 1
ATOM 2711 C C . ILE A 1 349 ? -3.657 6.108 -3.700 1.00 96.94 349 ILE A C 1
ATOM 2713 O O . ILE A 1 349 ? -3.088 5.676 -4.694 1.00 96.94 349 ILE A O 1
ATOM 2717 N N . MET A 1 350 ? -2.970 6.617 -2.676 1.00 95.94 350 MET A N 1
ATOM 2718 C CA . MET A 1 350 ? -1.503 6.686 -2.656 1.00 95.94 350 MET A CA 1
ATOM 2719 C C . MET A 1 350 ? -0.850 5.312 -2.817 1.00 95.94 350 MET A C 1
ATOM 2721 O O . MET A 1 350 ? 0.175 5.182 -3.491 1.00 95.94 350 MET A O 1
ATOM 2725 N N . MET A 1 351 ? -1.439 4.298 -2.187 1.00 95.06 351 MET A N 1
ATOM 2726 C CA . MET A 1 351 ? -1.000 2.915 -2.300 1.00 95.06 351 MET A CA 1
ATOM 2727 C C . MET A 1 351 ? -1.229 2.365 -3.715 1.00 95.06 351 MET A C 1
ATOM 2729 O O . MET A 1 351 ? -0.288 1.824 -4.293 1.00 95.06 351 MET A O 1
ATOM 2733 N N . GLU A 1 352 ? -2.420 2.553 -4.294 1.00 96.56 352 GLU A N 1
ATOM 2734 C CA . GLU A 1 352 ? -2.723 2.171 -5.688 1.00 96.56 352 GLU A CA 1
ATOM 2735 C C . GLU A 1 352 ? -1.772 2.830 -6.686 1.00 96.56 352 GLU A C 1
ATOM 2737 O O . GLU A 1 352 ? -1.192 2.163 -7.539 1.00 96.56 352 GLU A O 1
ATOM 2742 N N . LEU A 1 353 ? -1.549 4.142 -6.548 1.00 97.81 353 LEU A N 1
ATOM 2743 C CA . LEU A 1 353 ? -0.607 4.876 -7.390 1.00 97.81 353 LEU A CA 1
ATOM 2744 C C . LEU A 1 353 ? 0.796 4.273 -7.296 1.00 97.81 353 LEU A C 1
ATOM 2746 O O . LEU A 1 353 ? 1.470 4.146 -8.311 1.00 97.81 353 LEU A O 1
ATOM 2750 N N . GLY A 1 354 ? 1.224 3.851 -6.101 1.00 96.81 354 GLY A N 1
ATOM 2751 C CA . GLY A 1 354 ? 2.481 3.128 -5.916 1.00 96.81 354 GLY A CA 1
ATOM 2752 C C . GLY A 1 354 ? 2.568 1.855 -6.759 1.00 96.81 354 GLY A C 1
ATOM 2753 O O . GLY A 1 354 ? 3.565 1.662 -7.451 1.00 96.81 354 GLY A O 1
ATOM 2754 N N . TRP A 1 355 ? 1.519 1.031 -6.747 1.00 97.44 355 TRP A N 1
ATOM 2755 C CA . TRP A 1 355 ? 1.445 -0.185 -7.561 1.00 97.44 355 TRP A CA 1
ATOM 2756 C C . TRP A 1 355 ? 1.404 0.117 -9.056 1.00 97.44 355 TRP A C 1
ATOM 2758 O O . TRP A 1 355 ? 2.135 -0.510 -9.820 1.00 97.44 355 TRP A O 1
ATOM 2768 N N . PHE A 1 356 ? 0.637 1.121 -9.485 1.00 97.38 356 PHE A N 1
ATOM 2769 C CA . PHE A 1 356 ? 0.620 1.527 -10.888 1.00 97.38 356 PHE A CA 1
ATOM 2770 C C . PHE A 1 356 ? 1.978 2.032 -11.371 1.00 97.38 356 PHE A C 1
ATOM 2772 O O . PHE A 1 356 ? 2.393 1.650 -12.459 1.00 97.38 356 PHE A O 1
ATOM 2779 N N . ILE A 1 357 ? 2.698 2.830 -10.580 1.00 97.56 357 ILE A N 1
ATOM 2780 C CA . ILE A 1 357 ? 4.049 3.294 -10.935 1.00 97.56 357 ILE A CA 1
ATOM 2781 C C . ILE A 1 357 ? 4.996 2.100 -11.095 1.00 97.56 357 ILE A C 1
ATOM 2783 O O . ILE A 1 357 ? 5.715 2.015 -12.090 1.00 97.56 357 ILE A O 1
ATOM 2787 N N . THR A 1 358 ? 4.973 1.149 -10.157 1.00 96.44 358 THR A N 1
ATOM 2788 C CA . THR A 1 358 ? 5.832 -0.040 -10.213 1.00 96.44 358 THR A CA 1
ATOM 2789 C C . THR A 1 358 ? 5.508 -0.925 -11.419 1.00 96.44 358 THR A C 1
ATOM 2791 O O . THR A 1 358 ? 6.422 -1.294 -12.160 1.00 96.44 358 THR A O 1
ATOM 2794 N N . GLU A 1 359 ? 4.229 -1.223 -11.652 1.00 96.00 359 GLU A N 1
ATOM 2795 C CA . GLU A 1 359 ? 3.788 -2.170 -12.681 1.00 96.00 359 GLU A CA 1
ATOM 2796 C C . GLU A 1 359 ? 3.785 -1.582 -14.090 1.00 96.00 359 GLU A C 1
ATOM 2798 O O . GLU A 1 359 ? 4.235 -2.230 -15.039 1.00 96.00 359 GLU A O 1
ATOM 2803 N N . LEU A 1 360 ? 3.315 -0.342 -14.254 1.00 96.38 360 LEU A N 1
ATOM 2804 C CA . LEU A 1 360 ? 3.384 0.346 -15.543 1.00 96.38 360 LEU A CA 1
ATOM 2805 C C . LEU A 1 360 ? 4.823 0.732 -15.866 1.00 96.38 360 LEU A C 1
ATOM 2807 O O . LEU A 1 360 ? 5.234 0.577 -17.011 1.00 96.38 360 LEU A O 1
ATOM 2811 N N . GLY A 1 361 ? 5.613 1.128 -14.866 1.00 96.25 361 GLY A N 1
ATOM 2812 C CA . GLY A 1 361 ? 7.031 1.448 -15.027 1.00 96.25 361 GLY A CA 1
ATOM 2813 C C . GLY A 1 361 ? 7.896 0.260 -15.458 1.00 96.25 361 GLY A C 1
ATOM 2814 O O . GLY A 1 361 ? 9.038 0.449 -15.860 1.00 96.25 361 GLY A O 1
ATOM 2815 N N . ARG A 1 362 ? 7.377 -0.968 -15.351 1.00 96.12 362 ARG A N 1
ATOM 2816 C CA . ARG A 1 362 ? 8.040 -2.196 -15.805 1.00 96.12 362 ARG A CA 1
ATOM 2817 C C . ARG A 1 362 ? 7.707 -2.558 -17.255 1.00 96.12 362 ARG A C 1
ATOM 2819 O O . ARG A 1 362 ? 8.444 -3.310 -17.892 1.00 96.12 362 ARG A O 1
ATOM 2826 N N . GLN A 1 363 ? 6.604 -2.033 -17.788 1.00 95.38 363 GLN A N 1
ATOM 2827 C CA . GLN A 1 363 ? 6.231 -2.260 -19.182 1.00 95.38 363 GLN A CA 1
ATOM 2828 C C . GLN A 1 363 ? 7.352 -1.755 -20.105 1.00 95.38 363 GLN A C 1
ATOM 2830 O O . GLN A 1 363 ? 7.989 -0.753 -19.814 1.00 95.38 363 GLN A O 1
ATOM 2835 N N . THR A 1 364 ? 7.642 -2.425 -21.217 1.00 94.56 364 THR A N 1
ATOM 2836 C CA . THR A 1 364 ? 6.863 -3.481 -21.899 1.00 94.56 364 THR A CA 1
ATOM 2837 C C . THR A 1 364 ? 7.150 -4.917 -21.432 1.00 94.56 364 THR A C 1
ATOM 2839 O O . THR A 1 364 ? 6.723 -5.880 -22.078 1.00 94.56 364 THR A O 1
ATOM 2842 N N . TRP A 1 365 ? 7.843 -5.079 -20.304 1.00 95.69 365 TRP A N 1
ATOM 2843 C CA . TRP A 1 365 ? 8.222 -6.376 -19.750 1.00 95.69 365 TRP A CA 1
ATOM 2844 C C . TRP A 1 365 ? 7.199 -6.914 -18.745 1.00 95.69 365 TRP A C 1
ATOM 2846 O O . TRP A 1 365 ? 6.629 -6.174 -17.946 1.00 95.69 365 TRP A O 1
ATOM 2856 N N . THR A 1 366 ? 7.013 -8.236 -18.751 1.00 95.31 366 THR A N 1
ATOM 2857 C CA . THR A 1 366 ? 6.359 -8.991 -17.665 1.00 95.31 366 THR A CA 1
ATOM 2858 C C . THR A 1 366 ? 7.368 -9.737 -16.796 1.00 95.31 366 THR A C 1
ATOM 2860 O O . THR A 1 366 ? 7.071 -10.067 -15.656 1.00 95.31 366 THR A O 1
ATOM 2863 N N . VAL A 1 367 ? 8.586 -9.965 -17.275 1.00 96.44 367 VAL A N 1
ATOM 2864 C CA . VAL A 1 367 ? 9.748 -10.247 -16.427 1.00 96.44 367 VAL A CA 1
ATOM 2865 C C . VAL A 1 367 ? 10.900 -9.466 -17.035 1.00 96.44 367 VAL A C 1
ATOM 2867 O O . VAL A 1 367 ? 11.240 -9.694 -18.200 1.00 96.44 367 VAL A O 1
ATOM 2870 N N . ALA A 1 368 ? 11.450 -8.510 -16.286 1.00 94.31 368 ALA A N 1
ATOM 2871 C CA . ALA A 1 368 ? 12.460 -7.590 -16.798 1.00 94.31 368 ALA A CA 1
ATOM 2872 C C . ALA A 1 368 ? 13.637 -8.358 -17.425 1.00 94.31 368 ALA A C 1
ATOM 2874 O O . ALA A 1 368 ? 14.243 -9.223 -16.782 1.00 94.31 368 ALA A O 1
ATOM 2875 N N . GLY A 1 369 ? 13.909 -8.067 -18.702 1.00 91.50 369 GLY A N 1
ATOM 2876 C CA . GLY A 1 369 ? 14.979 -8.682 -19.491 1.00 91.50 369 GLY A CA 1
ATOM 2877 C C . GLY A 1 369 ? 14.755 -10.138 -19.923 1.00 91.50 369 GLY A C 1
ATOM 2878 O O . GLY A 1 369 ? 15.628 -10.687 -20.587 1.00 91.50 369 GLY A O 1
ATOM 2879 N N . LYS A 1 370 ? 13.624 -10.770 -19.572 1.00 94.38 370 LYS A N 1
ATOM 2880 C CA . LYS A 1 370 ? 13.349 -12.188 -19.890 1.00 94.38 370 LYS A CA 1
ATOM 2881 C C . LYS A 1 370 ? 12.113 -12.396 -20.758 1.00 94.38 370 LYS A C 1
ATOM 2883 O O . LYS A 1 370 ? 12.177 -13.121 -21.743 1.00 94.38 370 LYS A O 1
ATOM 2888 N N . GLN A 1 371 ? 10.997 -11.744 -20.429 1.00 96.06 371 GLN A N 1
ATOM 2889 C CA . GLN A 1 371 ? 9.721 -11.966 -21.117 1.00 96.06 371 GLN A CA 1
ATOM 2890 C C . GLN A 1 371 ? 8.938 -10.662 -21.278 1.00 96.06 371 GLN A C 1
ATOM 2892 O O . GLN A 1 371 ? 8.678 -9.944 -20.306 1.00 96.06 371 GLN A O 1
ATOM 2897 N N . THR A 1 372 ? 8.537 -10.355 -22.513 1.00 95.62 372 THR A N 1
ATOM 2898 C CA . THR A 1 372 ? 7.668 -9.210 -22.818 1.00 95.62 372 THR A CA 1
ATOM 2899 C C . THR A 1 372 ? 6.219 -9.509 -22.446 1.00 95.62 372 THR A C 1
ATOM 2901 O O . THR A 1 372 ? 5.787 -10.662 -22.435 1.00 95.62 372 THR A O 1
ATOM 2904 N N . THR A 1 373 ? 5.429 -8.468 -22.189 1.00 94.31 373 THR A N 1
ATOM 2905 C CA . THR A 1 373 ? 4.003 -8.624 -21.862 1.00 94.31 373 THR A CA 1
ATOM 2906 C C . THR A 1 373 ? 3.206 -9.260 -22.992 1.00 94.31 373 THR A C 1
ATOM 2908 O O . THR A 1 373 ? 2.306 -10.048 -22.729 1.00 94.31 373 THR A O 1
ATOM 2911 N N . ALA A 1 374 ? 3.566 -8.994 -24.249 1.00 92.88 374 ALA A N 1
ATOM 2912 C CA . ALA A 1 374 ? 2.939 -9.655 -25.390 1.00 92.88 374 ALA A CA 1
ATOM 2913 C C . ALA A 1 374 ? 3.217 -11.171 -25.407 1.00 92.88 374 ALA A C 1
ATOM 2915 O O . ALA A 1 374 ? 2.298 -11.950 -25.634 1.00 92.88 374 ALA A O 1
ATOM 2916 N N . ALA A 1 375 ? 4.451 -11.594 -25.105 1.00 94.69 375 ALA A N 1
ATOM 2917 C CA . ALA A 1 375 ? 4.831 -13.011 -25.065 1.00 94.69 375 ALA A CA 1
ATOM 2918 C C . ALA A 1 375 ? 4.266 -13.768 -23.847 1.00 94.69 375 ALA A C 1
ATOM 2920 O O . ALA A 1 375 ? 4.185 -14.994 -23.858 1.00 94.69 375 ALA A O 1
ATOM 2921 N N . ALA A 1 376 ? 3.883 -13.048 -22.792 1.00 94.62 376 ALA A N 1
ATOM 2922 C CA . ALA A 1 376 ? 3.279 -13.612 -21.589 1.00 94.62 376 ALA A CA 1
ATOM 2923 C C . ALA A 1 376 ? 1.809 -14.045 -21.777 1.00 94.62 376 ALA A C 1
ATOM 2925 O O . ALA A 1 376 ? 1.288 -14.806 -20.958 1.00 94.62 376 ALA A O 1
ATOM 2926 N N . PHE A 1 377 ? 1.136 -13.558 -22.824 1.00 93.62 377 PHE A N 1
ATOM 2927 C CA . PHE A 1 377 ? -0.288 -13.783 -23.071 1.00 93.62 377 PHE A CA 1
ATOM 2928 C C . PHE A 1 377 ? -0.565 -15.137 -23.744 1.00 93.62 377 PHE A C 1
ATOM 2930 O O . PHE A 1 377 ? 0.103 -15.526 -24.702 1.00 93.62 377 PHE A O 1
ATOM 2937 N N . THR A 1 378 ? -1.599 -15.848 -23.286 1.00 89.88 378 THR A N 1
ATOM 2938 C CA . THR A 1 378 ? -2.071 -17.078 -23.939 1.00 89.88 378 THR A CA 1
ATOM 2939 C C . THR A 1 378 ? -2.817 -16.743 -25.240 1.00 89.88 378 THR A C 1
ATOM 2941 O O . THR A 1 378 ? -3.995 -16.376 -25.222 1.00 89.88 378 THR A O 1
ATOM 2944 N N . HIS A 1 379 ? -2.158 -16.902 -26.391 1.00 81.00 379 HIS A N 1
ATOM 2945 C CA . HIS A 1 379 ? -2.790 -16.695 -27.699 1.00 81.00 379 HIS A CA 1
ATOM 2946 C C . HIS A 1 379 ? -4.000 -17.620 -27.912 1.00 81.00 379 HIS A C 1
ATOM 2948 O O . HIS A 1 379 ? -3.955 -18.809 -27.606 1.00 81.00 379 HIS A O 1
ATOM 2954 N N . GLY A 1 380 ? -5.092 -17.067 -28.449 1.00 71.31 380 GLY A N 1
ATOM 2955 C CA . GLY A 1 380 ? -6.344 -17.799 -28.676 1.00 71.31 380 GLY A CA 1
ATOM 2956 C C . GLY A 1 380 ? -7.275 -17.879 -27.461 1.00 71.31 380 GLY A C 1
ATOM 2957 O O . GLY A 1 380 ? -8.385 -18.390 -27.592 1.00 71.31 380 GLY A O 1
ATOM 2958 N N . ALA A 1 381 ? -6.884 -17.338 -26.300 1.00 72.00 381 ALA A N 1
ATOM 2959 C CA . ALA A 1 381 ? -7.779 -17.237 -25.152 1.00 72.00 381 ALA A CA 1
ATOM 2960 C C . ALA A 1 381 ? -8.970 -16.309 -25.464 1.00 72.00 381 ALA A C 1
ATOM 2962 O O . ALA A 1 381 ? -8.817 -15.102 -25.668 1.00 72.00 381 ALA A O 1
ATOM 2963 N N . THR A 1 382 ? -10.182 -16.865 -25.486 1.00 69.50 382 THR A N 1
ATOM 2964 C CA . THR A 1 382 ? -11.414 -16.091 -25.661 1.00 69.50 382 THR A CA 1
ATOM 2965 C C . THR A 1 382 ? -11.801 -15.412 -24.358 1.00 69.50 382 THR A C 1
ATOM 2967 O O . THR A 1 382 ? -12.331 -16.036 -23.443 1.00 69.50 382 THR A O 1
ATOM 2970 N N . ILE A 1 383 ? -11.579 -14.104 -24.297 1.00 72.75 383 ILE A N 1
ATOM 2971 C CA . ILE A 1 383 ? -11.971 -13.280 -23.147 1.00 72.75 383 ILE A CA 1
ATOM 2972 C C . ILE A 1 383 ? -13.479 -13.014 -23.175 1.00 72.75 383 ILE A C 1
ATOM 2974 O O . ILE A 1 383 ? -14.084 -12.885 -22.115 1.00 72.75 383 ILE A O 1
ATOM 2978 N N . GLY A 1 384 ? -14.112 -12.998 -24.355 1.00 73.50 384 GLY A N 1
ATOM 2979 C CA . GLY A 1 384 ? -15.563 -12.846 -24.511 1.00 73.50 384 GLY A CA 1
ATOM 2980 C C . GLY A 1 384 ? -16.136 -11.729 -23.630 1.00 73.50 384 GLY A C 1
ATOM 2981 O O . GLY A 1 384 ? -15.586 -10.633 -23.567 1.00 73.50 384 GLY A O 1
ATOM 2982 N N . ASN A 1 385 ? -17.197 -12.043 -22.882 1.00 78.00 385 ASN A N 1
ATOM 2983 C CA . ASN A 1 385 ? -17.821 -11.130 -21.915 1.00 78.00 385 ASN A CA 1
ATOM 2984 C C . ASN A 1 385 ? -17.185 -11.185 -20.511 1.00 78.00 385 ASN A C 1
ATOM 2986 O O . ASN A 1 385 ? -17.728 -10.590 -19.579 1.00 78.00 385 ASN A O 1
ATOM 2990 N N . SER A 1 386 ? -16.059 -11.890 -20.319 1.00 78.06 386 SER A N 1
ATOM 2991 C CA . SER A 1 386 ? -15.463 -12.080 -18.985 1.00 78.06 386 SER A CA 1
ATOM 2992 C C . SER A 1 386 ? -15.120 -10.758 -18.302 1.00 78.06 386 SER A C 1
ATOM 2994 O O . SER A 1 386 ? -15.364 -10.633 -17.107 1.00 78.06 386 SER A O 1
ATOM 2996 N N . LEU A 1 387 ? -14.666 -9.739 -19.043 1.00 79.06 387 LEU A N 1
ATOM 2997 C CA . LEU A 1 387 ? -14.405 -8.413 -18.479 1.00 79.06 387 LEU A CA 1
ATOM 2998 C C . LEU A 1 387 ? -15.644 -7.836 -17.781 1.00 79.06 387 LEU A C 1
ATOM 3000 O O . LEU A 1 387 ? -15.558 -7.399 -16.637 1.00 79.06 387 LEU A O 1
ATOM 3004 N N . PHE A 1 388 ? -16.804 -7.893 -18.434 1.00 82.25 388 PHE A N 1
ATOM 3005 C CA . PHE A 1 388 ? -18.060 -7.418 -17.856 1.00 82.25 388 PHE A CA 1
ATOM 3006 C C . PHE A 1 388 ? -18.496 -8.269 -16.655 1.00 82.25 388 PHE A C 1
ATOM 3008 O O . PHE A 1 388 ? -18.901 -7.724 -15.630 1.00 82.25 388 PHE A O 1
ATOM 3015 N N . ILE A 1 389 ? -18.356 -9.596 -16.749 1.00 85.75 389 ILE A N 1
ATOM 3016 C CA . ILE A 1 389 ? -18.688 -10.524 -15.657 1.00 85.75 389 ILE A CA 1
ATOM 3017 C C . ILE A 1 389 ? -17.838 -10.230 -14.413 1.00 85.75 389 ILE A C 1
ATOM 3019 O O . ILE A 1 389 ? -18.377 -10.161 -13.311 1.00 85.75 389 ILE A O 1
ATOM 3023 N N . PHE A 1 390 ? -16.530 -10.013 -14.574 1.00 85.44 390 PHE A N 1
ATOM 3024 C CA . PHE A 1 390 ? -15.636 -9.708 -13.457 1.00 85.44 390 PHE A CA 1
ATOM 3025 C C . PHE A 1 390 ? -15.884 -8.317 -12.871 1.00 85.44 390 PHE A C 1
ATOM 3027 O O . PHE A 1 390 ? -15.881 -8.180 -11.651 1.00 85.44 390 PHE A O 1
ATOM 3034 N N . ILE A 1 391 ? -16.181 -7.308 -13.697 1.00 85.50 391 ILE A N 1
ATOM 3035 C CA . ILE A 1 391 ? -16.605 -5.986 -13.205 1.00 85.50 391 ILE A CA 1
ATOM 3036 C C . ILE A 1 391 ? -17.866 -6.116 -12.342 1.00 85.50 391 ILE A C 1
ATOM 3038 O O . ILE A 1 391 ? -17.909 -5.583 -11.232 1.00 85.50 391 ILE A O 1
ATOM 3042 N N . LEU A 1 392 ? -18.875 -6.858 -12.812 1.00 88.81 392 LEU A N 1
ATOM 3043 C CA . LEU A 1 392 ? -20.099 -7.101 -12.049 1.00 88.81 392 LEU A CA 1
ATOM 3044 C C . LEU A 1 392 ? -19.806 -7.856 -10.746 1.00 88.81 392 LEU A C 1
ATOM 3046 O O . LEU A 1 392 ? -20.323 -7.489 -9.692 1.00 88.81 392 LEU A O 1
ATOM 3050 N N . LEU A 1 393 ? -18.948 -8.875 -10.795 1.00 89.94 393 LEU A N 1
ATOM 3051 C CA . LEU A 1 393 ? -18.553 -9.643 -9.618 1.00 89.94 393 LEU A CA 1
ATOM 3052 C C . LEU A 1 393 ? -17.844 -8.761 -8.582 1.00 89.94 393 LEU A C 1
ATOM 3054 O O . LEU A 1 393 ? -18.180 -8.828 -7.400 1.00 89.94 393 LEU A O 1
ATOM 3058 N N . PHE A 1 394 ? -16.912 -7.899 -8.998 1.00 90.75 394 PHE A N 1
ATOM 3059 C CA . PHE A 1 394 ? -16.243 -6.965 -8.090 1.00 90.75 394 PHE A CA 1
ATOM 3060 C C . PHE A 1 394 ? -17.197 -5.904 -7.538 1.00 90.75 394 PHE A C 1
ATOM 3062 O O . PHE A 1 394 ? -17.081 -5.540 -6.366 1.00 90.75 394 PHE A O 1
ATOM 3069 N N . ALA A 1 395 ? -18.191 -5.457 -8.312 1.00 91.25 395 ALA A N 1
ATOM 3070 C CA . ALA A 1 395 ? -19.247 -4.580 -7.809 1.00 91.25 395 ALA A CA 1
ATOM 3071 C C . ALA A 1 395 ? -20.084 -5.273 -6.717 1.00 91.25 395 ALA A C 1
ATOM 3073 O O . ALA A 1 395 ? -20.278 -4.713 -5.637 1.00 91.25 395 ALA A O 1
ATOM 3074 N N . VAL A 1 396 ? -20.505 -6.523 -6.944 1.00 93.31 396 VAL A N 1
ATOM 3075 C CA . VAL A 1 396 ? -21.225 -7.330 -5.944 1.00 93.31 396 VAL A CA 1
ATOM 3076 C C . VAL A 1 396 ? -20.372 -7.537 -4.692 1.00 93.31 396 VAL A C 1
ATOM 3078 O O . VAL A 1 396 ? -20.857 -7.326 -3.580 1.00 93.31 396 VAL A O 1
ATOM 3081 N N . LEU A 1 397 ? -19.094 -7.887 -4.852 1.00 92.69 397 LEU A N 1
ATOM 3082 C CA . LEU A 1 397 ? -18.177 -8.084 -3.731 1.00 92.69 397 LEU A CA 1
ATOM 3083 C C . LEU A 1 397 ? -17.936 -6.785 -2.949 1.00 92.69 397 LEU A C 1
ATOM 3085 O O . LEU A 1 397 ? -17.882 -6.813 -1.719 1.00 92.69 397 LEU A O 1
ATOM 3089 N N . SER A 1 398 ? -17.870 -5.642 -3.633 1.00 92.31 398 SER A N 1
ATOM 3090 C CA . SER A 1 398 ? -17.794 -4.319 -3.002 1.00 92.31 398 SER A CA 1
ATOM 3091 C C . SER A 1 398 ? -19.032 -4.034 -2.158 1.00 92.31 398 SER A C 1
ATOM 3093 O O . SER A 1 398 ? -18.913 -3.654 -0.992 1.00 92.31 398 SER A O 1
ATOM 3095 N N . CYS A 1 399 ? -20.226 -4.264 -2.712 1.00 94.12 399 CYS A N 1
ATOM 3096 C CA . CYS A 1 399 ? -21.487 -4.092 -1.994 1.00 94.12 399 CYS A CA 1
ATOM 3097 C C . CYS A 1 399 ? -21.582 -5.026 -0.782 1.00 94.12 399 CYS A C 1
ATOM 3099 O O . CYS A 1 399 ? -21.940 -4.576 0.306 1.00 94.12 399 CYS A O 1
ATOM 3101 N N . ALA A 1 400 ? -21.216 -6.300 -0.940 1.00 93.88 400 ALA A N 1
ATOM 3102 C CA . ALA A 1 400 ? -21.211 -7.280 0.143 1.00 93.88 400 ALA A CA 1
ATOM 3103 C C . ALA A 1 400 ? -20.222 -6.896 1.256 1.00 93.88 400 ALA A C 1
ATOM 3105 O O . ALA A 1 400 ? -20.577 -6.924 2.435 1.00 93.88 400 ALA A O 1
ATOM 3106 N N . THR A 1 401 ? -19.014 -6.461 0.891 1.00 93.50 401 THR A N 1
ATOM 3107 C CA . THR A 1 401 ? -17.983 -5.990 1.829 1.00 93.50 401 THR A CA 1
ATOM 3108 C C . THR A 1 401 ? -18.459 -4.751 2.585 1.00 93.50 401 THR A C 1
ATOM 3110 O O . THR A 1 401 ? -18.408 -4.710 3.816 1.00 93.50 401 THR A O 1
ATOM 3113 N N . ALA A 1 402 ? -19.001 -3.757 1.875 1.00 92.75 402 ALA A N 1
ATOM 3114 C CA . ALA A 1 402 ? -19.546 -2.543 2.477 1.00 92.75 402 ALA A CA 1
ATOM 3115 C C . ALA A 1 402 ? -20.719 -2.848 3.423 1.00 92.75 402 ALA A C 1
ATOM 3117 O O . ALA A 1 402 ? -20.783 -2.307 4.531 1.00 92.75 402 ALA A O 1
ATOM 3118 N N . PHE A 1 403 ? -21.618 -3.752 3.026 1.00 94.12 403 PHE A N 1
ATOM 3119 C CA . PHE A 1 403 ? -22.715 -4.222 3.866 1.00 94.12 403 PHE A CA 1
ATOM 3120 C C . PHE A 1 403 ? -22.199 -4.921 5.130 1.00 94.12 403 PHE A C 1
ATOM 3122 O O . PHE A 1 403 ? -22.625 -4.575 6.232 1.00 94.12 403 PHE A O 1
ATOM 3129 N N . ALA A 1 404 ? -21.247 -5.849 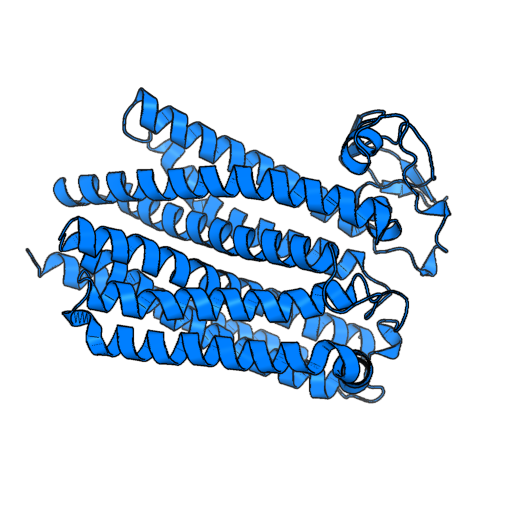5.003 1.00 93.62 404 ALA A N 1
ATOM 3130 C CA . ALA A 1 404 ? -20.670 -6.577 6.131 1.00 93.62 404 ALA A CA 1
ATOM 3131 C C . ALA A 1 404 ? -19.946 -5.640 7.116 1.00 93.62 404 ALA A C 1
ATOM 3133 O O . ALA A 1 404 ? -20.122 -5.755 8.335 1.00 93.62 404 ALA A O 1
ATOM 3134 N N . LEU A 1 405 ? -19.200 -4.650 6.616 1.00 93.19 405 LEU A N 1
ATOM 3135 C CA . LEU A 1 405 ? -18.589 -3.606 7.445 1.00 93.19 405 LEU A CA 1
ATOM 3136 C C . LEU A 1 405 ? -19.644 -2.758 8.155 1.00 93.19 405 LEU A C 1
ATOM 3138 O O . LEU A 1 405 ? -19.546 -2.530 9.363 1.00 93.19 405 LEU A O 1
ATOM 3142 N N . ALA A 1 406 ? -20.679 -2.310 7.444 1.00 91.69 406 ALA A N 1
ATOM 3143 C CA . ALA A 1 406 ? -21.759 -1.531 8.039 1.00 91.69 406 ALA A CA 1
ATOM 3144 C C . ALA A 1 406 ? -22.504 -2.329 9.119 1.00 91.69 406 ALA A C 1
ATOM 3146 O O . ALA A 1 406 ? -22.769 -1.799 10.201 1.00 91.69 406 ALA A O 1
ATOM 3147 N N . TYR A 1 407 ? -22.796 -3.604 8.859 1.00 91.44 407 TYR A N 1
ATOM 3148 C CA . TYR A 1 407 ? -23.475 -4.508 9.781 1.00 91.44 407 TYR A CA 1
ATOM 3149 C C . TYR A 1 407 ? -22.654 -4.749 11.052 1.00 91.44 407 TYR A C 1
ATOM 3151 O O . TYR A 1 407 ? -23.130 -4.479 12.159 1.00 91.44 407 TYR A O 1
ATOM 3159 N N . THR A 1 408 ? -21.395 -5.172 10.910 1.00 90.50 408 THR A N 1
ATOM 3160 C CA . THR A 1 408 ? -20.496 -5.434 12.049 1.00 90.50 408 THR A CA 1
ATOM 3161 C C . THR A 1 408 ? -20.268 -4.179 12.892 1.00 90.50 408 THR A C 1
ATOM 3163 O O . THR A 1 408 ? -20.311 -4.242 14.123 1.00 90.50 408 THR A O 1
ATOM 3166 N N . THR A 1 409 ? -20.127 -3.020 12.244 1.00 89.88 409 THR A N 1
ATOM 3167 C CA . THR A 1 409 ? -19.949 -1.728 12.915 1.00 89.88 409 THR A CA 1
ATOM 3168 C C . THR A 1 409 ? -21.209 -1.274 13.650 1.00 89.88 409 THR A C 1
ATOM 3170 O O . THR A 1 409 ? -21.118 -0.784 14.776 1.00 89.88 409 THR A O 1
ATOM 3173 N N . ARG A 1 410 ? -22.399 -1.421 13.051 1.00 85.75 410 ARG A N 1
ATOM 3174 C CA . ARG A 1 410 ? -23.677 -1.078 13.701 1.00 85.75 410 ARG A CA 1
ATOM 3175 C C . ARG A 1 410 ? -23.946 -1.972 14.905 1.00 85.75 410 ARG A C 1
ATOM 3177 O O . ARG A 1 410 ? -24.277 -1.456 15.970 1.00 85.75 410 ARG A O 1
ATOM 3184 N N . HIS A 1 411 ? -23.752 -3.280 14.753 1.00 79.62 411 HIS A N 1
ATOM 3185 C CA . HIS A 1 411 ? -23.935 -4.236 15.839 1.00 79.62 411 HIS A CA 1
ATOM 3186 C C . HIS A 1 411 ? -22.986 -3.942 17.008 1.00 79.62 411 HIS A C 1
ATOM 3188 O O . HIS A 1 411 ? -23.413 -3.901 18.158 1.00 79.62 411 HIS A O 1
ATOM 3194 N N . TRP A 1 412 ? -21.721 -3.623 16.720 1.00 79.81 412 TRP A N 1
ATOM 3195 C CA . TRP A 1 412 ? -20.768 -3.187 17.739 1.00 79.81 412 TRP A CA 1
ATOM 3196 C C . TRP A 1 412 ? -21.245 -1.947 18.515 1.00 79.81 412 TRP A C 1
ATOM 3198 O O . TRP A 1 412 ? -21.252 -1.963 19.747 1.00 79.81 412 TRP A O 1
ATOM 3208 N N . ARG A 1 413 ? -21.729 -0.908 17.816 1.00 76.88 413 ARG A N 1
ATOM 3209 C CA . ARG A 1 413 ? -22.285 0.299 18.461 1.00 76.88 413 ARG A CA 1
ATOM 3210 C C . ARG A 1 413 ? -23.503 -0.002 19.335 1.00 76.88 413 ARG A C 1
ATOM 3212 O O . ARG A 1 413 ? -23.735 0.716 20.302 1.00 76.88 413 ARG A O 1
ATOM 3219 N N . ALA A 1 414 ? -24.300 -1.012 18.984 1.00 68.12 414 ALA A N 1
ATOM 3220 C CA . ALA A 1 414 ? -25.442 -1.436 19.789 1.00 68.12 414 ALA A CA 1
ATOM 3221 C C . ALA A 1 414 ? -24.980 -2.136 21.075 1.00 68.12 414 ALA A C 1
ATOM 3223 O O . ALA A 1 414 ? -25.424 -1.768 22.158 1.00 68.12 414 ALA A O 1
ATOM 3224 N N . THR A 1 415 ? -24.017 -3.059 20.969 1.00 62.72 415 THR A N 1
ATOM 3225 C CA . THR A 1 415 ? -23.465 -3.782 22.129 1.00 62.72 415 THR A CA 1
ATOM 3226 C C . THR A 1 415 ? -22.685 -2.888 23.095 1.00 62.72 415 THR A C 1
ATOM 3228 O O . THR A 1 415 ? -22.643 -3.161 24.288 1.00 62.72 415 THR A O 1
ATOM 3231 N N . GLU A 1 416 ? -22.103 -1.788 22.604 1.00 61.88 416 GLU A N 1
ATOM 3232 C CA . GLU A 1 416 ? -21.435 -0.786 23.441 1.00 61.88 416 GLU A CA 1
ATOM 3233 C C . GLU A 1 416 ? -22.422 0.021 24.293 1.00 61.88 416 GLU A C 1
ATOM 3235 O O . GLU A 1 416 ? -22.010 0.572 25.303 1.00 61.88 416 GLU A O 1
ATOM 3240 N N . LYS A 1 417 ? -23.705 0.116 23.914 1.00 52.41 417 LYS A N 1
ATOM 3241 C CA . LYS A 1 417 ? -24.728 0.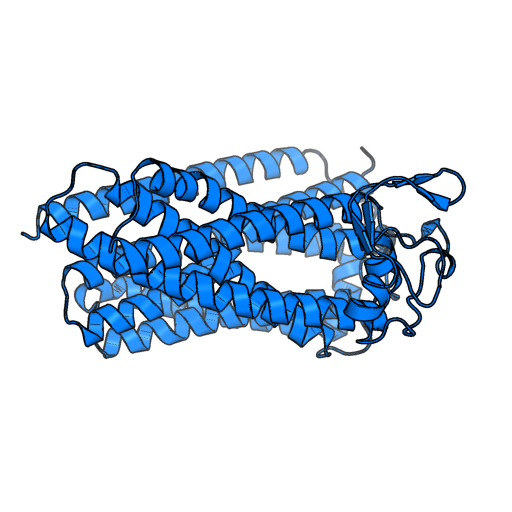824 24.706 1.00 52.41 417 LYS A CA 1
ATOM 3242 C C . LYS A 1 417 ? -25.321 -0.031 25.824 1.00 52.41 417 LYS A C 1
ATOM 3244 O O . LYS A 1 417 ? -25.823 0.530 26.784 1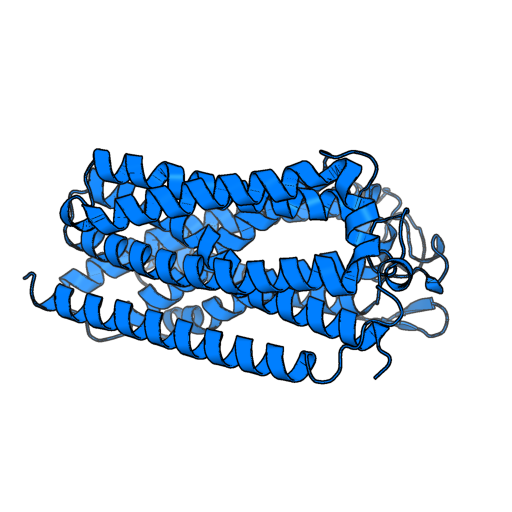.00 52.41 417 LYS A O 1
ATOM 3249 N N . THR A 1 418 ? -25.280 -1.355 25.688 1.00 44.19 418 THR A N 1
ATOM 3250 C CA . THR A 1 418 ? -25.873 -2.313 26.637 1.00 44.19 418 THR A CA 1
ATOM 3251 C C . THR A 1 418 ? -24.891 -2.813 27.696 1.00 44.19 418 THR A C 1
ATOM 3253 O O . THR A 1 418 ? -25.293 -3.520 28.609 1.00 44.19 418 THR A O 1
ATOM 3256 N N . SER A 1 419 ? -23.600 -2.500 27.563 1.00 42.66 419 SER A N 1
ATOM 3257 C CA . SER A 1 419 ? -22.539 -2.922 28.485 1.00 42.66 419 SER A CA 1
ATOM 3258 C C . SER A 1 419 ? -22.218 -1.882 29.571 1.00 42.66 419 SER A C 1
ATOM 3260 O O . SER A 1 419 ? -21.090 -1.868 30.064 1.00 42.66 419 SER A O 1
ATOM 3262 N N . TRP A 1 420 ? -23.151 -0.977 29.879 1.00 38.84 420 TRP A N 1
ATOM 3263 C CA . TRP A 1 420 ? -22.993 0.074 30.890 1.00 38.84 420 TRP A CA 1
ATOM 3264 C C . TRP A 1 420 ? -24.203 0.135 31.799 1.00 38.84 420 TRP A C 1
ATOM 3266 O O . TRP A 1 420 ? -25.324 0.225 31.248 1.00 38.84 420 TRP A O 1
#